Protein AF-A0A1E3NYJ2-F1 (afdb_monomer)

Organism: Wickerhamomyces anomalus (strain ATCC 58044 / CBS 1984 / NCYC 433 / NRRL Y-366-8) (NCBI:txid683960)

Sequence (402 aa):
MGHGKTLLGLFLNKINNVFTTSQLLGVFKILSGGAALGTGSKKLLTIAKDMMNGFTGGLGVSVGIPSRLLNLVEAYQPAEFGDYPTTKDIAPSSIFMAIFFIFTLLHLGIFIKNFSLGHKFYISLGLTIYSLVRALGFLLRIVWSKDVTRITTGLVSMIFIVLPTAFLPGLNLILAQRYFTWRHPVHGSRKIFMTLMYLIYSVVIAVVVMTIIAACVQVNYFLNDHHFKMTKQVIQASSILILIYSLLAVILIGASYIVKPTKSDGEILTYQPYWIKSFGLTYFVPKGQAAKEARSVPSSKKHAIRVIHSSEYHYDTTHSEEVTETKTLKQNNSIIIIAISTLLVFIGDIFRCVSTFIDQYKYEQSWIFKPVVMYVMFGALETIVNLLYILGRIDLRFYKPD

Structure (mmCIF, N/CA/C/O backbone):
data_AF-A0A1E3NYJ2-F1
#
_entry.id   AF-A0A1E3NYJ2-F1
#
loop_
_atom_site.group_PDB
_atom_site.id
_atom_site.type_symbol
_atom_site.label_atom_id
_atom_site.label_alt_id
_atom_site.label_comp_id
_atom_site.label_asym_id
_atom_site.label_entity_id
_atom_site.label_seq_id
_atom_site.pdbx_PDB_ins_code
_atom_site.Cartn_x
_atom_site.Cartn_y
_atom_site.Cartn_z
_atom_site.occupancy
_atom_site.B_iso_or_equiv
_atom_site.auth_seq_id
_atom_site.auth_comp_id
_atom_site.auth_asym_id
_atom_site.auth_atom_id
_atom_site.pdbx_PDB_model_num
ATOM 1 N N . MET A 1 1 ? 21.907 -23.045 -43.778 1.00 47.62 1 MET A N 1
ATOM 2 C CA . MET A 1 1 ? 22.157 -22.885 -42.321 1.00 47.62 1 MET A CA 1
ATOM 3 C C . MET A 1 1 ? 23.276 -21.893 -41.963 1.00 47.62 1 MET A C 1
ATOM 5 O O . MET A 1 1 ? 23.152 -21.243 -40.933 1.00 47.62 1 MET A O 1
ATOM 9 N N . GLY A 1 2 ? 24.341 -21.727 -42.766 1.00 54.56 2 GLY A N 1
ATOM 10 C CA . GLY A 1 2 ? 25.478 -20.852 -42.412 1.00 54.56 2 GLY A CA 1
ATOM 11 C C . GLY A 1 2 ? 25.236 -19.332 -42.480 1.00 54.56 2 GLY A C 1
ATOM 12 O O . GLY A 1 2 ? 25.807 -18.606 -41.672 1.00 54.56 2 GLY A O 1
ATOM 13 N N . HIS A 1 3 ? 24.372 -18.849 -43.385 1.00 54.47 3 HIS A N 1
ATOM 14 C CA . HIS A 1 3 ? 24.178 -17.407 -43.644 1.00 54.47 3 HIS A CA 1
ATOM 15 C C . HIS A 1 3 ? 23.404 -16.652 -42.538 1.00 54.47 3 HIS A C 1
ATOM 17 O O . HIS A 1 3 ? 23.755 -15.528 -42.193 1.00 54.47 3 HIS A O 1
ATOM 23 N N . GLY A 1 4 ? 22.387 -17.268 -41.918 1.00 58.03 4 GLY A N 1
ATOM 24 C CA . GLY A 1 4 ? 21.627 -16.634 -40.824 1.00 58.03 4 GLY A CA 1
ATOM 25 C C . GLY A 1 4 ? 22.453 -16.443 -39.544 1.00 58.03 4 GLY A C 1
ATOM 26 O O . GLY A 1 4 ? 22.373 -15.406 -38.892 1.00 58.03 4 GLY A O 1
ATOM 27 N N . LYS A 1 5 ? 23.333 -17.405 -39.220 1.00 61.66 5 LYS A N 1
ATOM 28 C CA . LYS A 1 5 ? 24.267 -17.289 -38.085 1.00 61.66 5 LYS A CA 1
ATOM 29 C C . LYS A 1 5 ? 25.333 -16.208 -38.313 1.00 61.66 5 LYS A C 1
ATOM 31 O O . LYS A 1 5 ? 25.718 -15.534 -37.362 1.00 61.66 5 LYS A O 1
ATOM 36 N N . THR A 1 6 ? 25.779 -16.010 -39.556 1.00 72.75 6 THR A N 1
ATOM 37 C CA . THR A 1 6 ? 26.759 -14.967 -39.912 1.00 72.75 6 THR A CA 1
ATOM 38 C C . THR A 1 6 ? 26.140 -13.570 -39.927 1.00 72.75 6 THR A C 1
ATOM 40 O O . THR A 1 6 ? 26.746 -12.652 -39.382 1.00 72.75 6 THR A O 1
ATOM 43 N N . LEU A 1 7 ? 24.919 -13.396 -40.449 1.00 76.19 7 LEU A N 1
ATOM 44 C CA . LEU A 1 7 ? 24.205 -12.111 -40.405 1.00 76.19 7 LEU A CA 1
ATOM 45 C C . LEU A 1 7 ? 23.881 -11.670 -38.976 1.00 76.19 7 LEU A C 1
ATOM 47 O O . LEU A 1 7 ? 24.146 -10.525 -38.612 1.00 76.19 7 LEU A O 1
ATOM 51 N N . LEU A 1 8 ? 23.370 -12.587 -38.150 1.00 77.44 8 LEU A N 1
ATOM 52 C CA . LEU A 1 8 ? 23.132 -12.321 -36.736 1.00 77.44 8 LEU A CA 1
ATOM 53 C C . LEU A 1 8 ? 24.439 -11.955 -36.018 1.00 77.44 8 LEU A C 1
ATOM 55 O O . LEU A 1 8 ? 24.481 -10.964 -35.296 1.00 77.44 8 LEU A O 1
ATOM 59 N N . GLY A 1 9 ? 25.522 -12.702 -36.253 1.00 78.62 9 GLY A N 1
ATOM 60 C CA . GLY A 1 9 ? 26.837 -12.401 -35.682 1.00 78.62 9 GLY A CA 1
ATOM 61 C C . GLY A 1 9 ? 27.364 -11.017 -36.078 1.00 78.62 9 GLY A C 1
ATOM 62 O O . GLY A 1 9 ? 27.829 -10.266 -35.221 1.00 78.62 9 GLY A O 1
ATOM 63 N N . LEU A 1 10 ? 27.229 -10.635 -37.352 1.00 83.88 10 LEU A N 1
ATOM 64 C CA . LEU A 1 10 ? 27.600 -9.305 -37.846 1.00 83.88 10 LEU A CA 1
ATOM 65 C C . LEU A 1 10 ? 26.745 -8.198 -37.219 1.00 83.88 10 LEU A C 1
ATOM 67 O O . LEU A 1 10 ? 27.277 -7.159 -36.828 1.00 83.88 10 LEU A O 1
ATOM 71 N N . PHE A 1 11 ? 25.436 -8.416 -37.094 1.00 82.50 11 PHE A N 1
ATOM 72 C CA . PHE A 1 11 ? 24.521 -7.470 -36.461 1.00 82.50 11 PHE A CA 1
ATOM 73 C C . PHE A 1 11 ? 24.852 -7.262 -34.979 1.00 82.50 11 PHE A C 1
ATOM 75 O O . PHE A 1 11 ? 24.996 -6.122 -34.537 1.00 82.50 11 PHE A O 1
ATOM 82 N N . LEU A 1 12 ? 25.061 -8.351 -34.233 1.00 83.88 12 LEU A N 1
ATOM 83 C CA . LEU A 1 12 ? 25.470 -8.310 -32.828 1.00 83.88 12 LEU A CA 1
ATOM 84 C C . LEU A 1 12 ? 26.805 -7.578 -32.648 1.00 83.88 12 LEU A C 1
ATOM 86 O O . LEU A 1 12 ? 26.931 -6.741 -31.756 1.00 83.88 12 LEU A O 1
ATOM 90 N N . ASN A 1 13 ? 27.780 -7.839 -33.523 1.00 85.50 13 ASN A N 1
ATOM 91 C CA . ASN A 1 13 ? 29.063 -7.139 -33.507 1.00 85.50 13 ASN A CA 1
ATOM 92 C C . ASN A 1 13 ? 28.883 -5.627 -33.736 1.00 85.50 13 ASN A C 1
ATOM 94 O O . ASN A 1 13 ? 29.411 -4.815 -32.978 1.00 85.50 13 ASN A O 1
ATOM 98 N N . LYS A 1 14 ? 28.068 -5.231 -34.723 1.00 87.38 14 LYS A N 1
ATOM 99 C CA . LYS A 1 14 ? 27.777 -3.813 -34.982 1.00 87.38 14 LYS A CA 1
ATOM 100 C C . LYS A 1 14 ? 27.056 -3.136 -33.815 1.00 87.38 14 LYS A C 1
ATOM 102 O O . LYS A 1 14 ? 27.429 -2.022 -33.455 1.00 87.38 14 LYS A O 1
ATOM 107 N N . ILE A 1 15 ? 26.075 -3.797 -33.194 1.00 85.12 15 ILE A N 1
ATOM 108 C CA . ILE A 1 15 ? 25.413 -3.294 -31.977 1.00 85.12 15 ILE A CA 1
ATOM 109 C C . ILE A 1 15 ? 26.424 -3.064 -30.865 1.00 85.12 15 ILE A C 1
ATOM 111 O O . ILE A 1 15 ? 26.360 -2.037 -30.199 1.00 85.12 15 ILE A O 1
ATOM 115 N N . ASN A 1 16 ? 27.341 -4.005 -30.657 1.00 84.25 16 ASN A N 1
ATOM 116 C CA . ASN A 1 16 ? 28.248 -3.951 -29.521 1.00 84.25 16 ASN A CA 1
ATOM 117 C C . ASN A 1 16 ? 29.407 -2.978 -29.724 1.00 84.25 16 ASN A C 1
ATOM 119 O O . ASN A 1 16 ? 29.794 -2.341 -28.750 1.00 84.25 16 ASN A O 1
ATOM 123 N N . ASN A 1 17 ? 29.896 -2.799 -30.954 1.00 86.12 17 ASN A N 1
ATOM 124 C CA . ASN A 1 17 ? 31.169 -2.112 -31.196 1.00 86.12 17 ASN A CA 1
ATOM 125 C C . ASN A 1 17 ? 31.087 -0.901 -32.135 1.00 86.12 17 ASN A C 1
ATOM 127 O O . ASN A 1 17 ? 32.013 -0.099 -32.148 1.00 86.12 17 ASN A O 1
ATOM 131 N N . VAL A 1 18 ? 30.015 -0.749 -32.922 1.00 89.44 18 VAL A N 1
ATOM 132 C CA . VAL A 1 18 ? 29.941 0.285 -33.974 1.00 89.44 18 VAL A CA 1
ATOM 133 C C . VAL A 1 18 ? 28.900 1.350 -33.657 1.00 89.44 18 VAL A C 1
ATOM 135 O O . VAL A 1 18 ? 29.205 2.538 -33.709 1.00 89.44 18 VAL A O 1
ATOM 138 N N . PHE A 1 19 ? 27.669 0.952 -33.328 1.00 89.06 19 PHE A N 1
ATOM 139 C CA . PHE A 1 19 ? 26.602 1.924 -33.100 1.00 89.06 19 PHE A CA 1
ATOM 140 C C . PHE A 1 19 ? 26.823 2.711 -31.806 1.00 89.06 19 PHE A C 1
ATOM 142 O O . PHE A 1 19 ? 27.129 2.146 -30.750 1.00 89.06 19 PHE A O 1
ATOM 149 N N . THR A 1 20 ? 26.625 4.026 -31.870 1.00 91.06 20 THR A N 1
ATOM 150 C CA . THR A 1 20 ? 26.619 4.893 -30.689 1.00 91.06 20 THR A CA 1
ATOM 151 C C . THR A 1 20 ? 25.302 4.754 -29.924 1.00 91.06 20 THR A C 1
ATOM 153 O O . THR A 1 20 ? 24.281 4.323 -30.463 1.00 91.06 20 THR A O 1
ATOM 156 N N . THR A 1 21 ? 25.289 5.166 -28.656 1.00 87.69 21 THR A N 1
ATOM 157 C CA . THR A 1 21 ? 24.057 5.203 -27.853 1.00 87.69 21 THR A CA 1
ATOM 158 C C . THR A 1 21 ? 22.965 6.056 -28.506 1.00 87.69 21 THR A C 1
ATOM 160 O O . THR A 1 21 ? 21.814 5.632 -28.564 1.00 87.69 21 THR A O 1
ATOM 163 N N . SER A 1 22 ? 23.319 7.219 -29.064 1.00 88.88 22 SER A N 1
ATOM 164 C CA . SER A 1 22 ? 22.365 8.104 -29.744 1.00 88.88 22 SER A CA 1
ATOM 165 C C . SER A 1 22 ? 21.758 7.469 -30.995 1.00 88.88 22 SER A C 1
ATOM 167 O O . SER A 1 22 ? 20.558 7.602 -31.221 1.00 88.88 22 SER A O 1
ATOM 169 N N . GLN A 1 23 ? 22.548 6.726 -31.776 1.00 90.81 23 GLN A N 1
ATOM 170 C CA . GLN A 1 23 ? 22.049 5.988 -32.937 1.00 90.81 23 GLN A CA 1
ATOM 171 C C . GLN A 1 23 ? 21.065 4.890 -32.521 1.00 90.81 23 GLN A C 1
ATOM 173 O O . GLN A 1 23 ? 19.997 4.769 -33.117 1.00 90.81 23 GLN A O 1
ATOM 178 N N . LEU A 1 24 ? 21.380 4.130 -31.467 1.00 88.38 24 LEU A N 1
ATOM 179 C CA . LEU A 1 24 ? 20.500 3.072 -30.957 1.00 88.38 24 LEU A CA 1
ATOM 180 C C . LEU A 1 24 ? 19.178 3.631 -30.401 1.00 88.38 24 LEU A C 1
ATOM 182 O O . LEU A 1 24 ? 18.114 3.072 -30.664 1.00 88.38 24 LEU A O 1
ATOM 186 N N . LEU A 1 25 ? 19.217 4.768 -29.700 1.00 87.88 25 LEU A N 1
ATOM 187 C CA . LEU A 1 25 ? 18.007 5.480 -29.267 1.00 87.88 25 LEU A CA 1
ATOM 188 C C . LEU A 1 25 ? 17.219 6.057 -30.452 1.00 87.88 25 LEU A C 1
ATOM 190 O O . LEU A 1 25 ? 15.989 6.056 -30.434 1.00 87.88 25 LEU A O 1
ATOM 194 N N . GLY A 1 26 ? 17.908 6.504 -31.504 1.00 88.38 26 GLY A N 1
ATOM 195 C CA . GLY A 1 26 ? 17.286 6.923 -32.759 1.00 88.38 26 GLY A CA 1
ATOM 196 C C . GLY A 1 26 ? 16.466 5.800 -33.394 1.00 88.38 26 GLY A C 1
ATOM 197 O O . GLY A 1 26 ? 15.327 6.029 -33.796 1.00 88.38 26 GLY A O 1
ATOM 198 N N . VAL A 1 27 ? 16.989 4.568 -33.393 1.00 86.69 27 VAL A N 1
ATOM 199 C CA . VAL A 1 27 ? 16.246 3.384 -33.856 1.00 86.69 27 VAL A CA 1
ATOM 200 C C . VAL A 1 27 ? 14.986 3.166 -33.017 1.00 86.69 27 VAL A C 1
ATOM 202 O O . VAL A 1 27 ? 13.912 2.993 -33.589 1.00 86.69 27 VAL A O 1
ATOM 205 N N . PHE A 1 28 ? 15.074 3.239 -31.682 1.00 86.12 28 PHE A N 1
ATOM 206 C CA . PHE A 1 28 ? 13.884 3.170 -30.821 1.00 86.12 28 PHE A CA 1
ATOM 207 C C . PHE A 1 28 ? 12.846 4.233 -31.203 1.00 86.12 28 PHE A C 1
ATOM 209 O O . PHE A 1 28 ? 11.660 3.925 -31.332 1.00 86.12 28 PHE A O 1
ATOM 216 N N . LYS A 1 29 ? 13.283 5.479 -31.403 1.00 88.81 29 LYS A N 1
ATOM 217 C CA . LYS A 1 29 ? 12.395 6.597 -31.731 1.00 88.81 29 LYS A CA 1
ATOM 218 C C . LYS A 1 29 ? 11.703 6.401 -33.081 1.00 88.81 29 LYS A C 1
ATOM 220 O O . LYS A 1 29 ? 10.528 6.721 -33.204 1.00 88.81 29 LYS A O 1
ATOM 225 N N . ILE A 1 30 ? 12.389 5.823 -34.065 1.00 90.44 30 ILE A N 1
ATOM 226 C CA . ILE A 1 30 ? 11.792 5.474 -35.362 1.00 90.44 30 ILE A CA 1
ATOM 227 C C . ILE A 1 30 ? 10.768 4.344 -35.196 1.00 90.44 30 ILE A C 1
ATOM 229 O O . ILE A 1 30 ? 9.627 4.486 -35.629 1.00 90.44 30 ILE A O 1
ATOM 233 N N . LEU A 1 31 ? 11.139 3.250 -34.519 1.00 88.25 31 LEU A N 1
ATOM 234 C CA . LEU A 1 31 ? 10.268 2.080 -34.323 1.00 88.25 31 LEU A CA 1
ATOM 235 C C . LEU A 1 31 ? 9.008 2.391 -33.505 1.00 88.25 31 LEU A C 1
ATOM 237 O O . LEU A 1 31 ? 7.986 1.724 -33.660 1.00 88.25 31 LEU A O 1
ATOM 241 N N . SER A 1 32 ? 9.080 3.388 -32.626 1.00 90.00 32 SER A N 1
ATOM 242 C CA . SER A 1 32 ? 7.966 3.808 -31.779 1.00 90.00 32 SER A CA 1
ATOM 243 C C . SER A 1 32 ? 7.140 4.959 -32.361 1.00 90.00 32 SER A C 1
ATOM 245 O O . SER A 1 32 ? 6.173 5.378 -31.729 1.00 90.00 32 SER A O 1
ATOM 247 N N . GLY A 1 33 ? 7.485 5.473 -33.549 1.00 90.50 33 GLY A N 1
ATOM 248 C CA . GLY A 1 33 ? 6.783 6.606 -34.160 1.00 90.50 33 GLY A CA 1
ATOM 249 C C . GLY A 1 33 ? 6.988 7.926 -33.410 1.00 90.50 33 GLY A C 1
ATOM 250 O O . GLY A 1 33 ? 6.091 8.762 -33.368 1.00 90.50 33 GLY A O 1
ATOM 251 N N . GLY A 1 34 ? 8.155 8.112 -32.791 1.00 92.06 34 GLY A N 1
ATOM 252 C CA . GLY A 1 34 ? 8.497 9.319 -32.041 1.00 92.06 34 GLY A CA 1
ATOM 253 C C . GLY A 1 34 ? 8.073 9.297 -30.573 1.00 92.06 34 GLY A C 1
ATOM 254 O O . GLY A 1 34 ? 7.957 10.366 -29.979 1.00 92.06 34 GLY A O 1
ATOM 255 N N . ALA A 1 35 ? 7.833 8.121 -29.987 1.00 94.81 35 ALA A N 1
ATOM 256 C CA . ALA A 1 35 ? 7.392 8.016 -28.601 1.00 94.81 35 ALA A CA 1
ATOM 257 C C . ALA A 1 35 ? 8.441 8.529 -27.604 1.00 94.81 35 ALA A C 1
ATOM 259 O O . ALA A 1 35 ? 9.653 8.435 -27.828 1.00 94.81 35 ALA A O 1
ATOM 260 N N . ALA A 1 36 ? 7.950 9.023 -26.472 1.00 94.56 36 ALA A N 1
ATOM 261 C CA . ALA A 1 36 ? 8.756 9.378 -25.322 1.00 94.56 36 ALA A CA 1
ATOM 262 C C . ALA A 1 36 ? 9.488 8.142 -24.778 1.00 94.56 36 ALA A C 1
ATOM 264 O O . ALA A 1 36 ? 8.941 7.029 -24.734 1.00 94.56 36 ALA A O 1
ATOM 265 N N . LEU A 1 37 ? 10.733 8.350 -24.349 1.00 92.69 37 LEU A N 1
ATOM 266 C CA . LEU A 1 37 ? 11.552 7.312 -23.728 1.00 92.69 37 LEU A CA 1
ATOM 267 C C . LEU A 1 37 ? 10.886 6.804 -22.441 1.00 92.69 37 LEU A C 1
ATOM 269 O O . LEU A 1 37 ? 10.210 7.550 -21.736 1.00 92.69 37 LEU A O 1
ATOM 273 N N . GLY A 1 38 ? 11.060 5.513 -22.154 1.00 91.25 38 GLY A N 1
ATOM 274 C CA . GLY A 1 38 ? 10.467 4.877 -20.976 1.00 91.25 38 GLY A CA 1
ATOM 275 C C . GLY A 1 38 ? 9.006 4.440 -21.135 1.00 91.25 38 GLY A C 1
ATOM 276 O O . GLY A 1 38 ? 8.433 3.911 -20.189 1.00 91.25 38 GLY A O 1
ATOM 277 N N . THR A 1 39 ? 8.403 4.611 -22.317 1.00 94.94 39 THR A N 1
ATOM 278 C CA . THR A 1 39 ? 7.011 4.205 -22.587 1.00 94.94 39 THR A CA 1
ATOM 279 C C . THR A 1 39 ? 6.927 2.986 -23.505 1.00 94.94 39 THR A C 1
ATOM 281 O O . THR A 1 39 ? 7.828 2.708 -24.299 1.00 94.94 39 THR A O 1
ATOM 284 N N . GLY A 1 40 ? 5.842 2.219 -23.387 1.00 94.12 40 GLY A N 1
ATOM 285 C CA . GLY A 1 40 ? 5.542 1.078 -24.252 1.00 94.12 40 GLY A CA 1
ATOM 286 C C . GLY A 1 40 ? 6.579 -0.042 -24.193 1.00 94.12 40 GLY A C 1
ATOM 287 O O . GLY A 1 40 ? 6.764 -0.756 -25.180 1.00 94.12 40 GLY A O 1
ATOM 288 N N . SER A 1 41 ? 7.260 -0.214 -23.057 1.00 91.81 41 SER A N 1
ATOM 289 C CA . SER A 1 41 ? 8.341 -1.193 -22.878 1.00 91.81 41 SER A CA 1
ATOM 290 C C . SER A 1 41 ? 7.919 -2.622 -23.236 1.00 91.81 41 SER A C 1
ATOM 292 O O . SER A 1 41 ? 8.702 -3.361 -23.833 1.00 91.81 41 SER A O 1
ATOM 294 N N . LYS A 1 42 ? 6.657 -3.001 -22.986 1.00 92.06 42 LYS A N 1
ATOM 295 C CA . LYS A 1 42 ? 6.118 -4.304 -23.408 1.00 92.06 42 LYS A CA 1
ATOM 296 C C . LYS A 1 42 ? 6.055 -4.437 -24.933 1.00 92.06 42 LYS A C 1
ATOM 298 O O . LYS A 1 42 ? 6.484 -5.453 -25.474 1.00 92.06 42 LYS A O 1
ATOM 303 N N . LYS A 1 43 ? 5.541 -3.415 -25.623 1.00 92.31 43 LYS A N 1
ATOM 304 C CA . LYS A 1 43 ? 5.421 -3.403 -27.088 1.00 92.31 43 LYS A CA 1
ATOM 305 C C . LYS A 1 43 ? 6.796 -3.355 -27.752 1.00 92.31 43 LYS A C 1
ATOM 307 O O . LYS A 1 43 ? 7.035 -4.087 -28.708 1.00 92.31 43 LYS A O 1
ATOM 312 N N . LEU A 1 44 ? 7.714 -2.559 -27.203 1.00 90.06 44 LEU A N 1
ATOM 313 C CA . LEU A 1 44 ? 9.097 -2.505 -27.666 1.00 90.06 44 LEU A CA 1
ATOM 314 C C . LEU A 1 44 ? 9.792 -3.862 -27.542 1.00 90.06 44 LEU A C 1
ATOM 316 O O . LEU A 1 44 ? 10.474 -4.285 -28.471 1.00 90.06 44 LEU A O 1
ATOM 320 N N . LEU A 1 45 ? 9.607 -4.554 -26.415 1.00 89.56 45 LEU A N 1
ATOM 321 C CA . LEU A 1 45 ? 10.190 -5.874 -26.198 1.00 89.56 45 LEU A CA 1
ATOM 322 C C . LEU A 1 45 ? 9.696 -6.892 -27.234 1.00 89.56 45 LEU A C 1
ATOM 324 O O . LEU A 1 45 ? 10.491 -7.697 -27.718 1.00 89.56 45 LEU A O 1
ATOM 328 N N . THR A 1 46 ? 8.408 -6.853 -27.584 1.00 89.19 46 THR A N 1
ATOM 329 C CA . THR A 1 46 ? 7.842 -7.690 -28.651 1.00 89.19 46 THR A CA 1
ATOM 330 C C . THR A 1 46 ? 8.495 -7.382 -29.995 1.00 89.19 46 THR A C 1
ATOM 332 O O . THR A 1 46 ? 9.044 -8.291 -30.608 1.00 89.19 46 THR A O 1
ATOM 335 N N . ILE A 1 47 ? 8.554 -6.104 -30.393 1.00 88.44 47 ILE A N 1
ATOM 336 C CA . ILE A 1 47 ? 9.208 -5.683 -31.646 1.00 88.44 47 ILE A CA 1
ATOM 337 C C . ILE A 1 47 ? 10.667 -6.155 -31.684 1.00 88.44 47 ILE A C 1
ATOM 339 O O . ILE A 1 47 ? 11.116 -6.707 -32.684 1.00 88.44 47 ILE A O 1
ATOM 343 N N . ALA A 1 48 ? 11.407 -5.991 -30.584 1.00 86.00 48 ALA A N 1
ATOM 344 C CA . ALA A 1 48 ? 12.796 -6.425 -30.498 1.00 86.00 48 ALA A CA 1
ATOM 345 C C . ALA A 1 48 ? 12.941 -7.945 -30.680 1.00 86.00 48 ALA A C 1
ATOM 347 O O . ALA A 1 48 ? 13.817 -8.389 -31.418 1.00 86.00 48 ALA A O 1
ATOM 348 N N . LYS A 1 49 ? 12.075 -8.751 -30.051 1.00 85.94 49 LYS A N 1
ATOM 349 C CA . LYS A 1 49 ? 12.072 -10.214 -30.223 1.00 85.94 49 LYS A CA 1
ATOM 350 C C . LYS A 1 49 ? 11.751 -10.613 -31.664 1.00 85.94 49 LYS A C 1
ATOM 352 O O . LYS A 1 49 ? 12.446 -11.462 -32.217 1.00 85.94 49 LYS A O 1
ATOM 357 N N . ASP A 1 50 ? 10.768 -9.967 -32.282 1.00 85.31 50 ASP A N 1
ATOM 358 C CA . ASP A 1 50 ? 10.369 -10.246 -33.664 1.00 85.31 50 ASP A CA 1
ATOM 359 C C . ASP A 1 50 ? 11.492 -9.902 -34.652 1.00 85.31 50 ASP A C 1
ATOM 361 O O . ASP A 1 50 ? 11.807 -10.700 -35.535 1.00 85.31 50 ASP A O 1
ATOM 365 N N . MET A 1 51 ? 12.180 -8.772 -34.450 1.00 82.25 51 MET A N 1
ATOM 366 C CA . MET A 1 51 ? 13.360 -8.403 -35.239 1.00 82.25 51 MET A CA 1
ATOM 367 C C . MET A 1 51 ? 14.478 -9.443 -35.111 1.00 82.25 51 MET A C 1
ATOM 369 O O . MET A 1 51 ? 15.035 -9.873 -36.122 1.00 82.25 51 MET A O 1
ATOM 373 N N . MET A 1 52 ? 14.792 -9.886 -33.888 1.00 80.38 52 MET A N 1
ATOM 374 C CA . MET A 1 52 ? 15.825 -10.904 -33.649 1.00 80.38 52 MET A CA 1
ATOM 375 C C . MET A 1 52 ? 15.477 -12.246 -34.308 1.00 80.38 52 MET A C 1
ATOM 377 O O . MET A 1 52 ? 16.350 -12.882 -34.899 1.00 80.38 52 MET A O 1
ATOM 381 N N . ASN A 1 53 ? 14.204 -12.647 -34.269 1.00 80.06 53 ASN A N 1
ATOM 382 C CA . ASN A 1 53 ? 13.712 -13.844 -34.956 1.00 80.06 53 ASN A CA 1
ATOM 383 C C . ASN A 1 53 ? 13.768 -13.704 -36.488 1.00 80.06 53 ASN A C 1
ATOM 385 O O . ASN A 1 53 ? 14.037 -14.676 -37.195 1.00 80.06 53 ASN A O 1
ATOM 389 N N . GLY A 1 54 ? 13.571 -12.494 -37.018 1.00 80.38 54 GLY A N 1
ATOM 390 C CA . GLY A 1 54 ? 13.754 -12.201 -38.440 1.00 80.38 54 GLY A CA 1
ATOM 391 C C . GLY A 1 54 ? 15.187 -12.471 -38.915 1.00 80.38 54 GLY A C 1
ATOM 392 O O . GLY A 1 54 ? 15.386 -13.110 -39.947 1.00 80.38 54 GLY A O 1
ATOM 393 N N . PHE A 1 55 ? 16.198 -12.083 -38.126 1.00 76.56 55 PHE A N 1
ATOM 394 C CA . PHE A 1 55 ? 17.613 -12.337 -38.447 1.00 76.56 55 PHE A CA 1
ATOM 395 C C . PHE A 1 55 ? 18.000 -13.822 -38.432 1.00 76.56 55 PHE A C 1
ATOM 397 O O . PHE A 1 55 ? 18.984 -14.203 -39.070 1.00 76.56 55 PHE A O 1
ATOM 404 N N . THR A 1 56 ? 17.235 -14.680 -37.749 1.00 72.69 56 THR A N 1
ATOM 405 C CA . THR A 1 56 ? 17.438 -16.137 -37.787 1.00 72.69 56 THR A CA 1
ATOM 406 C C . THR A 1 56 ? 16.670 -16.823 -38.914 1.00 72.69 56 THR A C 1
ATOM 408 O O . THR A 1 56 ? 16.708 -18.048 -39.006 1.00 72.69 56 THR A O 1
ATOM 411 N N . GLY A 1 57 ? 15.998 -16.071 -39.793 1.00 69.38 57 GLY A N 1
ATOM 412 C CA . GLY A 1 57 ? 15.235 -16.629 -40.910 1.00 69.38 57 GLY A CA 1
ATOM 413 C C . GLY A 1 57 ? 14.047 -17.482 -40.460 1.00 69.38 57 GLY A C 1
ATOM 414 O O . GLY A 1 57 ? 13.703 -18.441 -41.142 1.00 69.38 57 GLY A O 1
ATOM 415 N N . GLY A 1 58 ? 13.468 -17.193 -39.287 1.00 64.06 58 GLY A N 1
ATOM 416 C CA . GLY A 1 58 ? 12.312 -17.929 -38.763 1.00 64.06 58 GLY A CA 1
ATOM 417 C C . GLY A 1 58 ? 12.620 -19.345 -38.263 1.00 64.06 58 GLY A C 1
ATOM 418 O O . GLY A 1 58 ? 11.694 -20.102 -37.991 1.00 64.06 58 GLY A O 1
ATOM 419 N N . LEU A 1 59 ? 13.897 -19.711 -38.089 1.00 63.50 59 LEU A N 1
ATOM 420 C CA . LEU A 1 59 ? 14.353 -21.058 -37.697 1.00 63.50 59 LEU A CA 1
ATOM 421 C C . LEU A 1 59 ? 13.965 -21.493 -36.264 1.00 63.50 59 LEU A C 1
ATOM 423 O O . LEU A 1 59 ? 14.533 -22.449 -35.743 1.00 63.50 59 LEU A O 1
ATOM 427 N N . GLY A 1 60 ? 13.051 -20.788 -35.588 1.00 59.28 60 GLY A N 1
ATOM 428 C CA . GLY A 1 60 ? 12.619 -21.102 -34.218 1.00 59.28 60 GLY A CA 1
ATOM 429 C C . GLY A 1 60 ? 13.725 -20.991 -33.160 1.00 59.28 60 GLY A C 1
ATOM 430 O O . GLY A 1 60 ? 13.526 -21.387 -32.015 1.00 59.28 60 GLY A O 1
ATOM 431 N N . VAL A 1 61 ? 14.898 -20.456 -33.518 1.00 63.88 61 VAL A N 1
ATOM 432 C CA . VAL A 1 61 ? 16.002 -20.231 -32.582 1.00 63.88 61 VAL A CA 1
ATOM 433 C C . VAL A 1 61 ? 15.685 -18.979 -31.774 1.00 63.88 61 VAL A C 1
ATOM 435 O O . VAL A 1 61 ? 15.755 -17.871 -32.304 1.00 63.88 61 VAL A O 1
ATOM 438 N N . SER A 1 62 ? 15.355 -19.148 -30.492 1.00 62.81 62 SER A N 1
ATOM 439 C CA . SER A 1 62 ? 15.149 -18.026 -29.578 1.00 62.81 62 SER A CA 1
ATOM 440 C C . SER A 1 62 ? 16.484 -17.336 -29.300 1.00 62.81 62 SER A C 1
ATOM 442 O O . SER A 1 62 ? 17.275 -17.788 -28.468 1.00 62.81 62 SER A O 1
ATOM 444 N N . VAL A 1 63 ? 16.758 -16.243 -30.004 1.00 69.94 63 VAL A N 1
ATOM 445 C CA . VAL A 1 63 ? 17.928 -15.410 -29.721 1.00 69.94 63 VAL A CA 1
ATOM 446 C C . VAL A 1 63 ? 17.539 -14.390 -28.661 1.00 69.94 63 VAL A C 1
ATOM 448 O O . VAL A 1 63 ? 16.582 -13.635 -28.830 1.00 69.94 63 VAL A O 1
ATOM 451 N N . GLY A 1 64 ? 18.276 -14.380 -27.551 1.00 75.50 64 GLY A N 1
ATOM 452 C CA . GLY A 1 64 ? 18.109 -13.367 -26.514 1.00 75.50 64 GLY A CA 1
ATOM 453 C C . GLY A 1 64 ? 18.389 -11.963 -27.052 1.00 75.50 64 GLY A C 1
ATOM 454 O O . GLY A 1 64 ? 19.207 -11.776 -27.955 1.00 75.50 64 GLY A O 1
ATOM 455 N N . ILE A 1 65 ? 17.719 -10.961 -26.488 1.00 82.19 65 ILE A N 1
ATOM 456 C CA . ILE A 1 65 ? 17.998 -9.563 -26.826 1.00 82.19 65 ILE A CA 1
ATOM 457 C C . ILE A 1 65 ? 19.423 -9.228 -26.361 1.00 82.19 65 ILE A C 1
ATOM 459 O O . ILE A 1 65 ? 19.783 -9.584 -25.237 1.00 82.19 65 ILE A O 1
ATOM 463 N N . PRO A 1 66 ? 20.234 -8.537 -27.182 1.00 85.12 66 PRO A N 1
ATOM 464 C CA . PRO A 1 66 ? 21.587 -8.149 -26.799 1.00 85.12 66 PRO A CA 1
ATOM 465 C C . PRO A 1 66 ? 21.595 -7.354 -25.493 1.00 85.12 66 PRO A C 1
ATOM 467 O O . PRO A 1 66 ? 20.888 -6.351 -25.377 1.00 85.12 66 PRO A O 1
ATOM 470 N N . SER A 1 67 ? 22.441 -7.746 -24.536 1.00 85.25 67 SER A N 1
ATOM 471 C CA . SER A 1 67 ? 22.494 -7.108 -23.213 1.00 85.25 67 SER A CA 1
ATOM 472 C C . SER A 1 67 ? 22.758 -5.605 -23.292 1.00 85.25 67 SER A C 1
ATOM 474 O O . SER A 1 67 ? 22.207 -4.850 -22.503 1.00 85.25 67 SER A O 1
ATOM 476 N N . ARG A 1 68 ? 23.530 -5.135 -24.286 1.00 87.19 68 ARG A N 1
ATOM 477 C CA . ARG A 1 68 ? 23.754 -3.698 -24.516 1.00 87.19 68 ARG A CA 1
ATOM 478 C C . ARG A 1 68 ? 22.453 -2.944 -24.818 1.00 87.19 68 ARG A C 1
ATOM 480 O O . ARG A 1 68 ? 22.269 -1.845 -24.307 1.00 87.19 68 ARG A O 1
ATOM 487 N N . LEU A 1 69 ? 21.554 -3.524 -25.618 1.00 85.50 69 LEU A N 1
ATOM 488 C CA . LEU A 1 69 ? 20.250 -2.924 -25.918 1.00 85.50 69 LEU A CA 1
ATOM 489 C C . LEU A 1 69 ? 19.313 -2.997 -24.719 1.00 85.50 69 LEU A C 1
ATOM 491 O O . LEU A 1 69 ? 18.623 -2.024 -24.435 1.00 85.50 69 LEU A O 1
ATOM 495 N N . LEU A 1 70 ? 19.314 -4.125 -24.007 1.00 87.94 70 LEU A N 1
ATOM 496 C CA . LEU A 1 70 ? 18.503 -4.286 -22.805 1.00 87.94 70 LEU A CA 1
ATOM 497 C C . LEU A 1 70 ? 18.897 -3.260 -21.735 1.00 87.94 70 LEU A C 1
ATOM 499 O O . LEU A 1 70 ? 18.040 -2.512 -21.277 1.00 87.94 70 LEU A O 1
ATOM 503 N N . ASN A 1 71 ? 20.193 -3.155 -21.431 1.00 89.12 71 ASN A N 1
ATOM 504 C CA . ASN A 1 71 ? 20.731 -2.186 -20.475 1.00 89.12 71 ASN A CA 1
ATOM 505 C C . ASN A 1 71 ? 20.436 -0.747 -20.904 1.00 89.12 71 ASN A C 1
ATOM 507 O O . ASN A 1 71 ? 20.154 0.096 -20.061 1.00 89.12 71 ASN A O 1
ATOM 511 N N . LEU A 1 72 ? 20.489 -0.458 -22.210 1.00 89.25 72 LEU A N 1
ATOM 512 C CA . LEU A 1 72 ? 20.153 0.861 -22.732 1.00 89.25 72 LEU A CA 1
ATOM 513 C C . LEU A 1 72 ? 18.669 1.187 -22.519 1.00 89.25 72 LEU A C 1
ATOM 515 O O . LEU A 1 72 ? 18.345 2.243 -21.993 1.00 89.25 72 LEU A O 1
ATOM 519 N N . VAL A 1 73 ? 17.759 0.290 -22.898 1.00 88.62 73 VAL A N 1
ATOM 520 C CA . VAL A 1 73 ? 16.315 0.509 -22.716 1.00 88.62 73 VAL A CA 1
ATOM 521 C C . VAL A 1 73 ? 15.958 0.624 -21.235 1.00 88.62 73 VAL A C 1
ATOM 523 O O . VAL A 1 73 ? 15.138 1.470 -20.879 1.00 88.62 73 VAL A O 1
ATOM 526 N N . GLU A 1 74 ? 16.580 -0.196 -20.386 1.00 90.44 74 GLU A N 1
ATOM 527 C CA . GLU A 1 74 ? 16.418 -0.160 -18.933 1.00 90.44 74 GLU A CA 1
ATOM 528 C C . GLU A 1 74 ? 16.921 1.162 -18.335 1.00 90.44 74 GLU A C 1
ATOM 530 O O . GLU A 1 74 ? 16.233 1.771 -17.520 1.00 90.44 74 GLU A O 1
ATOM 535 N N . ALA A 1 75 ? 18.083 1.650 -18.782 1.00 91.81 75 ALA A N 1
ATOM 536 C CA . ALA A 1 75 ? 18.666 2.918 -18.345 1.00 91.81 75 ALA A CA 1
ATOM 537 C C . ALA A 1 75 ? 17.736 4.118 -18.591 1.00 91.81 75 ALA A C 1
ATOM 539 O O . ALA A 1 75 ? 17.705 5.037 -17.776 1.00 91.81 75 ALA A O 1
ATOM 540 N N . TYR A 1 76 ? 16.963 4.084 -19.681 1.00 93.12 76 TYR A N 1
ATOM 541 C CA . TYR A 1 76 ? 15.987 5.113 -20.054 1.00 93.12 76 TYR A CA 1
ATOM 542 C C . TYR A 1 76 ? 14.546 4.776 -19.641 1.00 93.12 76 TYR A C 1
ATOM 544 O O . TYR A 1 76 ? 13.603 5.403 -20.127 1.00 93.12 76 TYR A O 1
ATOM 552 N N . GLN A 1 77 ? 14.341 3.802 -18.749 1.00 93.56 77 GLN A N 1
ATOM 553 C CA . GLN A 1 77 ? 13.065 3.694 -18.049 1.00 93.56 77 GLN A CA 1
ATOM 554 C C . GLN A 1 77 ? 12.950 4.781 -16.968 1.00 93.56 77 GLN A C 1
ATOM 556 O O . GLN A 1 77 ? 13.979 5.245 -16.461 1.00 93.56 77 GLN A O 1
ATOM 561 N N . PRO A 1 78 ? 11.722 5.181 -16.590 1.00 93.94 78 PRO A N 1
ATOM 562 C CA . PRO A 1 78 ? 11.514 6.100 -15.476 1.00 93.94 78 PRO A CA 1
ATOM 563 C C . PRO A 1 78 ? 12.105 5.510 -14.198 1.00 93.94 78 PRO A C 1
ATOM 565 O O . PRO A 1 78 ? 12.010 4.299 -13.974 1.00 93.94 78 PRO A O 1
ATOM 568 N N . ALA A 1 79 ? 12.733 6.352 -13.381 1.00 94.62 79 ALA A N 1
ATOM 569 C CA . ALA A 1 79 ? 13.183 5.952 -12.060 1.00 94.62 79 ALA A CA 1
ATOM 570 C C . ALA A 1 79 ? 11.959 5.607 -11.201 1.00 94.62 79 ALA A C 1
ATOM 572 O O . ALA A 1 79 ? 11.051 6.417 -11.022 1.00 94.62 79 ALA A O 1
ATOM 573 N N . GLU A 1 80 ? 11.937 4.386 -10.676 1.00 91.56 80 GLU A N 1
ATOM 574 C CA . GLU A 1 80 ? 10.823 3.867 -9.887 1.00 91.56 80 GLU A CA 1
ATOM 575 C C . GLU A 1 80 ? 11.237 3.701 -8.429 1.00 91.56 80 GLU A C 1
ATOM 577 O O . GLU A 1 80 ? 12.390 3.395 -8.114 1.00 91.56 80 GLU A O 1
ATOM 582 N N . PHE A 1 81 ? 10.295 3.903 -7.508 1.00 94.44 81 PHE A N 1
ATOM 583 C CA . PHE A 1 81 ? 10.573 3.797 -6.079 1.00 94.44 81 PHE A CA 1
ATOM 584 C C . PHE A 1 81 ? 10.931 2.352 -5.702 1.00 94.44 81 PHE A C 1
ATOM 586 O O . PHE A 1 81 ? 10.067 1.476 -5.650 1.00 94.44 81 PHE A O 1
ATOM 593 N N . GLY A 1 82 ? 12.217 2.114 -5.435 1.00 93.88 82 GLY A N 1
ATOM 594 C CA . GLY A 1 82 ? 12.776 0.788 -5.185 1.00 93.88 82 GLY A CA 1
ATOM 595 C C . GLY A 1 82 ? 13.554 0.192 -6.358 1.00 93.88 82 GLY A C 1
ATOM 596 O O . GLY A 1 82 ? 14.084 -0.903 -6.191 1.00 93.88 82 GLY A O 1
ATOM 597 N N . ASP A 1 83 ? 13.659 0.891 -7.493 1.00 95.25 83 ASP A N 1
ATOM 598 C CA . ASP A 1 83 ? 14.370 0.484 -8.713 1.00 95.25 83 ASP A CA 1
ATOM 599 C C . ASP A 1 83 ? 13.860 -0.856 -9.302 1.00 95.25 83 ASP A C 1
ATOM 601 O O . ASP A 1 83 ? 13.109 -1.635 -8.694 1.00 95.25 83 ASP A O 1
ATOM 605 N N . TYR A 1 84 ? 14.284 -1.130 -10.529 1.00 94.94 84 TYR A N 1
ATOM 606 C CA . TYR A 1 84 ? 14.125 -2.408 -11.207 1.00 94.94 84 TYR A CA 1
ATOM 607 C C . TYR A 1 84 ? 15.027 -3.445 -10.521 1.00 94.94 84 TYR A C 1
ATOM 609 O O . TYR A 1 84 ? 16.225 -3.195 -10.346 1.00 94.94 84 TYR A O 1
ATOM 617 N N . PRO A 1 85 ? 14.479 -4.595 -10.094 1.00 95.50 85 PRO A N 1
ATOM 618 C CA . PRO A 1 85 ? 15.194 -5.516 -9.229 1.00 95.50 85 PRO A CA 1
ATOM 619 C C . PRO A 1 85 ? 16.322 -6.234 -9.967 1.00 95.50 85 PRO A C 1
ATOM 621 O O . PRO A 1 85 ? 16.194 -6.621 -11.127 1.00 95.50 85 PRO A O 1
ATOM 624 N N . THR A 1 86 ? 17.401 -6.504 -9.241 1.00 94.75 86 THR A N 1
ATOM 625 C CA . THR A 1 86 ? 18.519 -7.338 -9.706 1.00 94.75 86 THR A CA 1
ATOM 626 C C . THR A 1 86 ? 18.621 -8.594 -8.852 1.00 94.75 86 THR A C 1
ATOM 628 O O . THR A 1 86 ? 17.937 -8.727 -7.841 1.00 94.75 86 THR A O 1
ATOM 631 N N . THR A 1 87 ? 19.531 -9.512 -9.166 1.00 96.00 87 THR A N 1
ATOM 632 C CA . THR A 1 87 ? 19.764 -10.705 -8.330 1.00 96.00 87 THR A CA 1
ATOM 633 C C . THR A 1 87 ? 20.062 -10.380 -6.856 1.00 96.00 87 THR A C 1
ATOM 635 O O . THR A 1 87 ? 19.786 -11.204 -5.985 1.00 96.00 87 THR A O 1
ATOM 638 N N . LYS A 1 88 ? 20.528 -9.160 -6.545 1.00 96.50 88 LYS A N 1
ATOM 639 C CA . LYS A 1 88 ? 20.715 -8.662 -5.169 1.00 96.50 88 LYS A CA 1
ATOM 640 C C . LYS A 1 88 ? 19.402 -8.481 -4.395 1.00 96.50 88 LYS A C 1
ATOM 642 O O . LYS A 1 88 ? 19.417 -8.513 -3.170 1.00 96.50 88 LYS A O 1
ATOM 647 N N . ASP A 1 89 ? 18.271 -8.334 -5.081 1.00 97.31 89 ASP A N 1
ATOM 648 C CA . ASP A 1 89 ? 16.941 -8.196 -4.481 1.00 97.31 89 ASP A CA 1
ATOM 649 C C . ASP A 1 89 ? 16.352 -9.525 -3.995 1.00 97.31 89 ASP A C 1
ATOM 651 O O . ASP A 1 89 ? 15.389 -9.510 -3.228 1.00 97.31 89 ASP A O 1
ATOM 655 N N . ILE A 1 90 ? 16.915 -10.672 -4.402 1.00 98.25 90 ILE A N 1
ATOM 656 C CA . ILE A 1 90 ? 16.378 -11.998 -4.054 1.00 98.25 90 ILE A CA 1
ATOM 657 C C . ILE A 1 90 ? 16.332 -12.182 -2.535 1.00 98.25 90 ILE A C 1
ATOM 659 O O . ILE A 1 90 ? 15.282 -12.530 -1.996 1.00 98.25 90 ILE A O 1
ATOM 663 N N . ALA A 1 91 ? 17.444 -11.926 -1.843 1.00 98.12 91 ALA A N 1
ATOM 664 C CA . ALA A 1 91 ? 17.540 -12.112 -0.397 1.00 98.12 91 ALA A CA 1
ATOM 665 C C . ALA A 1 91 ? 16.580 -11.196 0.392 1.00 98.12 91 ALA A C 1
ATOM 667 O O . ALA A 1 91 ? 15.735 -11.732 1.115 1.00 98.12 91 ALA A O 1
ATOM 668 N N . PRO A 1 92 ? 16.620 -9.853 0.245 1.00 98.06 92 PRO A N 1
ATOM 669 C CA . PRO A 1 92 ? 15.712 -8.979 0.986 1.00 98.06 92 PRO A CA 1
ATOM 670 C C . PRO A 1 92 ? 14.241 -9.225 0.627 1.00 98.06 92 PRO A C 1
ATOM 672 O O . PRO A 1 92 ? 13.406 -9.291 1.528 1.00 98.06 92 PRO A O 1
ATOM 675 N N . SER A 1 93 ? 13.908 -9.451 -0.651 1.00 98.44 93 SER A N 1
ATOM 676 C CA . SER A 1 93 ? 12.529 -9.783 -1.034 1.00 98.44 93 SER A CA 1
ATOM 677 C C . SER A 1 93 ? 12.059 -11.104 -0.422 1.00 98.44 93 SER A C 1
ATOM 679 O O . SER A 1 93 ? 10.913 -11.182 0.005 1.00 98.44 93 SER A O 1
ATOM 681 N N . SER A 1 94 ? 12.917 -12.126 -0.319 1.00 98.62 94 SER A N 1
ATOM 682 C CA . SER A 1 94 ? 12.547 -13.410 0.305 1.00 98.62 94 SER A CA 1
ATOM 683 C C . SER A 1 94 ? 12.243 -13.253 1.794 1.00 98.62 94 SER A C 1
ATOM 685 O O . SER A 1 94 ? 11.276 -13.833 2.286 1.00 98.62 94 SER A O 1
ATOM 687 N N . ILE A 1 95 ? 13.025 -12.428 2.498 1.00 98.62 95 ILE A N 1
ATOM 688 C CA . ILE A 1 95 ? 12.806 -12.125 3.917 1.00 98.62 95 ILE A CA 1
ATOM 689 C C . ILE A 1 95 ? 11.445 -11.450 4.106 1.00 98.62 95 ILE A C 1
ATOM 691 O O . ILE A 1 95 ? 10.620 -11.939 4.877 1.00 98.62 95 ILE A O 1
ATOM 695 N N . PHE A 1 96 ? 11.169 -10.364 3.376 1.00 98.56 96 PHE A N 1
ATOM 696 C CA . PHE A 1 96 ? 9.892 -9.663 3.521 1.00 98.56 96 PHE A CA 1
ATOM 697 C C . PHE A 1 96 ? 8.707 -10.493 3.025 1.00 98.56 96 PHE A C 1
ATOM 699 O O . PHE A 1 96 ? 7.666 -10.497 3.675 1.00 98.56 96 PHE A O 1
ATOM 706 N N . MET A 1 97 ? 8.858 -11.260 1.943 1.00 98.69 97 MET A N 1
ATOM 707 C CA . MET A 1 97 ? 7.841 -12.218 1.503 1.00 98.69 97 MET A CA 1
ATOM 708 C C . MET A 1 97 ? 7.473 -13.185 2.637 1.00 98.69 97 MET A C 1
ATOM 710 O O . MET A 1 97 ? 6.290 -13.342 2.932 1.00 98.69 97 MET A O 1
ATOM 714 N N . ALA A 1 98 ? 8.462 -13.794 3.302 1.00 98.81 98 ALA A N 1
ATOM 715 C CA . ALA A 1 98 ? 8.221 -14.715 4.411 1.00 98.81 98 ALA A CA 1
ATOM 716 C C . ALA A 1 98 ? 7.547 -14.019 5.606 1.00 98.81 98 ALA A C 1
ATOM 718 O O . ALA A 1 98 ? 6.561 -14.530 6.133 1.00 98.81 98 ALA A O 1
ATOM 719 N N . ILE A 1 99 ? 8.025 -12.831 5.992 1.00 98.81 99 ILE A N 1
ATOM 720 C CA . ILE A 1 99 ? 7.451 -12.034 7.087 1.00 98.81 99 ILE A CA 1
ATOM 721 C C . ILE A 1 99 ? 5.974 -11.705 6.821 1.00 98.81 99 ILE A C 1
ATOM 723 O O . ILE A 1 99 ? 5.115 -11.981 7.659 1.00 98.81 99 ILE A O 1
ATOM 727 N N . PHE A 1 100 ? 5.647 -11.160 5.646 1.00 98.75 100 PHE A N 1
ATOM 728 C CA . PHE A 1 100 ? 4.266 -10.795 5.317 1.00 98.75 100 PHE A CA 1
ATOM 729 C C . PHE A 1 100 ? 3.365 -12.010 5.097 1.00 98.75 100 PHE A C 1
ATOM 731 O O . PHE A 1 100 ? 2.174 -11.950 5.407 1.00 98.75 100 PHE A O 1
ATOM 738 N N . PHE A 1 101 ? 3.917 -13.137 4.646 1.00 98.81 101 PHE A N 1
ATOM 739 C CA . PHE A 1 101 ? 3.174 -14.390 4.593 1.00 98.81 101 PHE A CA 1
ATOM 740 C C . PHE A 1 101 ? 2.838 -14.911 5.999 1.00 98.81 101 PHE A C 1
ATOM 742 O O . PHE A 1 101 ? 1.702 -15.305 6.249 1.00 98.81 101 PHE A O 1
ATOM 749 N N . ILE A 1 102 ? 3.766 -14.822 6.959 1.00 98.88 102 ILE A N 1
ATOM 750 C CA . ILE A 1 102 ? 3.482 -15.136 8.368 1.00 98.88 102 ILE A CA 1
ATOM 751 C C . ILE A 1 102 ? 2.383 -14.213 8.910 1.00 98.88 102 ILE A C 1
ATOM 753 O O . ILE A 1 102 ? 1.433 -14.697 9.524 1.00 98.88 102 ILE A O 1
ATOM 757 N N . PHE A 1 103 ? 2.444 -12.904 8.642 1.00 98.75 103 PHE A N 1
ATOM 758 C CA . PHE A 1 103 ? 1.368 -11.986 9.036 1.00 98.75 103 PHE A CA 1
ATOM 759 C C . PHE A 1 103 ? 0.024 -12.334 8.396 1.00 98.75 103 PHE A C 1
ATOM 761 O O . PHE A 1 103 ? -0.996 -12.266 9.080 1.00 98.75 103 PHE A O 1
ATOM 768 N N . THR A 1 104 ? 0.022 -12.778 7.137 1.00 98.81 104 THR A N 1
ATOM 769 C CA . THR A 1 104 ? -1.186 -13.272 6.461 1.00 98.81 104 THR A CA 1
ATOM 770 C C . THR A 1 104 ? -1.811 -14.415 7.257 1.00 98.81 104 THR A C 1
ATOM 772 O O . THR A 1 104 ? -2.996 -14.366 7.578 1.00 98.81 104 THR A O 1
ATOM 775 N N . LEU A 1 105 ? -1.012 -15.418 7.637 1.00 98.75 105 LEU A N 1
ATOM 776 C CA . LEU A 1 105 ? -1.485 -16.566 8.414 1.00 98.75 105 LEU A CA 1
ATOM 777 C C . LEU A 1 105 ? -1.972 -16.165 9.813 1.00 98.75 105 LEU A C 1
ATOM 779 O O . LEU A 1 105 ? -2.995 -16.673 10.273 1.00 98.75 105 LEU A O 1
ATOM 783 N N . LEU A 1 106 ? -1.278 -15.241 10.483 1.00 98.50 106 LEU A N 1
ATOM 784 C CA . LEU A 1 106 ? -1.658 -14.763 11.814 1.00 98.50 106 LEU A CA 1
ATOM 785 C C . LEU A 1 106 ? -2.983 -13.989 11.787 1.00 98.50 106 LEU A C 1
ATOM 787 O O . LEU A 1 106 ? -3.885 -14.302 12.565 1.00 98.50 106 LEU A O 1
ATOM 791 N N . HIS A 1 107 ? -3.139 -13.022 10.876 1.00 98.44 107 HIS A N 1
ATOM 792 C CA . HIS A 1 107 ? -4.388 -12.262 10.730 1.00 98.44 107 HIS A CA 1
ATOM 793 C C . HIS A 1 107 ? -5.550 -13.158 10.304 1.00 98.44 107 HIS A C 1
ATOM 795 O O . HIS A 1 107 ? -6.650 -13.020 10.847 1.00 98.44 107 HIS A O 1
ATOM 801 N N . LEU A 1 108 ? -5.301 -14.119 9.407 1.00 98.56 108 LEU A N 1
ATOM 802 C CA . LEU A 1 108 ? -6.307 -15.083 8.972 1.00 98.56 108 LEU A CA 1
ATOM 803 C C . LEU A 1 108 ? -6.733 -15.999 10.121 1.00 98.56 108 LEU A C 1
ATOM 805 O O . LEU A 1 108 ? -7.926 -16.205 10.331 1.00 98.56 108 LEU A O 1
ATOM 809 N N . GLY A 1 109 ? -5.778 -16.515 10.897 1.00 98.12 109 GLY A N 1
ATOM 810 C CA . GLY A 1 109 ? -6.052 -17.345 12.070 1.00 98.12 109 GLY A CA 1
ATOM 811 C C . GLY A 1 109 ? -6.869 -16.598 13.125 1.00 98.12 109 GLY A C 1
ATOM 812 O O . GLY A 1 109 ? -7.860 -17.134 13.628 1.00 98.12 109 GLY A O 1
ATOM 813 N N . ILE A 1 110 ? -6.516 -15.336 13.410 1.00 97.44 110 ILE A N 1
ATOM 814 C CA . ILE A 1 110 ? -7.292 -14.456 14.299 1.00 97.44 110 ILE A CA 1
ATOM 815 C C . ILE A 1 110 ? -8.708 -14.255 13.748 1.00 97.44 110 ILE A C 1
ATOM 817 O O . ILE A 1 110 ? -9.675 -14.404 14.497 1.00 97.44 110 ILE A O 1
ATOM 821 N N . PHE A 1 111 ? -8.848 -13.963 12.451 1.00 97.38 111 PHE A N 1
ATOM 822 C CA . PHE A 1 111 ? -10.144 -13.767 11.803 1.00 97.38 111 PHE A CA 1
ATOM 823 C C . PHE A 1 111 ? -11.020 -15.021 11.874 1.00 97.38 111 PHE A C 1
ATOM 825 O O . PHE A 1 111 ? -12.143 -14.934 12.361 1.00 97.38 111 PHE A O 1
ATOM 832 N N . ILE A 1 112 ? -10.513 -16.187 11.460 1.00 98.00 112 ILE A N 1
ATOM 833 C CA . ILE A 1 112 ? -11.253 -17.459 11.479 1.00 98.00 112 ILE A CA 1
ATOM 834 C C . ILE A 1 112 ? -11.701 -17.789 12.901 1.00 98.00 112 ILE A C 1
ATOM 836 O O . ILE A 1 112 ? -12.871 -18.108 13.127 1.00 98.00 112 ILE A O 1
ATOM 840 N N . LYS A 1 113 ? -10.798 -17.670 13.882 1.00 96.69 113 LYS A N 1
ATOM 841 C CA . LYS A 1 113 ? -11.128 -17.962 15.277 1.00 96.69 113 LYS A CA 1
ATOM 842 C C . LYS A 1 113 ? -12.191 -17.002 15.809 1.00 96.69 113 LYS A C 1
ATOM 844 O O . LYS A 1 113 ? -13.197 -17.467 16.342 1.00 96.69 113 LYS A O 1
ATOM 849 N N . ASN A 1 114 ? -12.034 -15.694 15.609 1.00 95.31 114 ASN A N 1
ATOM 850 C CA . ASN A 1 114 ? -13.039 -14.701 15.997 1.00 95.31 114 ASN A CA 1
ATOM 851 C C . ASN A 1 114 ? -14.391 -14.963 15.323 1.00 95.31 114 ASN A C 1
ATOM 853 O O . ASN A 1 114 ? -15.419 -14.996 16.001 1.00 95.31 114 ASN A O 1
ATOM 857 N N . PHE A 1 115 ? -14.390 -15.242 14.021 1.00 94.69 115 PHE A N 1
ATOM 858 C CA . PHE A 1 115 ? -15.601 -15.524 13.259 1.00 94.69 115 PHE A CA 1
ATOM 859 C C . PHE A 1 115 ? -16.321 -16.772 13.789 1.00 94.6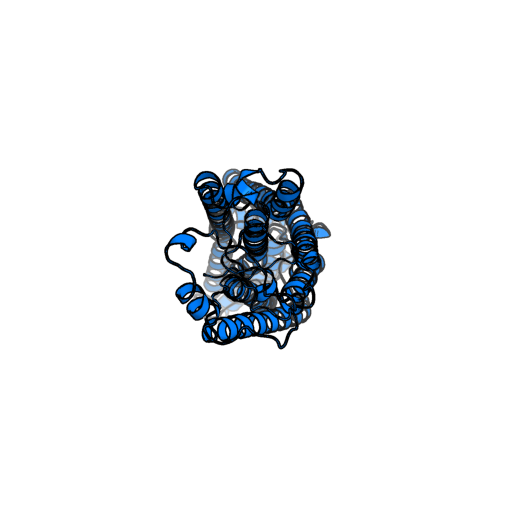9 115 PHE A C 1
ATOM 861 O O . PHE A 1 115 ? -17.529 -16.733 14.019 1.00 94.69 115 PHE A O 1
ATOM 868 N N . SER A 1 116 ? -15.582 -17.847 14.092 1.00 94.94 116 SER A N 1
ATOM 869 C CA . SER A 1 116 ? -16.134 -19.083 14.676 1.00 94.94 116 SER A CA 1
ATOM 870 C C . SER A 1 116 ? -16.761 -18.887 16.067 1.00 94.94 116 SER A C 1
ATOM 872 O O . SER A 1 116 ? -17.651 -19.639 16.475 1.00 94.94 116 SER A O 1
ATOM 874 N N . LEU A 1 117 ? -16.319 -17.851 16.788 1.00 93.19 117 LEU A N 1
ATOM 875 C CA . LEU A 1 117 ? -16.824 -17.457 18.103 1.00 93.19 117 LEU A CA 1
ATOM 876 C C . LEU A 1 117 ? -17.959 -16.421 18.022 1.00 93.19 117 LEU A C 1
ATOM 878 O O . LEU A 1 117 ? -18.511 -16.046 19.055 1.00 93.19 117 LEU A O 1
ATOM 882 N N . GLY A 1 118 ? -18.348 -15.985 16.819 1.00 90.38 118 GLY A N 1
ATOM 883 C CA . GLY A 1 118 ? -19.394 -14.981 16.600 1.00 90.38 118 GLY A CA 1
ATOM 884 C C . GLY A 1 118 ? -18.907 -13.529 16.662 1.00 90.38 118 GLY A C 1
ATOM 885 O O . GLY A 1 118 ? -19.729 -12.621 16.714 1.00 90.38 118 GLY A O 1
ATOM 886 N N . HIS A 1 119 ? -17.594 -13.291 16.644 1.00 91.25 119 HIS A N 1
ATOM 887 C CA . HIS A 1 119 ? -16.990 -11.963 16.559 1.00 91.25 119 HIS A CA 1
ATOM 888 C C . HIS A 1 119 ? -16.585 -11.644 15.112 1.00 91.25 119 HIS A C 1
ATOM 890 O O . HIS A 1 119 ? -15.573 -12.125 14.604 1.00 91.25 119 HIS A O 1
ATOM 896 N N . LYS A 1 120 ? -17.372 -10.804 14.435 1.00 91.31 120 LYS A N 1
ATOM 897 C CA . LYS A 1 120 ? -17.173 -10.468 13.017 1.00 91.31 120 LYS A CA 1
ATOM 898 C C . LYS A 1 120 ? -16.255 -9.255 12.823 1.00 91.31 120 LYS A C 1
ATOM 900 O O . LYS A 1 120 ? -16.679 -8.195 12.378 1.00 91.31 120 LYS A O 1
ATOM 905 N N . PHE A 1 121 ? -14.967 -9.408 13.120 1.00 93.31 121 PHE A N 1
ATOM 906 C CA . PHE A 1 121 ? -13.987 -8.336 12.913 1.00 93.31 121 PHE A CA 1
ATOM 907 C C . PHE A 1 121 ? -13.390 -8.354 11.497 1.00 93.31 121 PHE A C 1
ATOM 909 O O . PHE A 1 121 ? -12.272 -8.821 11.280 1.00 93.31 121 PHE A O 1
ATOM 916 N N . TYR A 1 122 ? -14.124 -7.832 10.509 1.00 94.94 122 TYR A N 1
ATOM 917 C CA . TYR A 1 122 ? -13.695 -7.832 9.097 1.00 94.94 122 TYR A CA 1
ATOM 918 C C . TYR A 1 122 ? -12.391 -7.067 8.817 1.00 94.94 122 TYR A C 1
ATOM 920 O O . TYR A 1 122 ? -11.743 -7.316 7.804 1.00 94.94 122 TYR A O 1
ATOM 928 N N . ILE A 1 123 ? -11.950 -6.194 9.725 1.00 95.62 123 ILE A N 1
ATOM 929 C CA . ILE A 1 123 ? -10.648 -5.523 9.613 1.00 95.62 123 ILE A CA 1
ATOM 930 C C . ILE A 1 123 ? -9.506 -6.553 9.650 1.00 95.62 123 ILE A C 1
ATOM 932 O O . ILE A 1 123 ? -8.555 -6.400 8.895 1.00 95.62 123 ILE A O 1
ATOM 936 N N . SER A 1 124 ? -9.613 -7.651 10.415 1.00 96.31 124 SER A N 1
ATOM 937 C CA . SER A 1 124 ? -8.619 -8.744 10.372 1.00 96.31 124 SER A CA 1
ATOM 938 C C . SER A 1 124 ? -8.587 -9.459 9.017 1.00 96.31 124 SER A C 1
ATOM 940 O O . SER A 1 124 ? -7.521 -9.875 8.565 1.00 96.31 124 SER A O 1
ATOM 942 N N . LEU A 1 125 ? -9.727 -9.566 8.326 1.00 97.00 125 LEU A N 1
ATOM 943 C CA . LEU A 1 125 ? -9.761 -10.091 6.959 1.00 97.00 125 LEU A CA 1
ATOM 944 C C . LEU A 1 125 ? -9.098 -9.114 5.978 1.00 97.00 125 LEU A C 1
ATOM 946 O O . LEU A 1 125 ? -8.284 -9.534 5.161 1.00 97.00 125 LEU A O 1
ATOM 950 N N . GLY A 1 126 ? -9.362 -7.810 6.107 1.00 97.38 126 GLY A N 1
ATOM 951 C CA . GLY A 1 126 ? -8.630 -6.780 5.364 1.00 97.38 126 GLY A CA 1
ATOM 952 C C . GLY A 1 126 ? -7.119 -6.856 5.614 1.00 97.38 126 GLY A C 1
ATOM 953 O O . GLY A 1 126 ? -6.334 -6.814 4.667 1.00 97.38 126 GLY A O 1
ATOM 954 N N . LEU A 1 127 ? -6.713 -7.071 6.871 1.00 98.12 127 LEU A N 1
ATOM 955 C CA . LEU A 1 127 ? -5.315 -7.261 7.261 1.00 98.12 127 LEU A CA 1
ATOM 956 C C . LEU A 1 127 ? -4.693 -8.543 6.673 1.00 98.12 127 LEU A C 1
ATOM 958 O O . LEU A 1 127 ? -3.507 -8.594 6.359 1.00 98.12 127 LEU A O 1
ATOM 962 N N . THR A 1 128 ? -5.498 -9.577 6.459 1.00 98.44 128 THR A N 1
ATOM 963 C CA . THR A 1 128 ? -5.060 -10.782 5.746 1.00 98.44 128 THR A CA 1
ATOM 964 C C . THR A 1 128 ? -4.819 -10.478 4.268 1.00 98.44 128 THR A C 1
ATOM 966 O O . THR A 1 128 ? -3.772 -10.813 3.726 1.00 98.44 128 THR A O 1
ATOM 969 N N . ILE A 1 129 ? -5.770 -9.807 3.612 1.00 98.19 129 ILE A N 1
ATOM 970 C CA . ILE A 1 129 ? -5.706 -9.534 2.171 1.00 98.19 129 ILE A CA 1
ATOM 971 C C . ILE A 1 129 ? -4.524 -8.624 1.838 1.00 98.19 129 ILE A C 1
ATOM 973 O O . ILE A 1 129 ? -3.767 -8.934 0.921 1.00 98.19 129 ILE A O 1
ATOM 977 N N . TYR A 1 130 ? -4.317 -7.528 2.573 1.00 97.81 130 TYR A N 1
ATOM 978 C CA . TYR A 1 130 ? -3.209 -6.625 2.242 1.00 97.81 130 TYR A CA 1
ATOM 979 C C . TYR A 1 130 ? -1.839 -7.282 2.475 1.00 97.81 130 TYR A C 1
ATOM 981 O O . TYR A 1 130 ? -0.936 -7.091 1.663 1.00 97.81 130 TYR A O 1
ATOM 989 N N . SER A 1 131 ? -1.671 -8.058 3.557 1.00 98.50 131 SER A N 1
ATOM 990 C CA . SER A 1 131 ? -0.394 -8.714 3.858 1.00 98.50 131 SER A CA 1
ATOM 991 C C . SER A 1 131 ? -0.104 -9.818 2.844 1.00 98.50 131 SER A C 1
ATOM 993 O O . SER A 1 131 ? 1.043 -9.966 2.423 1.00 98.50 131 SER A O 1
ATOM 995 N N . LEU A 1 132 ? -1.142 -10.494 2.340 1.00 98.75 132 LEU A N 1
ATOM 996 C CA . LEU A 1 132 ? -1.020 -11.410 1.213 1.00 98.75 132 LEU A CA 1
ATOM 997 C C . LEU A 1 132 ? -0.585 -10.677 -0.060 1.00 98.75 132 LEU A C 1
ATOM 999 O O . LEU A 1 132 ? 0.363 -11.109 -0.711 1.00 98.75 132 LEU A O 1
ATOM 1003 N N . VAL A 1 133 ? -1.231 -9.558 -0.407 1.00 98.56 133 VAL A N 1
ATOM 1004 C CA . VAL A 1 133 ? -0.846 -8.738 -1.571 1.00 98.56 133 VAL A CA 1
ATOM 1005 C C . VAL A 1 133 ? 0.611 -8.288 -1.455 1.00 98.56 133 VAL A C 1
ATOM 1007 O O . VAL A 1 133 ? 1.370 -8.424 -2.412 1.00 98.56 133 VAL A O 1
ATOM 1010 N N . ARG A 1 134 ? 1.037 -7.840 -0.271 1.00 98.06 134 ARG A N 1
ATOM 1011 C CA . ARG A 1 134 ? 2.422 -7.451 0.017 1.00 98.06 134 ARG A CA 1
ATOM 1012 C C . ARG A 1 134 ? 3.400 -8.617 -0.177 1.00 98.06 134 ARG A C 1
ATOM 1014 O O . ARG A 1 134 ? 4.413 -8.454 -0.858 1.00 98.06 134 ARG A O 1
ATOM 1021 N N . ALA A 1 135 ? 3.089 -9.797 0.364 1.00 98.75 135 ALA A N 1
ATOM 1022 C CA . ALA A 1 135 ? 3.904 -11.001 0.196 1.00 98.75 135 ALA A CA 1
ATOM 1023 C C . ALA A 1 135 ? 4.011 -11.415 -1.282 1.00 98.75 135 ALA A C 1
ATOM 1025 O O . ALA A 1 135 ? 5.107 -11.695 -1.769 1.00 98.75 135 ALA A O 1
ATOM 1026 N N . LEU A 1 136 ? 2.895 -11.383 -2.020 1.00 98.75 136 LEU A N 1
ATOM 1027 C CA . LEU A 1 136 ? 2.864 -11.648 -3.459 1.00 98.75 136 LEU A CA 1
ATOM 1028 C C . LEU A 1 136 ? 3.665 -10.606 -4.249 1.00 98.75 136 LEU A C 1
ATOM 1030 O O . LEU A 1 136 ? 4.366 -10.969 -5.189 1.00 98.75 136 LEU A O 1
ATOM 1034 N N . GLY A 1 137 ? 3.624 -9.332 -3.858 1.00 98.50 137 GLY A N 1
ATOM 1035 C CA . GLY A 1 137 ? 4.430 -8.273 -4.465 1.00 98.50 137 GLY A CA 1
ATOM 1036 C C . GLY A 1 137 ? 5.928 -8.572 -4.395 1.00 98.50 137 GLY A C 1
ATOM 1037 O O . GLY A 1 137 ? 6.611 -8.522 -5.422 1.00 98.50 137 GLY A O 1
ATOM 1038 N N . PHE A 1 138 ? 6.423 -8.970 -3.217 1.00 98.69 138 PHE A N 1
ATOM 1039 C CA . PHE A 1 138 ? 7.817 -9.393 -3.037 1.00 98.69 138 PHE A CA 1
ATOM 1040 C C . PHE A 1 138 ? 8.138 -10.708 -3.757 1.00 98.69 138 PHE A C 1
ATOM 1042 O O . PHE A 1 138 ? 9.198 -10.813 -4.370 1.00 98.69 138 PHE A O 1
ATOM 1049 N N . LEU A 1 139 ? 7.224 -11.685 -3.768 1.00 98.69 139 LEU A N 1
ATOM 1050 C CA . LEU A 1 139 ? 7.395 -12.921 -4.540 1.00 98.69 139 LEU A CA 1
ATOM 1051 C C . LEU A 1 139 ? 7.577 -12.625 -6.035 1.00 98.69 139 LEU A C 1
ATOM 1053 O O . LEU A 1 139 ? 8.515 -13.114 -6.665 1.00 98.69 139 LEU A O 1
ATOM 1057 N N . LEU A 1 140 ? 6.712 -11.786 -6.605 1.00 98.75 140 LEU A N 1
ATOM 1058 C CA . LEU A 1 140 ? 6.813 -11.375 -8.003 1.00 98.75 140 LEU A CA 1
ATOM 1059 C C . LEU A 1 140 ? 8.087 -10.562 -8.259 1.00 98.75 140 LEU A C 1
ATOM 1061 O O . LEU A 1 140 ? 8.677 -10.701 -9.329 1.00 98.75 140 LEU A O 1
ATOM 1065 N N . ARG A 1 141 ? 8.568 -9.791 -7.273 1.00 98.31 141 ARG A N 1
ATOM 1066 C CA . ARG A 1 141 ? 9.850 -9.076 -7.358 1.00 98.31 141 ARG A CA 1
ATOM 1067 C C . ARG A 1 141 ? 11.035 -10.041 -7.449 1.00 98.31 141 ARG A C 1
ATOM 1069 O O . ARG A 1 141 ? 11.929 -9.808 -8.254 1.00 98.31 141 ARG A O 1
ATOM 1076 N N . ILE A 1 142 ? 11.015 -11.156 -6.708 1.00 98.50 142 ILE A N 1
ATOM 1077 C CA . ILE A 1 142 ? 12.021 -12.237 -6.816 1.00 98.50 142 ILE A CA 1
ATOM 1078 C C . ILE A 1 142 ? 11.989 -12.884 -8.203 1.00 98.50 142 ILE A C 1
ATOM 1080 O O . ILE A 1 142 ? 13.026 -13.256 -8.745 1.00 98.50 142 ILE A O 1
ATOM 1084 N N . VAL A 1 143 ? 10.803 -13.063 -8.789 1.00 98.31 143 VAL A N 1
ATOM 1085 C CA . VAL A 1 143 ? 10.689 -13.618 -10.146 1.00 98.31 143 VAL A CA 1
ATOM 1086 C C . VAL A 1 143 ? 11.218 -12.622 -11.178 1.00 98.31 143 VAL A C 1
ATOM 1088 O O . VAL A 1 143 ? 11.949 -13.015 -12.085 1.00 98.31 143 VAL A O 1
ATOM 1091 N N . TRP A 1 144 ? 10.876 -11.343 -11.029 1.00 97.50 144 TRP A N 1
ATOM 1092 C CA . TRP A 1 144 ? 11.308 -10.280 -11.932 1.00 97.50 144 TRP A CA 1
ATOM 1093 C C . TRP A 1 144 ? 12.818 -10.021 -11.858 1.00 97.50 144 TRP A C 1
ATOM 1095 O O . TRP A 1 144 ? 13.443 -9.763 -12.880 1.00 97.50 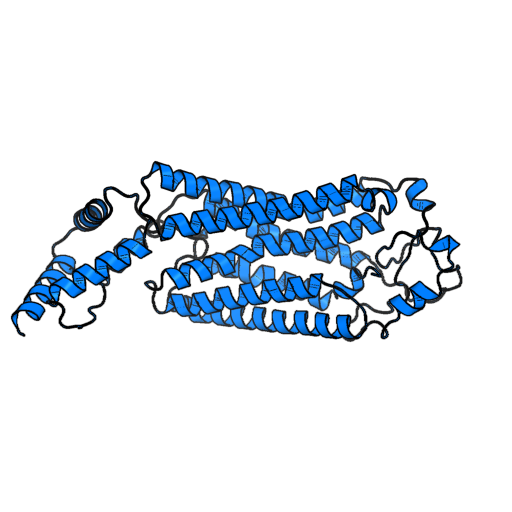144 TRP A O 1
ATOM 1105 N N . SER A 1 145 ? 13.432 -10.197 -10.687 1.00 96.81 145 SER A N 1
ATOM 1106 C CA . SER A 1 145 ? 14.871 -9.991 -10.488 1.00 96.81 145 SER A CA 1
ATOM 1107 C C . SER A 1 145 ? 15.773 -10.961 -11.256 1.00 96.81 145 SER A C 1
ATOM 1109 O O . SER A 1 145 ? 16.957 -10.686 -11.456 1.00 96.81 145 SER A O 1
ATOM 1111 N N . LYS A 1 146 ? 15.222 -12.106 -11.678 1.00 95.75 146 LYS A N 1
ATOM 1112 C CA . LYS A 1 146 ? 15.917 -13.109 -12.495 1.00 95.75 146 LYS A CA 1
ATOM 1113 C C . LYS A 1 146 ? 15.905 -12.763 -13.982 1.00 95.75 146 LYS A C 1
ATOM 1115 O O . LYS A 1 146 ? 16.749 -13.259 -14.719 1.00 95.75 146 LYS A O 1
ATOM 1120 N N . ASP A 1 147 ? 14.932 -11.967 -14.422 1.00 92.56 147 ASP A N 1
ATOM 1121 C CA . ASP A 1 147 ? 14.743 -11.591 -15.820 1.00 92.56 147 ASP A CA 1
ATOM 1122 C C . ASP A 1 147 ? 13.889 -10.317 -15.915 1.00 92.56 147 ASP A C 1
ATOM 1124 O O . ASP A 1 147 ? 12.653 -10.362 -15.867 1.00 92.56 147 ASP A O 1
ATOM 1128 N N . VAL A 1 148 ? 14.561 -9.175 -16.099 1.00 89.75 148 VAL A N 1
ATOM 1129 C CA . VAL A 1 148 ? 13.918 -7.856 -16.189 1.00 89.75 148 VAL A CA 1
ATOM 1130 C C . VAL A 1 148 ? 12.978 -7.742 -17.397 1.00 89.75 148 VAL A C 1
ATOM 1132 O O . VAL A 1 148 ? 12.057 -6.926 -17.385 1.00 89.75 148 VAL A O 1
ATOM 1135 N N . THR A 1 149 ? 13.124 -8.614 -18.407 1.00 91.94 149 THR A N 1
ATOM 1136 C CA . THR A 1 149 ? 12.249 -8.647 -19.590 1.00 91.94 149 THR A CA 1
ATOM 1137 C C . THR A 1 149 ? 10.854 -9.200 -19.290 1.00 91.94 149 THR A C 1
ATOM 1139 O O . THR A 1 149 ? 9.950 -9.101 -20.123 1.00 91.94 149 THR A O 1
ATOM 1142 N N . ARG A 1 150 ? 10.615 -9.727 -18.081 1.00 94.31 150 ARG A N 1
ATOM 1143 C CA . ARG A 1 150 ? 9.278 -10.105 -17.594 1.00 94.31 150 ARG A CA 1
ATOM 1144 C C . ARG A 1 150 ? 8.462 -8.873 -17.193 1.00 94.31 150 ARG A C 1
ATOM 1146 O O . ARG A 1 150 ? 7.986 -8.764 -16.067 1.00 94.31 150 ARG A O 1
ATOM 1153 N N . ILE A 1 151 ? 8.256 -7.963 -18.145 1.00 93.88 151 ILE A N 1
ATOM 1154 C CA . ILE A 1 151 ? 7.646 -6.639 -17.946 1.00 93.88 151 ILE A CA 1
ATOM 1155 C C . ILE A 1 151 ? 6.276 -6.723 -17.258 1.00 93.88 151 ILE A C 1
ATOM 1157 O O . ILE A 1 151 ? 5.990 -5.948 -16.354 1.00 93.88 151 ILE A O 1
ATOM 1161 N N . THR A 1 152 ? 5.425 -7.687 -17.634 1.00 95.94 152 THR A N 1
ATOM 1162 C CA . THR A 1 152 ? 4.111 -7.862 -16.986 1.00 95.94 152 THR A CA 1
ATOM 1163 C C . THR A 1 152 ? 4.240 -8.325 -15.533 1.00 95.94 152 THR A C 1
ATOM 1165 O O . THR A 1 152 ? 3.537 -7.805 -14.674 1.00 95.94 152 THR A O 1
ATOM 1168 N N . THR A 1 153 ? 5.162 -9.243 -15.231 1.00 97.56 153 THR A N 1
ATOM 1169 C CA . THR A 1 153 ? 5.454 -9.651 -13.846 1.00 97.56 153 THR A CA 1
ATOM 1170 C C . THR A 1 153 ? 5.979 -8.476 -13.028 1.00 97.56 153 THR A C 1
ATOM 1172 O O . THR A 1 153 ? 5.542 -8.286 -11.895 1.00 97.56 153 THR A O 1
ATOM 1175 N N . GLY A 1 154 ? 6.859 -7.661 -13.614 1.00 96.56 154 GLY A N 1
ATOM 1176 C CA . GLY A 1 154 ? 7.379 -6.457 -12.978 1.00 96.56 154 GLY A CA 1
ATOM 1177 C C . GLY A 1 154 ? 6.304 -5.426 -12.666 1.00 96.56 154 GLY A C 1
ATOM 1178 O O . GLY A 1 154 ? 6.205 -4.971 -11.531 1.00 96.56 154 GLY A O 1
ATOM 1179 N N . LEU A 1 155 ? 5.428 -5.134 -13.631 1.00 96.94 155 LEU A N 1
ATOM 1180 C CA . LEU A 1 155 ? 4.295 -4.229 -13.434 1.00 96.94 155 LEU A CA 1
ATOM 1181 C C . LEU A 1 155 ? 3.383 -4.695 -12.291 1.00 96.94 155 LEU A C 1
ATOM 1183 O O . LEU A 1 155 ? 3.057 -3.906 -11.407 1.00 96.94 155 LEU A O 1
ATOM 1187 N N . VAL A 1 156 ? 3.009 -5.980 -12.263 1.00 98.06 156 VAL A N 1
ATOM 1188 C CA . VAL A 1 156 ? 2.162 -6.522 -11.186 1.00 98.06 156 VAL A CA 1
ATOM 1189 C C . VAL A 1 156 ? 2.889 -6.490 -9.837 1.00 98.06 156 VAL A C 1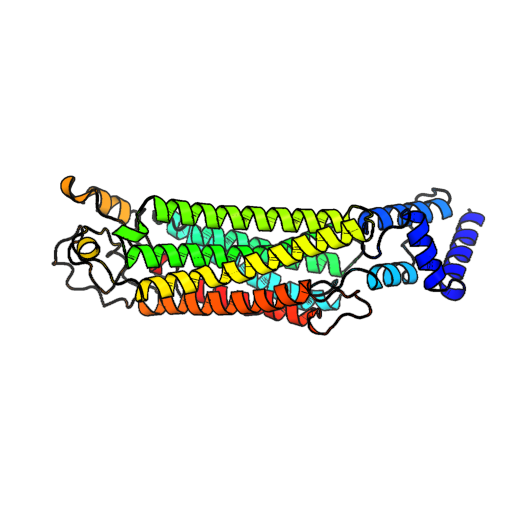
ATOM 1191 O O . VAL A 1 156 ? 2.277 -6.131 -8.835 1.00 98.06 156 VAL A O 1
ATOM 1194 N N . SER A 1 157 ? 4.192 -6.794 -9.800 1.00 98.06 157 SER A N 1
ATOM 1195 C CA . SER A 1 157 ? 5.013 -6.670 -8.588 1.00 98.06 157 SER A CA 1
ATOM 1196 C C . SER A 1 157 ? 4.998 -5.242 -8.037 1.00 98.06 157 SER A C 1
ATOM 1198 O O . SER A 1 157 ? 4.713 -5.053 -6.856 1.00 98.06 157 SER A O 1
ATOM 1200 N N . MET A 1 158 ? 5.229 -4.237 -8.889 1.00 96.12 158 MET A N 1
ATOM 1201 C CA . MET A 1 158 ? 5.204 -2.824 -8.499 1.00 96.12 158 MET A CA 1
ATOM 1202 C C . MET A 1 158 ? 3.827 -2.406 -7.983 1.00 96.12 158 MET A C 1
ATOM 1204 O O . MET A 1 158 ? 3.737 -1.790 -6.923 1.00 96.12 158 MET A O 1
ATOM 1208 N N . ILE A 1 159 ? 2.747 -2.800 -8.666 1.00 96.75 159 ILE A N 1
ATOM 1209 C CA . ILE A 1 159 ? 1.381 -2.525 -8.203 1.00 96.75 159 ILE A CA 1
ATOM 1210 C C . ILE A 1 159 ? 1.151 -3.158 -6.829 1.00 96.75 159 ILE A C 1
ATOM 1212 O O . ILE A 1 159 ? 0.687 -2.474 -5.927 1.00 96.75 159 ILE A O 1
ATOM 1216 N N . PHE A 1 160 ? 1.505 -4.428 -6.625 1.00 98.19 160 PHE A N 1
ATOM 1217 C CA . PHE A 1 160 ? 1.285 -5.124 -5.350 1.00 98.19 160 PHE A CA 1
ATOM 1218 C C . PHE A 1 160 ? 2.161 -4.589 -4.208 1.00 98.19 160 PHE A C 1
ATOM 1220 O O . PHE A 1 160 ? 1.770 -4.672 -3.046 1.00 98.19 160 PHE A O 1
ATOM 1227 N N . ILE A 1 161 ? 3.321 -4.008 -4.520 1.00 97.38 161 ILE A N 1
ATOM 1228 C CA . ILE A 1 161 ? 4.174 -3.309 -3.551 1.00 97.38 161 ILE A CA 1
ATOM 1229 C C . ILE A 1 161 ? 3.674 -1.877 -3.285 1.00 97.38 161 ILE A C 1
ATOM 1231 O O . ILE A 1 161 ? 3.907 -1.339 -2.213 1.00 97.38 161 ILE A O 1
ATOM 1235 N N . VAL A 1 162 ? 2.968 -1.214 -4.192 1.00 95.25 162 VAL A N 1
ATOM 1236 C CA . VAL A 1 162 ? 2.468 0.148 -3.920 1.00 95.25 162 VAL A CA 1
ATOM 1237 C C . VAL A 1 162 ? 1.055 0.124 -3.332 1.00 95.25 162 VAL A C 1
ATOM 1239 O O . VAL A 1 162 ? 0.756 0.898 -2.433 1.00 95.25 162 VAL A O 1
ATOM 1242 N N . LEU A 1 163 ? 0.192 -0.798 -3.763 1.00 95.06 163 LEU A N 1
ATOM 1243 C CA . LEU A 1 163 ? -1.219 -0.881 -3.361 1.00 95.06 163 LEU A CA 1
ATOM 1244 C C . LEU A 1 163 ? -1.451 -0.791 -1.841 1.00 95.06 163 LEU A C 1
ATOM 1246 O O . LEU A 1 163 ? -2.350 -0.052 -1.427 1.00 95.06 163 LEU A O 1
ATOM 1250 N N . PRO A 1 164 ? -0.691 -1.500 -0.980 1.00 95.31 164 PRO A N 1
ATOM 1251 C CA . PRO A 1 164 ? -1.037 -1.527 0.430 1.00 95.31 164 PRO A CA 1
ATOM 1252 C C . PRO A 1 164 ? -0.717 -0.219 1.168 1.00 95.31 164 PRO A C 1
ATOM 1254 O O . PRO A 1 164 ? -1.249 -0.025 2.262 1.00 95.31 164 PRO A O 1
ATOM 1257 N N . THR A 1 165 ? 0.024 0.715 0.551 1.00 91.94 165 THR A N 1
ATOM 1258 C CA . THR A 1 165 ? 0.232 2.063 1.110 1.00 91.94 165 THR A CA 1
ATOM 1259 C C . THR A 1 165 ? -1.058 2.882 1.125 1.00 91.94 165 THR A C 1
ATOM 1261 O O . THR A 1 165 ? -1.255 3.675 2.028 1.00 91.94 165 THR A O 1
ATOM 1264 N N . ALA A 1 166 ? -2.000 2.636 0.207 1.00 93.81 166 ALA A N 1
ATOM 1265 C CA . ALA A 1 166 ? -3.338 3.234 0.264 1.00 93.81 166 ALA A CA 1
ATOM 1266 C C . ALA A 1 166 ? -4.306 2.434 1.157 1.00 93.81 166 ALA A C 1
ATOM 1268 O O . ALA A 1 166 ? -5.226 2.990 1.759 1.00 93.81 166 ALA A O 1
ATOM 1269 N N . PHE A 1 167 ? -4.105 1.117 1.257 1.00 95.19 167 PHE A N 1
ATOM 1270 C CA . PHE A 1 167 ? -5.014 0.218 1.969 1.00 95.19 167 PHE A CA 1
ATOM 1271 C C . PHE A 1 167 ? -4.894 0.330 3.497 1.00 95.19 167 PHE A C 1
ATOM 1273 O O . PHE A 1 167 ? -5.909 0.416 4.192 1.00 95.19 167 PHE A O 1
ATOM 1280 N N . LEU A 1 168 ? -3.667 0.348 4.033 1.00 95.50 168 LEU A N 1
ATOM 1281 C CA . LEU A 1 168 ? -3.420 0.435 5.478 1.00 95.50 168 LEU A CA 1
ATOM 1282 C C . LEU A 1 168 ? -3.980 1.718 6.122 1.00 95.50 168 LEU A C 1
ATOM 1284 O O . LEU A 1 168 ? -4.672 1.597 7.138 1.00 95.50 168 LEU A O 1
ATOM 1288 N N . PRO A 1 169 ? -3.789 2.921 5.542 1.00 96.06 169 PRO A N 1
ATOM 1289 C CA . PRO A 1 169 ? -4.487 4.130 5.964 1.00 96.06 169 PRO A CA 1
ATOM 1290 C C . PRO A 1 169 ? -5.995 3.971 6.075 1.00 96.06 169 PRO A C 1
ATOM 1292 O O . PRO A 1 169 ? -6.598 4.475 7.020 1.00 96.06 169 PRO A O 1
ATOM 1295 N N . GLY A 1 170 ? -6.609 3.233 5.146 1.00 95.38 170 GLY A N 1
ATOM 1296 C CA . GLY A 1 170 ? -8.048 3.020 5.167 1.00 95.38 170 GLY A CA 1
ATOM 1297 C C . GLY A 1 170 ? -8.503 2.150 6.322 1.00 95.38 170 GLY A C 1
ATOM 1298 O O . GLY A 1 170 ? -9.491 2.474 6.978 1.00 95.38 170 GLY A O 1
ATOM 1299 N N . LEU A 1 171 ? -7.739 1.112 6.659 1.00 95.75 171 LEU A N 1
ATOM 1300 C CA . LEU A 1 171 ? -7.995 0.341 7.873 1.00 95.75 171 LEU A CA 1
ATOM 1301 C C . LEU A 1 171 ? -7.812 1.193 9.136 1.00 95.75 171 LEU A C 1
ATOM 1303 O O . LEU A 1 171 ? -8.656 1.135 10.031 1.00 95.75 171 LEU A O 1
ATOM 1307 N N . ASN A 1 172 ? -6.770 2.026 9.191 1.00 96.81 172 ASN A N 1
ATOM 1308 C CA . ASN A 1 172 ? -6.566 2.972 10.289 1.00 96.81 172 ASN A CA 1
ATOM 1309 C C . ASN A 1 172 ? -7.718 3.970 10.418 1.00 96.81 172 ASN A C 1
ATOM 1311 O O . ASN A 1 172 ? -8.160 4.241 11.534 1.00 96.81 172 ASN A O 1
ATOM 1315 N N . LEU A 1 173 ? -8.249 4.472 9.304 1.00 96.69 173 LEU A N 1
ATOM 1316 C CA . LEU A 1 173 ? -9.390 5.379 9.312 1.00 96.69 173 LEU A CA 1
ATOM 1317 C C . LEU A 1 173 ? -10.666 4.678 9.796 1.00 96.69 173 LEU A C 1
ATOM 1319 O O . LEU A 1 173 ? -11.398 5.260 10.592 1.00 96.69 173 LEU A O 1
ATOM 1323 N N . ILE A 1 174 ? -10.898 3.414 9.425 1.00 95.56 174 ILE A N 1
ATOM 1324 C CA . ILE A 1 174 ? -12.019 2.619 9.959 1.00 95.56 174 ILE A CA 1
ATOM 1325 C C . ILE A 1 174 ? -11.880 2.435 11.479 1.00 95.56 174 ILE A C 1
ATOM 1327 O O . ILE A 1 174 ? -12.861 2.570 12.215 1.00 95.56 174 ILE A O 1
ATOM 1331 N N . LEU A 1 175 ? -10.673 2.146 11.976 1.00 95.06 175 LEU A N 1
ATOM 1332 C CA . LEU A 1 175 ? -10.408 2.043 13.416 1.00 95.06 175 LEU A CA 1
ATOM 1333 C C . LEU A 1 175 ? -10.615 3.393 14.126 1.00 95.06 175 LEU A C 1
ATOM 1335 O O . LEU A 1 175 ? -11.260 3.445 15.176 1.00 95.06 175 LEU A O 1
ATOM 1339 N N . ALA A 1 176 ? -10.151 4.493 13.528 1.00 94.88 176 ALA A N 1
ATOM 1340 C CA . ALA A 1 176 ? -10.358 5.848 14.034 1.00 94.88 176 ALA A CA 1
ATOM 1341 C C . ALA A 1 176 ? -11.843 6.245 14.029 1.00 94.88 176 ALA A C 1
ATOM 1343 O O . ALA A 1 176 ? -12.313 6.854 14.984 1.00 94.88 176 ALA A O 1
ATOM 1344 N N . GLN A 1 177 ? -12.616 5.841 13.018 1.00 94.69 177 GLN A N 1
ATOM 1345 C CA . GLN A 1 177 ? -14.065 6.040 12.960 1.00 94.69 177 GLN A CA 1
ATOM 1346 C C . GLN A 1 177 ? -14.777 5.289 14.091 1.00 94.69 177 GLN A C 1
ATOM 1348 O O . GLN A 1 177 ? -15.677 5.847 14.727 1.00 94.69 177 GLN A O 1
ATOM 1353 N N . ARG A 1 178 ? -14.368 4.044 14.383 1.00 92.25 178 ARG A N 1
ATOM 1354 C CA . ARG A 1 178 ? -14.880 3.280 15.537 1.00 92.25 178 ARG A CA 1
ATOM 1355 C C . ARG A 1 178 ? -14.579 3.999 16.853 1.00 92.25 178 ARG A C 1
ATOM 1357 O O . ARG A 1 178 ? -15.466 4.099 17.696 1.00 92.25 178 ARG A O 1
ATOM 1364 N N . TYR A 1 179 ? -13.370 4.539 17.001 1.00 90.38 179 TYR A N 1
ATOM 1365 C CA . TYR A 1 179 ? -12.974 5.320 18.173 1.00 90.38 179 TYR A CA 1
ATOM 1366 C C . TYR A 1 179 ? -13.756 6.639 18.299 1.00 90.38 179 TYR A C 1
ATOM 1368 O O . TYR A 1 179 ? -14.287 6.945 19.363 1.00 90.38 179 TYR A O 1
ATOM 1376 N N . PHE A 1 180 ? -13.905 7.389 17.205 1.00 90.94 180 PHE A N 1
ATOM 1377 C CA . PHE A 1 180 ? -14.675 8.633 17.177 1.00 90.94 180 PHE A CA 1
ATOM 1378 C C . PHE A 1 180 ? -16.138 8.396 17.554 1.00 90.94 180 PHE A C 1
ATOM 1380 O O . PHE A 1 180 ? -16.684 9.119 18.378 1.00 90.94 180 PHE A O 1
ATOM 1387 N N . THR A 1 181 ? -16.755 7.344 17.008 1.00 89.25 181 THR A N 1
ATOM 1388 C CA . THR A 1 181 ? -18.142 6.967 17.329 1.00 89.25 181 THR A CA 1
ATOM 1389 C C . THR A 1 181 ? -18.296 6.541 18.783 1.00 89.25 181 THR A C 1
ATOM 1391 O O . THR A 1 181 ? -19.348 6.737 19.371 1.00 89.25 181 THR A O 1
ATOM 1394 N N . TRP A 1 182 ? -17.258 5.973 19.390 1.00 85.12 182 TRP A N 1
ATOM 1395 C CA . TRP A 1 182 ? -17.288 5.683 20.815 1.00 85.12 182 TRP A CA 1
ATOM 1396 C C . TRP A 1 182 ? -17.269 6.950 21.673 1.00 85.12 182 TRP A C 1
ATOM 1398 O O . TRP A 1 182 ? -18.057 7.060 22.610 1.00 85.12 182 TRP A O 1
ATOM 1408 N N . ARG A 1 183 ? -16.405 7.914 21.340 1.00 84.88 183 ARG A N 1
ATOM 1409 C CA . ARG A 1 183 ? -16.289 9.164 22.101 1.00 84.88 183 ARG A CA 1
ATOM 1410 C C . ARG A 1 183 ? -17.460 10.121 21.862 1.00 84.88 183 ARG A C 1
ATOM 1412 O O . ARG A 1 183 ? -17.829 10.857 22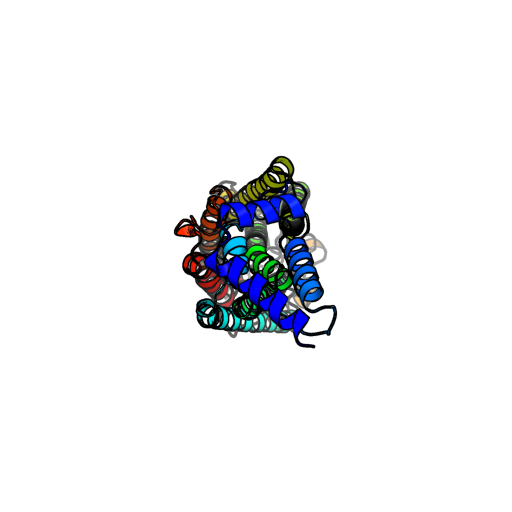.769 1.00 84.88 183 ARG A O 1
ATOM 1419 N N . HIS A 1 184 ? -18.042 10.073 20.666 1.00 86.94 184 HIS A N 1
ATOM 1420 C CA . HIS A 1 184 ? -19.168 10.899 20.224 1.00 86.94 184 HIS A CA 1
ATOM 1421 C C . HIS A 1 184 ? -20.261 10.030 19.584 1.00 86.94 184 HIS A C 1
ATOM 1423 O O . HIS A 1 184 ? -20.393 10.034 18.354 1.00 86.94 184 HIS A O 1
ATOM 1429 N N . PRO A 1 185 ? -21.039 9.258 20.368 1.00 85.44 185 PRO A N 1
ATOM 1430 C CA . PRO A 1 185 ? -22.017 8.312 19.828 1.00 85.44 185 PRO A CA 1
ATOM 1431 C C . PRO A 1 185 ? -23.081 8.962 18.946 1.00 85.44 185 PRO A C 1
ATOM 1433 O O . PRO A 1 185 ? -23.431 8.388 17.911 1.00 85.44 185 PRO A O 1
ATOM 1436 N N . VAL A 1 186 ? -23.548 10.172 19.283 1.00 83.81 186 VAL A N 1
ATOM 1437 C CA . VAL A 1 186 ? -24.542 10.891 18.476 1.00 83.81 186 VAL A CA 1
ATOM 1438 C C . VAL A 1 186 ? -23.918 11.295 17.147 1.00 83.81 186 VAL A C 1
ATOM 1440 O O . VAL A 1 186 ? -24.404 10.888 16.094 1.00 83.81 186 VAL A O 1
ATOM 1443 N N . HIS A 1 187 ? -22.821 12.057 17.173 1.00 85.56 187 HIS A N 1
ATOM 1444 C CA . HIS A 1 187 ? -22.168 12.575 15.964 1.00 85.56 187 HIS A CA 1
ATOM 1445 C C . HIS A 1 187 ? -21.661 11.455 15.056 1.00 85.56 187 HIS A C 1
ATOM 1447 O O . HIS A 1 187 ? -21.919 11.469 13.852 1.00 85.56 187 HIS A O 1
ATOM 1453 N N . GLY A 1 188 ? -21.000 10.461 15.649 1.00 86.50 188 GLY A N 1
ATOM 1454 C CA . GLY A 1 188 ? -20.467 9.296 14.961 1.00 86.50 188 GLY A CA 1
ATOM 1455 C C . GLY A 1 188 ? -21.536 8.380 14.373 1.00 86.50 188 GLY A C 1
ATOM 1456 O O . GLY A 1 188 ? -21.212 7.574 13.515 1.00 86.50 188 GLY A O 1
ATOM 1457 N N . SER A 1 189 ? -22.805 8.512 14.768 1.00 86.06 189 SER A N 1
ATOM 1458 C CA . SER A 1 189 ? -23.912 7.723 14.205 1.00 86.06 189 SER A CA 1
ATOM 1459 C C . SER A 1 189 ? -24.813 8.526 13.261 1.00 86.06 189 SER A C 1
ATOM 1461 O O . SER A 1 189 ? -25.729 7.966 12.655 1.00 86.06 189 SER A O 1
ATOM 1463 N N . ARG A 1 190 ? -24.568 9.835 13.082 1.00 89.44 190 ARG A N 1
ATOM 1464 C CA . ARG A 1 190 ? -25.343 10.660 12.142 1.00 89.44 190 ARG A CA 1
ATOM 1465 C C . ARG A 1 190 ? -25.130 10.185 10.706 1.00 89.44 190 ARG A C 1
ATOM 1467 O O . ARG A 1 190 ? -24.002 9.949 10.270 1.00 89.44 190 ARG A O 1
ATOM 1474 N N . LYS A 1 191 ? -26.218 10.162 9.925 1.00 91.88 191 LYS A N 1
ATOM 1475 C CA . LYS A 1 191 ? -26.196 9.791 8.497 1.00 91.88 191 LYS A CA 1
ATOM 1476 C C . LYS A 1 191 ? -25.192 10.615 7.689 1.00 91.88 191 LYS A C 1
ATOM 1478 O O . LYS A 1 191 ? -24.519 10.056 6.832 1.00 91.88 191 LYS A O 1
ATOM 1483 N N . ILE A 1 192 ? -25.059 11.910 7.986 1.00 93.88 192 ILE A N 1
ATOM 1484 C CA . ILE A 1 192 ? -24.109 12.807 7.307 1.00 93.88 192 ILE A CA 1
ATOM 1485 C C . ILE A 1 192 ? -22.667 12.334 7.526 1.00 93.88 192 ILE A C 1
ATOM 1487 O O . ILE A 1 192 ? -21.926 12.182 6.561 1.00 93.88 192 ILE A O 1
ATOM 1491 N N . PHE A 1 193 ? -22.287 12.032 8.772 1.00 93.12 193 PHE A N 1
ATOM 1492 C CA . PHE A 1 193 ? -20.942 11.550 9.089 1.00 93.12 193 PHE A CA 1
ATOM 1493 C C . PHE A 1 193 ? -20.674 10.172 8.466 1.00 93.12 193 PHE A C 1
ATOM 1495 O O . PHE A 1 193 ? -19.646 9.991 7.821 1.00 93.12 193 PHE A O 1
ATOM 1502 N N . MET A 1 194 ? -21.620 9.227 8.554 1.00 92.62 194 MET A N 1
ATOM 1503 C CA . MET A 1 194 ? -21.494 7.925 7.877 1.00 92.62 194 MET A CA 1
ATOM 1504 C C . MET A 1 194 ? -21.336 8.069 6.357 1.00 92.62 194 MET A C 1
ATOM 1506 O O . MET A 1 194 ? -20.469 7.431 5.767 1.00 92.62 194 MET A O 1
ATOM 1510 N N . THR A 1 195 ? -22.141 8.929 5.727 1.00 95.44 195 THR A N 1
ATOM 1511 C CA . THR A 1 195 ? -22.085 9.182 4.276 1.00 95.44 195 THR A CA 1
ATOM 1512 C C . THR A 1 195 ? -20.743 9.785 3.878 1.00 95.44 195 THR A C 1
ATOM 1514 O O . THR A 1 195 ? -20.140 9.334 2.908 1.00 95.44 195 THR A O 1
ATOM 1517 N N . LEU A 1 196 ? -20.235 10.745 4.658 1.00 95.38 196 LEU A N 1
ATOM 1518 C CA . LEU A 1 196 ? -18.908 11.321 4.453 1.00 95.38 196 LEU A CA 1
ATOM 1519 C C . LEU A 1 196 ? -17.810 10.252 4.535 1.00 95.38 196 LEU A C 1
ATOM 1521 O O . LEU A 1 196 ? -16.939 10.215 3.671 1.00 95.38 196 LEU A O 1
ATOM 1525 N N . MET A 1 197 ? -17.862 9.358 5.528 1.00 95.38 197 MET A N 1
ATOM 1526 C CA . MET A 1 197 ? -16.887 8.267 5.652 1.00 95.38 197 MET A CA 1
ATOM 1527 C C . MET A 1 197 ? -16.931 7.331 4.436 1.00 95.38 197 MET A C 1
ATOM 1529 O O . MET A 1 197 ? -15.891 7.054 3.843 1.00 95.38 197 MET A O 1
ATOM 1533 N N . TYR A 1 198 ? -18.122 6.900 3.999 1.00 94.44 198 TYR A N 1
ATOM 1534 C CA . TYR A 1 198 ? -18.264 6.062 2.800 1.00 94.44 198 TYR A CA 1
ATOM 1535 C C . TYR A 1 198 ? -17.776 6.748 1.522 1.00 94.44 198 TYR A C 1
ATOM 1537 O O . TYR A 1 198 ? -17.137 6.101 0.688 1.00 94.44 198 TYR A O 1
ATOM 1545 N N . LEU A 1 199 ? -18.026 8.052 1.379 1.00 95.94 199 LEU A N 1
ATOM 1546 C CA . LEU A 1 199 ? -17.516 8.840 0.262 1.00 95.94 199 LEU A CA 1
ATOM 1547 C C . LEU A 1 199 ? -15.983 8.862 0.265 1.00 95.94 199 LEU A C 1
ATOM 1549 O O . LEU A 1 199 ? -15.375 8.568 -0.760 1.00 95.94 199 LEU A O 1
ATOM 1553 N N . ILE A 1 200 ? -15.362 9.134 1.416 1.00 95.38 200 ILE A N 1
ATOM 1554 C CA . ILE A 1 200 ? -13.901 9.143 1.564 1.00 95.38 200 ILE A CA 1
ATOM 1555 C C . ILE A 1 200 ? -13.302 7.778 1.183 1.00 95.38 200 ILE A C 1
ATOM 1557 O O . ILE A 1 200 ? -12.359 7.732 0.393 1.00 95.38 200 ILE A O 1
ATOM 1561 N N . TYR A 1 201 ? -13.867 6.665 1.670 1.00 93.88 201 TYR A N 1
ATOM 1562 C CA . TYR A 1 201 ? -13.400 5.321 1.296 1.00 93.88 201 TYR A CA 1
ATOM 1563 C C . TYR A 1 201 ? -13.520 5.063 -0.214 1.00 93.88 201 TYR A C 1
ATOM 1565 O O . TYR A 1 201 ? -12.610 4.504 -0.824 1.00 93.88 201 TYR A O 1
ATOM 1573 N N . SER A 1 202 ? -14.616 5.508 -0.831 1.00 94.50 202 SER A N 1
ATOM 1574 C CA . SER A 1 202 ? -14.868 5.319 -2.266 1.00 94.50 202 SER A CA 1
ATOM 1575 C C . SER A 1 202 ? -13.914 6.140 -3.138 1.00 94.50 202 SER A C 1
ATOM 1577 O O . SER A 1 202 ? -13.412 5.638 -4.144 1.00 94.50 202 SER A O 1
ATOM 1579 N N . VAL A 1 203 ? -13.613 7.379 -2.735 1.00 94.25 203 VAL A N 1
ATOM 1580 C CA . VAL A 1 203 ? -12.657 8.254 -3.434 1.00 94.25 203 VAL A CA 1
ATOM 1581 C C . VAL A 1 203 ? -11.267 7.624 -3.462 1.00 94.25 203 VAL A C 1
ATOM 1583 O O . VAL A 1 203 ? -10.629 7.610 -4.511 1.00 94.25 203 VAL A O 1
ATOM 1586 N N . VAL A 1 204 ? -10.809 7.037 -2.355 1.00 93.00 204 VAL A N 1
ATOM 1587 C CA . VAL A 1 204 ? -9.492 6.380 -2.311 1.00 93.00 204 VAL A CA 1
ATOM 1588 C C . VAL A 1 204 ? -9.423 5.184 -3.252 1.00 93.00 204 VAL A C 1
ATOM 1590 O O . VAL A 1 204 ? -8.433 5.026 -3.964 1.00 93.00 204 VAL A O 1
ATOM 1593 N N . ILE A 1 205 ? -10.484 4.377 -3.324 1.00 94.56 205 ILE A N 1
ATOM 1594 C CA . ILE A 1 205 ? -10.558 3.267 -4.284 1.00 94.56 205 ILE A CA 1
ATOM 1595 C C . ILE A 1 205 ? -10.446 3.797 -5.721 1.00 94.56 205 ILE A C 1
ATOM 1597 O O . ILE A 1 205 ? -9.665 3.262 -6.508 1.00 94.56 205 ILE A O 1
ATOM 1601 N N . ALA A 1 206 ? -11.166 4.872 -6.057 1.00 96.19 206 ALA A N 1
ATOM 1602 C CA . ALA A 1 206 ? -11.096 5.487 -7.382 1.00 96.19 206 ALA A CA 1
ATOM 1603 C C . ALA A 1 206 ? -9.683 6.008 -7.713 1.00 96.19 206 ALA A C 1
ATOM 1605 O O . ALA A 1 206 ? -9.184 5.775 -8.815 1.00 96.19 206 ALA A O 1
ATOM 1606 N N . VAL A 1 207 ? -9.009 6.646 -6.749 1.00 95.25 207 VAL A N 1
ATOM 1607 C CA . VAL A 1 207 ? -7.621 7.125 -6.884 1.00 95.25 207 VAL A CA 1
ATOM 1608 C C . VAL A 1 207 ? -6.653 5.971 -7.155 1.00 95.25 207 VAL A C 1
ATOM 1610 O O . VAL A 1 207 ? -5.821 6.052 -8.062 1.00 95.25 207 VAL A O 1
ATOM 1613 N N . VAL A 1 208 ? -6.785 4.864 -6.422 1.00 95.38 208 VAL A N 1
ATOM 1614 C CA . VAL A 1 208 ? -5.956 3.666 -6.617 1.00 95.38 208 VAL A CA 1
ATOM 1615 C C . VAL A 1 208 ? -6.169 3.064 -8.008 1.00 95.38 208 VAL A C 1
ATOM 1617 O O . VAL A 1 208 ? -5.197 2.788 -8.711 1.00 95.38 208 VAL A O 1
ATOM 1620 N N . VAL A 1 209 ? -7.424 2.904 -8.442 1.00 96.88 209 VAL A N 1
ATOM 1621 C CA . VAL A 1 209 ? -7.755 2.367 -9.774 1.00 96.88 209 VAL A CA 1
ATOM 1622 C C . VAL A 1 209 ? -7.170 3.246 -10.879 1.00 96.88 209 VAL A C 1
ATOM 1624 O O . VAL A 1 209 ? -6.509 2.741 -11.786 1.00 96.88 209 VAL A O 1
ATOM 1627 N N . MET A 1 210 ? -7.350 4.562 -10.779 1.00 96.19 210 MET A N 1
ATOM 1628 C CA . MET A 1 210 ? -6.795 5.525 -11.727 1.00 96.19 210 MET A CA 1
ATOM 1629 C C . MET A 1 210 ? -5.258 5.442 -11.798 1.00 96.19 210 MET A C 1
ATOM 1631 O O . MET A 1 210 ? -4.695 5.448 -12.893 1.00 96.19 210 MET A O 1
ATOM 1635 N N . THR A 1 211 ? -4.577 5.299 -10.656 1.00 95.62 211 THR A N 1
ATOM 1636 C CA . THR A 1 211 ? -3.110 5.145 -10.600 1.00 95.62 211 THR A CA 1
ATOM 1637 C C . THR A 1 211 ? -2.648 3.875 -11.313 1.00 95.62 211 THR A C 1
ATOM 1639 O O . THR A 1 211 ? -1.696 3.907 -12.093 1.00 95.62 211 THR A O 1
ATOM 1642 N N . ILE A 1 212 ? -3.338 2.753 -11.078 1.00 96.94 212 ILE A N 1
ATOM 1643 C CA . ILE A 1 212 ? -3.037 1.471 -11.729 1.00 96.94 212 ILE A CA 1
ATOM 1644 C C . ILE A 1 212 ? -3.210 1.590 -13.243 1.00 96.94 212 ILE A C 1
ATOM 1646 O O . ILE A 1 212 ? -2.353 1.132 -13.998 1.00 96.94 212 ILE A O 1
ATOM 1650 N N . ILE A 1 213 ? -4.288 2.234 -13.696 1.00 97.38 213 ILE A N 1
ATOM 1651 C CA . ILE A 1 213 ? -4.530 2.465 -15.123 1.00 97.38 213 ILE A CA 1
ATOM 1652 C C . ILE A 1 213 ? -3.397 3.301 -15.726 1.00 97.38 213 ILE A C 1
ATOM 1654 O O . ILE A 1 213 ? -2.864 2.913 -16.763 1.00 97.38 213 ILE A O 1
ATOM 1658 N N . ALA A 1 214 ? -2.974 4.389 -15.074 1.00 96.62 214 ALA A N 1
ATOM 1659 C CA . ALA A 1 214 ? -1.870 5.222 -15.556 1.00 96.62 214 ALA A CA 1
ATOM 1660 C C . ALA A 1 214 ? -0.560 4.425 -15.711 1.00 96.62 214 ALA A C 1
ATOM 1662 O O . ALA A 1 214 ? 0.074 4.495 -16.766 1.00 96.62 214 ALA A O 1
ATOM 1663 N N . ALA A 1 215 ? -0.199 3.604 -14.719 1.00 95.19 215 ALA A N 1
ATOM 1664 C CA . ALA A 1 215 ? 0.983 2.738 -14.784 1.00 95.19 215 ALA A CA 1
ATOM 1665 C C . ALA A 1 215 ? 0.879 1.693 -15.913 1.00 95.19 215 ALA A C 1
ATOM 1667 O O . ALA A 1 215 ? 1.815 1.495 -16.691 1.00 95.19 215 ALA A O 1
ATOM 1668 N N . CYS A 1 216 ? -0.286 1.055 -16.065 1.00 96.62 216 CYS A N 1
ATOM 1669 C CA . CYS A 1 216 ? -0.548 0.134 -17.170 1.00 96.62 216 CYS A CA 1
ATOM 1670 C C . CYS A 1 216 ? -0.423 0.826 -18.533 1.00 96.62 216 CYS A C 1
ATOM 1672 O O . CYS A 1 216 ? 0.135 0.240 -19.463 1.00 96.62 216 CYS A O 1
ATOM 1674 N N . VAL A 1 217 ? -0.915 2.060 -18.662 1.00 97.06 217 VAL A N 1
ATOM 1675 C CA . VAL A 1 217 ? -0.845 2.820 -19.913 1.00 97.06 217 VAL A CA 1
ATOM 1676 C C . VAL A 1 217 ? 0.609 3.109 -20.294 1.00 97.06 217 VAL A C 1
ATOM 1678 O O . VAL A 1 217 ? 0.991 2.824 -21.429 1.00 97.06 217 VAL A O 1
ATOM 1681 N N . GLN A 1 218 ? 1.437 3.565 -19.347 1.00 95.31 218 GLN A N 1
ATOM 1682 C CA . GLN A 1 218 ? 2.865 3.829 -19.577 1.00 95.31 218 GLN A CA 1
ATOM 1683 C C . GLN A 1 218 ? 3.623 2.594 -20.083 1.00 95.31 218 GLN A C 1
ATOM 1685 O O . GLN A 1 218 ? 4.433 2.698 -21.001 1.00 95.31 218 GLN A O 1
ATOM 1690 N N . VAL A 1 219 ? 3.340 1.411 -19.531 1.00 94.56 219 VAL A N 1
ATOM 1691 C CA . VAL A 1 219 ? 4.051 0.169 -19.878 1.00 94.56 219 VAL A CA 1
ATOM 1692 C C . VAL A 1 219 ? 3.590 -0.443 -21.208 1.00 94.56 219 VAL A C 1
ATOM 1694 O O . VAL A 1 219 ? 4.393 -1.045 -21.929 1.00 94.56 219 VAL A O 1
ATOM 1697 N N . ASN A 1 220 ? 2.300 -0.335 -21.540 1.00 94.62 220 ASN A N 1
ATOM 1698 C CA . ASN A 1 220 ? 1.721 -1.045 -22.686 1.00 94.62 220 ASN A CA 1
ATOM 1699 C C . ASN A 1 220 ? 1.675 -0.211 -23.974 1.00 94.62 220 ASN A C 1
ATOM 1701 O O . ASN A 1 220 ? 1.700 -0.798 -25.057 1.00 94.62 220 ASN A O 1
ATOM 1705 N N . TYR A 1 221 ? 1.635 1.121 -23.884 1.00 96.00 221 TYR A N 1
ATOM 1706 C CA . TYR A 1 221 ? 1.460 1.992 -25.047 1.00 96.00 221 TYR A CA 1
ATOM 1707 C C . TYR A 1 221 ? 2.663 2.902 -25.273 1.00 96.00 221 TYR A C 1
ATOM 1709 O O . TYR A 1 221 ? 3.274 3.400 -24.334 1.00 96.00 221 TYR A O 1
ATOM 1717 N N . PHE A 1 222 ? 2.977 3.136 -26.546 1.00 96.25 222 PHE A N 1
ATOM 1718 C CA . PHE A 1 222 ? 3.879 4.205 -26.952 1.00 96.25 222 PHE A CA 1
ATOM 1719 C C . PHE A 1 222 ? 3.153 5.536 -26.805 1.00 96.25 222 PHE A C 1
ATOM 1721 O O . PHE A 1 222 ? 2.114 5.746 -27.430 1.00 96.25 222 PHE A O 1
ATOM 1728 N N . LEU A 1 223 ? 3.686 6.411 -25.960 1.00 96.75 223 LEU A N 1
ATOM 1729 C CA . LEU A 1 223 ? 3.096 7.714 -25.676 1.00 96.75 223 LEU A CA 1
ATOM 1730 C C . LEU A 1 223 ? 4.009 8.801 -26.226 1.00 96.75 223 LEU A C 1
ATOM 1732 O O . LEU A 1 223 ? 5.227 8.680 -26.148 1.00 96.75 223 LEU A O 1
ATOM 1736 N N . ASN A 1 224 ? 3.438 9.887 -26.738 1.00 96.31 224 ASN A N 1
ATOM 1737 C CA . ASN A 1 224 ? 4.211 11.111 -26.942 1.00 96.31 224 ASN A CA 1
ATOM 1738 C C . ASN A 1 224 ? 4.481 11.805 -25.592 1.00 96.31 224 ASN A C 1
ATOM 1740 O O . ASN A 1 224 ? 3.874 11.458 -24.574 1.00 96.31 224 ASN A O 1
ATOM 1744 N N . ASP A 1 225 ? 5.362 12.807 -25.583 1.00 95.12 225 ASP A N 1
ATOM 1745 C CA . ASP A 1 225 ? 5.763 13.506 -24.353 1.00 95.12 225 ASP A CA 1
ATOM 1746 C C . ASP A 1 225 ? 4.576 14.114 -23.591 1.00 95.12 225 ASP A C 1
ATOM 1748 O O . ASP A 1 225 ? 4.545 14.096 -22.360 1.00 95.12 225 ASP A O 1
ATOM 1752 N N . HIS A 1 226 ? 3.560 14.598 -24.312 1.00 96.25 226 HIS A N 1
ATOM 1753 C CA . HIS A 1 226 ? 2.359 15.171 -23.708 1.00 96.25 226 HIS A CA 1
ATOM 1754 C C . HIS A 1 226 ? 1.549 14.123 -22.931 1.00 96.25 226 HIS A C 1
ATOM 1756 O O . HIS A 1 226 ? 1.300 14.297 -21.739 1.00 96.25 226 HIS A O 1
ATOM 1762 N N . HIS A 1 227 ? 1.190 13.004 -23.567 1.00 96.75 227 HIS A N 1
ATOM 1763 C CA . HIS A 1 227 ? 0.433 11.933 -22.909 1.00 96.75 227 HIS A CA 1
ATOM 1764 C C . HIS A 1 227 ? 1.247 11.257 -21.804 1.00 96.75 227 HIS A C 1
ATOM 1766 O O . HIS A 1 227 ? 0.700 10.889 -20.763 1.00 96.75 227 HIS A O 1
ATOM 1772 N N . PHE A 1 228 ? 2.564 11.132 -21.983 1.00 96.69 228 PHE A N 1
ATOM 1773 C CA . PHE A 1 228 ? 3.422 10.607 -20.933 1.00 96.69 228 PHE A CA 1
ATOM 1774 C C . PHE A 1 228 ? 3.417 11.526 -19.705 1.00 96.69 228 PHE A C 1
ATOM 1776 O O . PHE A 1 228 ? 3.176 11.064 -18.588 1.00 96.69 228 PHE A O 1
ATOM 1783 N N . LYS A 1 229 ? 3.549 12.842 -19.902 1.00 96.56 229 LYS A N 1
ATOM 1784 C CA . LYS A 1 229 ? 3.418 13.827 -18.822 1.00 96.56 229 LYS A CA 1
ATOM 1785 C C . LYS A 1 229 ? 2.055 13.752 -18.126 1.00 96.56 229 LYS A C 1
ATOM 1787 O O . LYS A 1 229 ? 2.023 13.777 -16.898 1.00 96.56 229 LYS A O 1
ATOM 1792 N N . MET A 1 230 ? 0.954 13.582 -18.864 1.00 96.81 230 MET A N 1
ATOM 1793 C CA . MET A 1 230 ? -0.379 13.406 -18.264 1.00 96.81 230 MET A CA 1
ATOM 1794 C C . MET A 1 230 ? -0.431 12.199 -17.320 1.00 96.81 230 MET A C 1
ATOM 1796 O O . MET A 1 230 ? -0.927 12.308 -16.202 1.00 96.81 230 MET A O 1
ATOM 1800 N N . THR A 1 231 ? 0.122 11.050 -17.725 1.00 97.19 231 THR A N 1
ATOM 1801 C CA . THR A 1 231 ? 0.154 9.865 -16.847 1.00 97.19 231 THR A CA 1
ATOM 1802 C C . THR A 1 231 ? 0.993 10.093 -15.584 1.00 97.19 231 THR A C 1
ATOM 1804 O O . THR A 1 231 ? 0.584 9.669 -14.504 1.00 97.19 231 THR A O 1
ATOM 1807 N N . LYS A 1 232 ? 2.115 10.825 -15.677 1.00 95.94 232 LYS A N 1
ATOM 1808 C CA . LYS A 1 232 ? 2.915 11.222 -14.504 1.00 95.94 232 LYS A CA 1
ATOM 1809 C C . LYS A 1 232 ? 2.122 12.132 -13.562 1.00 95.94 232 LYS A C 1
ATOM 1811 O O . LYS A 1 232 ? 2.121 11.898 -12.358 1.00 95.94 232 LYS A O 1
ATOM 1816 N N . GLN A 1 233 ? 1.393 13.110 -14.100 1.00 96.94 233 GLN A N 1
ATOM 1817 C CA . GLN A 1 233 ? 0.543 14.013 -13.314 1.00 96.94 233 GLN A CA 1
ATOM 1818 C C . GLN A 1 233 ? -0.576 13.269 -12.577 1.00 96.94 233 GLN A C 1
ATOM 1820 O O . GLN A 1 233 ? -0.863 13.580 -11.424 1.00 96.94 233 GLN A O 1
ATOM 1825 N N . VAL A 1 234 ? -1.171 12.249 -13.203 1.00 97.06 234 VAL A N 1
ATOM 1826 C CA . VAL A 1 234 ? -2.156 11.375 -12.547 1.00 97.06 234 VAL A CA 1
ATOM 1827 C C . VAL A 1 234 ? -1.538 10.646 -11.351 1.00 97.06 234 VAL A C 1
ATOM 1829 O O . VAL A 1 234 ? -2.139 10.611 -10.276 1.00 97.06 234 VAL A O 1
ATOM 1832 N N . ILE A 1 235 ? -0.330 10.097 -11.506 1.00 96.12 235 ILE A N 1
ATOM 1833 C CA . ILE A 1 235 ? 0.387 9.410 -10.421 1.00 96.12 235 ILE A CA 1
ATOM 1834 C C . ILE A 1 235 ? 0.747 10.395 -9.293 1.00 96.12 235 ILE A C 1
ATOM 1836 O O . ILE A 1 235 ? 0.523 10.077 -8.128 1.00 96.12 235 ILE A O 1
ATOM 1840 N N . GLN A 1 236 ? 1.223 11.599 -9.628 1.00 97.19 236 GLN A N 1
ATOM 1841 C CA . GLN A 1 236 ? 1.550 12.671 -8.673 1.00 97.19 236 GLN A CA 1
ATOM 1842 C C . GLN A 1 236 ? 0.328 13.139 -7.869 1.00 97.19 236 GLN A C 1
ATOM 1844 O O . GLN A 1 236 ? 0.374 13.233 -6.640 1.00 97.19 236 GLN A O 1
ATOM 1849 N N . ALA A 1 237 ? -0.791 13.404 -8.550 1.00 97.31 237 ALA A N 1
ATOM 1850 C CA . ALA A 1 237 ? -2.042 13.780 -7.899 1.00 97.31 237 ALA A CA 1
ATOM 1851 C C . ALA A 1 237 ? -2.525 12.662 -6.966 1.00 97.31 237 ALA A C 1
ATOM 1853 O O . ALA A 1 237 ? -2.898 12.914 -5.821 1.00 97.31 237 ALA A O 1
ATOM 1854 N N . SER A 1 238 ? -2.443 11.414 -7.426 1.00 96.25 238 SER A N 1
ATOM 1855 C CA . SER A 1 238 ? -2.833 10.253 -6.630 1.00 96.25 238 SER A CA 1
ATOM 1856 C C . SER A 1 238 ? -1.962 10.080 -5.388 1.00 96.25 238 SER A C 1
ATOM 1858 O O . SER A 1 238 ? -2.494 9.817 -4.311 1.00 96.25 238 SER A O 1
ATOM 1860 N N . SER A 1 239 ? -0.645 10.290 -5.487 1.00 96.12 239 SER A N 1
ATOM 1861 C CA . SER A 1 239 ? 0.239 10.207 -4.321 1.00 96.12 239 SER A CA 1
ATOM 1862 C C . SER A 1 239 ? 0.001 11.324 -3.307 1.00 96.12 239 SER A C 1
ATOM 1864 O O . SER A 1 239 ? 0.068 11.053 -2.113 1.00 96.12 239 SER A O 1
ATOM 1866 N N . ILE A 1 240 ? -0.344 12.543 -3.745 1.00 97.12 240 ILE A N 1
ATOM 1867 C CA . ILE A 1 240 ? -0.759 13.617 -2.825 1.00 97.12 240 ILE A CA 1
ATOM 1868 C C . ILE A 1 240 ? -2.045 13.221 -2.094 1.00 97.12 240 ILE A C 1
ATOM 1870 O O . ILE A 1 240 ? -2.143 13.382 -0.879 1.00 97.12 240 ILE A O 1
ATOM 1874 N N . LEU A 1 241 ? -3.035 12.693 -2.817 1.00 96.62 241 LEU A N 1
ATOM 1875 C CA . LEU A 1 241 ? -4.305 12.286 -2.215 1.00 96.62 241 LEU A CA 1
ATOM 1876 C C . LEU A 1 241 ? -4.116 11.149 -1.204 1.00 96.62 241 LEU A C 1
ATOM 1878 O O . LEU A 1 241 ? -4.705 11.205 -0.129 1.00 96.62 241 LEU A O 1
ATOM 1882 N N . ILE A 1 242 ? -3.262 10.163 -1.502 1.00 95.88 242 ILE A N 1
ATOM 1883 C CA . ILE A 1 242 ? -2.909 9.081 -0.566 1.00 95.88 242 ILE A CA 1
ATOM 1884 C C . ILE A 1 242 ? -2.154 9.635 0.652 1.00 95.88 242 ILE A C 1
ATOM 1886 O O . ILE A 1 242 ? -2.468 9.269 1.784 1.00 95.88 242 ILE A O 1
ATOM 1890 N N . LEU A 1 243 ? -1.229 10.577 0.449 1.00 96.81 243 LEU A N 1
ATOM 1891 C CA . LEU A 1 243 ? -0.509 11.241 1.535 1.00 96.81 243 LEU A CA 1
ATOM 1892 C C . LEU A 1 243 ? -1.469 11.968 2.488 1.00 96.81 243 LEU A C 1
ATOM 1894 O O . LEU A 1 243 ? -1.392 11.769 3.697 1.00 96.81 243 LEU A O 1
ATOM 1898 N N . ILE A 1 244 ? -2.412 12.759 1.966 1.00 96.00 244 ILE A N 1
ATOM 1899 C CA . ILE A 1 244 ? -3.442 13.421 2.786 1.00 96.00 244 ILE A CA 1
ATOM 1900 C C . ILE A 1 244 ? -4.334 12.376 3.469 1.00 96.00 244 ILE A C 1
ATOM 1902 O O . ILE A 1 244 ? -4.666 12.514 4.647 1.00 96.00 244 ILE A O 1
ATOM 1906 N N . TYR A 1 245 ? -4.696 11.314 2.747 1.00 95.75 245 TYR A N 1
ATOM 1907 C CA . TYR A 1 245 ? -5.535 10.237 3.258 1.00 95.75 245 TYR A CA 1
ATOM 1908 C C . TYR A 1 245 ? -4.927 9.536 4.476 1.00 95.75 245 TYR A C 1
ATOM 1910 O O . TYR A 1 245 ? -5.632 9.287 5.456 1.00 95.75 245 TYR A O 1
ATOM 1918 N N . SER A 1 246 ? -3.615 9.287 4.458 1.00 95.56 246 SER A N 1
ATOM 1919 C CA . SER A 1 246 ? -2.895 8.691 5.587 1.00 95.56 246 SER A CA 1
ATOM 1920 C C . SER A 1 246 ? -3.021 9.498 6.880 1.00 95.56 246 SER A C 1
ATOM 1922 O O . SER A 1 246 ? -3.098 8.906 7.951 1.00 95.56 246 SER A O 1
ATOM 1924 N N . LEU A 1 247 ? -3.183 10.823 6.812 1.00 95.62 247 LEU A N 1
ATOM 1925 C CA . LEU A 1 247 ? -3.347 11.668 7.998 1.00 95.62 247 LEU A CA 1
ATOM 1926 C C . LEU A 1 247 ? -4.768 11.657 8.575 1.00 95.62 247 LEU A C 1
ATOM 1928 O O . LEU A 1 247 ? -4.955 12.031 9.736 1.00 95.62 247 LEU A O 1
ATOM 1932 N N . LEU A 1 248 ? -5.777 11.219 7.812 1.00 95.94 248 LEU A N 1
ATOM 1933 C CA . LEU A 1 248 ? -7.180 11.330 8.225 1.00 95.94 248 LEU A CA 1
ATOM 1934 C C . LEU A 1 248 ? -7.491 10.565 9.511 1.00 95.94 248 LEU A C 1
ATOM 1936 O O . LEU A 1 248 ? -8.303 11.032 10.307 1.00 95.94 248 LEU A O 1
ATOM 1940 N N . ALA A 1 249 ? -6.841 9.423 9.754 1.00 95.69 249 ALA A N 1
ATOM 1941 C CA . ALA A 1 249 ? -7.048 8.658 10.982 1.00 95.69 249 ALA A CA 1
ATOM 1942 C C . ALA A 1 249 ? -6.627 9.458 12.228 1.00 95.69 249 ALA A C 1
ATOM 1944 O O . ALA A 1 249 ? -7.377 9.536 13.202 1.00 95.69 249 ALA A O 1
ATOM 1945 N N . VAL A 1 250 ? -5.460 10.111 12.184 1.00 94.31 250 VAL A N 1
ATOM 1946 C CA . VAL A 1 250 ? -4.962 10.950 13.287 1.00 94.31 250 VAL A CA 1
ATOM 1947 C C . VAL A 1 250 ? -5.759 12.247 13.401 1.00 94.31 250 VAL A C 1
ATOM 1949 O O . VAL A 1 250 ? -6.075 12.650 14.517 1.00 94.31 250 VAL A O 1
ATOM 1952 N N . ILE A 1 251 ? -6.159 12.861 12.282 1.00 94.94 251 ILE A N 1
ATOM 1953 C CA . ILE A 1 251 ? -7.046 14.035 12.289 1.00 94.94 251 ILE A CA 1
ATOM 1954 C C . ILE A 1 251 ? -8.378 13.692 12.964 1.00 94.94 251 ILE A C 1
ATOM 1956 O O . ILE A 1 251 ? -8.845 14.450 13.809 1.00 94.94 251 ILE A O 1
ATOM 1960 N N . LEU A 1 252 ? -8.971 12.537 12.649 1.00 94.62 252 LEU A N 1
ATOM 1961 C CA . LEU A 1 252 ? -10.237 12.103 13.237 1.00 94.62 252 LEU A CA 1
ATOM 1962 C C . LEU A 1 252 ? -10.099 11.778 14.733 1.00 94.62 252 LEU A C 1
ATOM 1964 O O . LEU A 1 252 ? -10.980 12.121 15.525 1.00 94.62 252 LEU A O 1
ATOM 1968 N N . ILE A 1 253 ? -8.975 11.183 15.145 1.00 91.81 253 ILE A N 1
ATOM 1969 C CA . ILE A 1 253 ? -8.645 11.015 16.566 1.00 91.81 253 ILE A CA 1
ATOM 1970 C C . ILE A 1 253 ? -8.509 12.382 17.244 1.00 91.81 253 ILE A C 1
ATOM 1972 O O . ILE A 1 253 ? -9.136 12.599 18.276 1.00 91.81 253 ILE A O 1
ATOM 1976 N N . GLY A 1 254 ? -7.762 13.326 16.669 1.00 90.69 254 GLY A N 1
ATOM 1977 C CA . GLY A 1 254 ? -7.611 14.681 17.209 1.00 90.69 254 GLY A CA 1
ATOM 1978 C C . GLY A 1 254 ? -8.949 15.417 17.325 1.00 90.69 254 GLY A C 1
ATOM 1979 O O . GLY A 1 254 ? -9.266 15.975 18.375 1.00 90.69 254 GLY A O 1
ATOM 1980 N N . ALA A 1 255 ? -9.792 15.324 16.295 1.00 90.75 255 ALA A N 1
ATOM 1981 C CA . ALA A 1 255 ? -11.144 15.875 16.297 1.00 90.75 255 ALA A CA 1
ATOM 1982 C C . ALA A 1 255 ? -11.994 15.307 17.442 1.00 90.75 255 ALA A C 1
ATOM 1984 O O . ALA A 1 255 ? -12.766 16.046 18.047 1.00 90.75 255 ALA A O 1
ATOM 1985 N N . SER A 1 256 ? -11.811 14.032 17.806 1.00 88.00 256 SER A N 1
ATOM 1986 C CA . SER A 1 256 ? -12.521 13.430 18.941 1.00 88.00 256 SER A CA 1
ATOM 1987 C C . SER A 1 256 ? -12.172 14.071 20.297 1.00 88.00 256 SER A C 1
ATOM 1989 O O . SER A 1 256 ? -12.978 14.004 21.224 1.00 88.00 256 SER A O 1
ATOM 1991 N N . TYR A 1 257 ? -11.003 14.706 20.429 1.00 87.06 257 TYR A N 1
ATOM 1992 C CA . TYR A 1 257 ? -10.597 15.431 21.638 1.00 87.06 257 TYR A CA 1
ATOM 1993 C C . TYR A 1 257 ? -11.017 16.899 21.625 1.00 87.06 257 TYR A C 1
ATOM 1995 O O . TYR A 1 257 ? -11.333 17.449 22.678 1.00 87.06 257 TYR A O 1
ATOM 2003 N N . ILE A 1 258 ? -11.012 17.520 20.445 1.00 87.56 258 ILE A N 1
ATOM 2004 C CA . ILE A 1 258 ? -11.359 18.934 20.263 1.00 87.56 258 ILE A CA 1
ATOM 2005 C C . ILE A 1 258 ? -12.872 19.132 20.362 1.00 87.56 258 ILE A C 1
ATOM 2007 O O . ILE A 1 258 ? -13.344 20.034 21.055 1.00 87.56 258 ILE A O 1
ATOM 2011 N N . VAL A 1 259 ? -13.641 18.274 19.690 1.00 83.75 259 VAL A N 1
ATOM 2012 C CA . VAL A 1 259 ? -15.094 18.246 19.833 1.00 83.75 259 VAL A CA 1
ATOM 2013 C C . VAL A 1 259 ? -15.386 17.696 21.223 1.00 83.75 259 VAL A C 1
ATOM 2015 O O . VAL A 1 259 ? -15.010 16.569 21.541 1.00 83.75 259 VAL A O 1
ATOM 2018 N N . LYS A 1 260 ? -16.011 18.503 22.081 1.00 78.19 260 LYS A N 1
ATOM 2019 C CA . LYS A 1 260 ? -16.467 18.040 23.394 1.00 78.19 260 LYS A CA 1
ATOM 2020 C C . LYS A 1 260 ? -17.751 17.225 23.218 1.00 78.19 260 LYS A C 1
ATOM 2022 O O . LYS A 1 260 ? -18.599 17.650 22.430 1.00 78.19 260 LYS A O 1
ATOM 2027 N N . PRO A 1 261 ? -17.915 16.102 23.941 1.00 73.06 261 PRO A N 1
ATOM 2028 C CA . PRO A 1 261 ? -19.181 15.382 23.953 1.00 73.06 261 PRO A CA 1
ATOM 2029 C C . PRO A 1 261 ? -20.311 16.336 24.340 1.00 73.06 261 PRO A C 1
ATOM 2031 O O . PRO A 1 261 ? -20.177 17.142 25.266 1.00 73.06 261 PRO A O 1
ATOM 2034 N N . THR A 1 262 ? -21.405 16.291 23.592 1.00 72.75 262 THR A N 1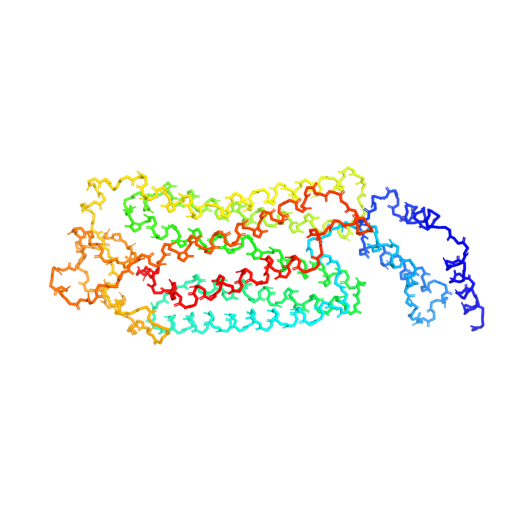
ATOM 2035 C CA . THR A 1 262 ? -22.599 17.086 23.891 1.00 72.75 262 THR A CA 1
ATOM 2036 C C . THR A 1 262 ? -23.352 16.490 25.077 1.00 72.75 262 THR A C 1
ATOM 2038 O O . THR A 1 262 ? -23.199 15.310 25.376 1.00 72.75 262 THR A O 1
ATOM 2041 N N . LYS A 1 263 ? -24.218 17.269 25.743 1.00 70.38 263 LYS A N 1
ATOM 2042 C CA . LYS A 1 263 ? -25.094 16.724 26.803 1.00 70.38 263 LYS A CA 1
ATOM 2043 C C . LYS A 1 263 ? -25.918 15.529 26.295 1.00 70.38 263 LYS A C 1
ATOM 2045 O O . LYS A 1 263 ? -26.025 14.521 26.979 1.00 70.38 263 LYS A O 1
ATOM 2050 N N . SER A 1 264 ? -26.358 15.593 25.035 1.00 70.12 264 SER A N 1
ATOM 2051 C CA . SER A 1 264 ? -27.055 14.497 24.357 1.00 70.12 264 SER A CA 1
ATOM 2052 C C . SER A 1 264 ? -26.190 13.264 24.068 1.00 70.12 264 SER A C 1
ATOM 2054 O O . SER A 1 264 ? -26.745 12.189 23.890 1.00 70.12 264 SER A O 1
ATOM 2056 N N . ASP A 1 265 ? -24.855 13.385 23.998 1.00 63.94 265 ASP A N 1
ATOM 2057 C CA . ASP A 1 265 ? -23.964 12.211 23.904 1.00 63.94 265 ASP A CA 1
ATOM 2058 C C . ASP A 1 265 ? -23.915 11.437 25.225 1.00 63.94 265 ASP A C 1
ATOM 2060 O O . ASP A 1 265 ? -23.624 10.248 25.227 1.00 63.94 265 ASP A O 1
ATOM 2064 N N . GLY A 1 266 ? -24.195 12.110 26.337 1.00 61.81 266 GLY A N 1
ATOM 2065 C CA . GLY A 1 266 ? -24.194 11.519 27.663 1.00 61.81 266 GLY A CA 1
ATOM 2066 C C . GLY A 1 266 ? -25.524 10.888 28.080 1.00 61.81 266 GLY A C 1
ATOM 2067 O O . GLY A 1 266 ? -25.554 9.918 28.829 1.00 61.81 266 GLY A O 1
ATOM 2068 N N . GLU A 1 267 ? -26.625 11.412 27.550 1.00 69.75 267 GLU A N 1
ATOM 2069 C CA . GLU A 1 267 ? -27.982 10.892 27.760 1.00 69.75 267 GLU A CA 1
ATOM 2070 C C . GLU A 1 267 ? -28.316 9.711 26.832 1.00 69.75 267 GLU A C 1
ATOM 2072 O O . GLU A 1 267 ? -29.394 9.128 26.933 1.00 69.75 267 GLU A O 1
ATOM 2077 N N . ILE A 1 268 ? -27.424 9.366 25.893 1.00 75.88 268 ILE A N 1
ATOM 2078 C CA . ILE A 1 268 ? -27.693 8.309 24.924 1.00 75.88 268 ILE A CA 1
ATOM 2079 C C . ILE A 1 268 ? -27.311 6.941 25.466 1.00 75.88 268 ILE A C 1
ATOM 2081 O O . ILE A 1 268 ? -26.192 6.690 25.912 1.00 75.88 268 ILE A O 1
ATOM 2085 N N . LEU A 1 269 ? -28.250 6.017 25.330 1.00 79.81 269 LEU A N 1
ATOM 2086 C CA . LEU A 1 269 ? -28.037 4.635 25.692 1.00 79.81 269 LEU A CA 1
ATOM 2087 C C . LEU A 1 269 ? -26.978 4.000 24.779 1.00 79.81 269 LEU A C 1
ATOM 2089 O O . LEU A 1 269 ? -27.148 3.957 23.555 1.00 79.81 269 LEU A O 1
ATOM 2093 N N . THR A 1 270 ? -25.905 3.462 25.360 1.00 81.88 270 THR A N 1
ATOM 2094 C CA . THR A 1 270 ? -24.861 2.749 24.601 1.00 81.88 270 THR A CA 1
ATOM 2095 C C . THR A 1 270 ? -24.819 1.246 24.889 1.00 81.88 270 THR A C 1
ATOM 2097 O O . THR A 1 270 ? -25.112 0.786 25.992 1.00 81.88 270 THR A O 1
ATOM 2100 N N . TYR A 1 271 ? -24.452 0.460 23.870 1.00 84.25 271 TYR A N 1
ATOM 2101 C CA . TYR A 1 271 ? -24.237 -0.989 23.961 1.00 84.25 271 TYR A CA 1
ATOM 2102 C C . TYR A 1 271 ? -22.742 -1.299 23.832 1.00 84.25 271 TYR A C 1
ATOM 2104 O O . TYR A 1 271 ? -22.160 -1.101 22.759 1.00 84.25 271 TYR A O 1
ATOM 2112 N N . GLN A 1 272 ? -22.130 -1.764 24.925 1.00 83.31 272 GLN A N 1
ATOM 2113 C CA . GLN A 1 272 ? -20.684 -1.985 25.050 1.00 83.31 272 GLN A CA 1
ATOM 2114 C C . GLN A 1 272 ? -20.343 -3.458 25.339 1.00 83.31 272 GLN A C 1
ATOM 2116 O O . GLN A 1 272 ? -21.076 -4.129 26.065 1.00 83.31 272 GLN A O 1
ATOM 2121 N N . PRO A 1 273 ? -19.216 -3.983 24.821 1.00 85.31 273 PRO A N 1
ATOM 2122 C CA . PRO A 1 273 ? -18.811 -5.380 24.992 1.00 85.31 273 PRO A CA 1
ATOM 2123 C C . PRO A 1 273 ? -18.099 -5.660 26.331 1.00 85.31 273 PRO A C 1
ATOM 2125 O O . PRO A 1 273 ? -16.926 -6.030 26.346 1.00 85.31 273 PRO A O 1
ATOM 2128 N N . TYR A 1 274 ? -18.791 -5.530 27.463 1.00 80.56 274 TYR A N 1
ATOM 2129 C CA . TYR A 1 274 ? -18.228 -5.759 28.813 1.00 80.56 274 TYR A CA 1
ATOM 2130 C C . TYR A 1 274 ? -17.709 -7.194 29.056 1.00 80.56 274 TYR A C 1
ATOM 2132 O O . TYR A 1 274 ? -16.960 -7.452 29.995 1.00 80.56 274 TYR A O 1
ATOM 2140 N N . TRP A 1 275 ? -18.067 -8.158 28.200 1.00 85.56 275 TRP A N 1
ATOM 2141 C CA . TRP A 1 275 ? -17.557 -9.532 28.270 1.00 85.56 275 TRP A CA 1
ATOM 2142 C C . TRP A 1 275 ? -16.080 -9.671 27.876 1.00 85.56 275 TRP A C 1
ATOM 2144 O O . TRP A 1 275 ? -15.522 -10.763 28.020 1.00 85.56 275 TRP A O 1
ATOM 2154 N N . ILE A 1 276 ? -15.444 -8.615 27.360 1.00 87.50 276 ILE A N 1
ATOM 2155 C CA . ILE A 1 276 ? -14.012 -8.602 27.054 1.00 87.50 276 ILE A CA 1
ATOM 2156 C C . ILE A 1 276 ? -13.228 -8.443 28.358 1.00 87.50 276 ILE A C 1
ATOM 2158 O O . ILE A 1 276 ? -13.221 -7.386 28.972 1.00 87.50 276 ILE A O 1
ATOM 2162 N N . LYS A 1 277 ? -12.530 -9.506 28.766 1.00 85.69 277 LYS A N 1
ATOM 2163 C CA . LYS A 1 277 ? -11.806 -9.568 30.051 1.00 85.69 277 LYS A CA 1
ATOM 2164 C C . LYS A 1 277 ? -10.297 -9.352 29.936 1.00 85.69 277 LYS A C 1
ATOM 2166 O O . LYS A 1 277 ? -9.623 -9.175 30.946 1.00 85.69 277 LYS A O 1
ATOM 2171 N N . SER A 1 278 ? -9.739 -9.409 28.729 1.00 87.38 278 SER A N 1
ATOM 2172 C CA . SER A 1 278 ? -8.301 -9.263 28.495 1.00 87.38 278 SER A CA 1
ATOM 2173 C C . SER A 1 278 ? -8.018 -8.862 27.050 1.00 87.38 278 SER A C 1
ATOM 2175 O O . SER A 1 278 ? -8.780 -9.196 26.149 1.00 87.38 278 SER A O 1
ATOM 2177 N N . PHE A 1 279 ? -6.886 -8.193 26.825 1.00 88.44 279 PHE A N 1
ATOM 2178 C CA . PHE A 1 279 ? -6.315 -7.950 25.494 1.00 88.44 279 PHE A CA 1
ATOM 2179 C C . PHE A 1 279 ? -5.095 -8.846 25.212 1.00 88.44 279 PHE A C 1
ATOM 2181 O O . PHE A 1 279 ? -4.297 -8.549 24.329 1.00 88.44 279 PHE A O 1
ATOM 2188 N N . GLY A 1 280 ? -4.915 -9.925 25.981 1.00 88.50 280 GLY A N 1
ATOM 2189 C CA . GLY A 1 280 ? -3.804 -10.863 25.809 1.00 88.50 280 GLY A CA 1
ATOM 2190 C C . GLY A 1 280 ? -3.894 -11.661 24.505 1.00 88.50 280 GLY A C 1
ATOM 2191 O O . GLY A 1 280 ? -4.981 -11.933 23.998 1.00 88.50 280 GLY A O 1
ATOM 2192 N N . LEU A 1 281 ? -2.749 -12.092 23.972 1.00 89.69 281 LEU A N 1
ATOM 2193 C CA . LEU A 1 281 ? -2.662 -12.783 22.675 1.00 89.69 281 LEU A CA 1
ATOM 2194 C C . LEU A 1 281 ? -3.468 -14.087 22.607 1.00 89.69 281 LEU A C 1
ATOM 2196 O O . LEU A 1 281 ? -4.000 -14.438 21.559 1.00 89.69 281 LEU A O 1
ATOM 2200 N N . THR A 1 282 ? -3.597 -14.788 23.730 1.00 91.69 282 THR A N 1
ATOM 2201 C CA . THR A 1 282 ? -4.310 -16.068 23.824 1.00 91.69 282 THR A CA 1
ATOM 2202 C C . THR A 1 282 ? -5.792 -15.916 24.161 1.00 91.69 282 THR A C 1
ATOM 2204 O O . THR A 1 282 ? -6.538 -16.892 24.069 1.00 91.69 282 THR A O 1
ATOM 2207 N N . TYR A 1 283 ? -6.245 -14.711 24.521 1.00 93.12 283 TYR A N 1
ATOM 2208 C CA . TYR A 1 283 ? -7.624 -14.461 24.927 1.00 93.12 283 TYR A CA 1
ATOM 2209 C C . TYR A 1 283 ? -8.558 -14.313 23.719 1.00 93.12 283 TYR A C 1
ATOM 2211 O O . TYR A 1 283 ? -8.244 -13.624 22.749 1.00 93.12 283 TYR A O 1
ATOM 2219 N N . PHE A 1 284 ? -9.733 -14.933 23.784 1.00 93.31 284 PHE A N 1
ATOM 2220 C CA . PHE A 1 284 ? -10.796 -14.784 22.793 1.00 93.31 284 PHE A CA 1
ATOM 2221 C C . PHE A 1 284 ? -12.146 -14.698 23.500 1.00 93.31 284 PHE A C 1
ATOM 2223 O O . PHE A 1 284 ? -12.313 -15.223 24.602 1.00 93.31 284 PHE A O 1
ATOM 2230 N N . VAL A 1 285 ? -13.108 -14.030 22.864 1.00 91.00 285 VAL A N 1
ATOM 2231 C CA . VAL A 1 285 ? -14.449 -13.859 23.431 1.00 91.00 285 VAL A CA 1
ATOM 2232 C C . VAL A 1 285 ? -15.199 -15.198 23.512 1.00 91.00 285 VAL A C 1
ATOM 2234 O O . VAL A 1 285 ? -15.029 -16.044 22.629 1.00 91.00 285 VAL A O 1
ATOM 2237 N N . PRO A 1 286 ? -16.050 -15.415 24.532 1.00 91.25 286 PRO A N 1
ATOM 2238 C CA . PRO A 1 286 ? -16.869 -16.620 24.609 1.00 91.25 286 PRO A CA 1
ATOM 2239 C C . PRO A 1 286 ? -17.801 -16.766 23.398 1.00 91.25 286 PRO A C 1
ATOM 2241 O O . PRO A 1 286 ? -18.333 -15.782 22.875 1.00 91.25 286 PRO A O 1
ATOM 2244 N N . LYS A 1 287 ? -18.024 -18.013 22.963 1.00 93.19 287 LYS A N 1
ATOM 2245 C CA . LYS A 1 287 ? -18.790 -18.321 21.748 1.00 93.19 287 LYS A CA 1
ATOM 2246 C C . LYS A 1 287 ? -20.217 -17.765 21.822 1.00 93.19 287 LYS A C 1
ATOM 2248 O O . LYS A 1 287 ? -21.014 -18.166 22.672 1.00 93.19 287 LYS A O 1
ATOM 2253 N N . GLY A 1 288 ? -20.541 -16.878 20.884 1.00 88.38 288 GLY A N 1
ATOM 2254 C CA . GLY A 1 288 ? -21.871 -16.298 20.711 1.00 88.38 288 GLY A CA 1
ATOM 2255 C C . GLY A 1 288 ? -22.296 -15.327 21.813 1.00 88.38 288 GLY A C 1
ATOM 2256 O O . GLY A 1 288 ? -23.486 -15.034 21.894 1.00 88.38 288 GLY A O 1
ATOM 2257 N N . GLN A 1 289 ? -21.374 -14.830 22.652 1.00 87.88 289 GLN A N 1
ATOM 2258 C CA . GLN A 1 289 ? -21.731 -13.979 23.796 1.00 87.88 289 GLN A CA 1
ATOM 2259 C C . GLN A 1 289 ? -22.509 -12.727 23.376 1.00 87.88 289 GLN A C 1
ATOM 2261 O O . GLN A 1 289 ? -23.567 -12.465 23.931 1.00 87.88 289 GLN A O 1
ATOM 2266 N N . ALA A 1 290 ? -22.058 -12.013 22.341 1.00 86.12 290 ALA A N 1
ATOM 2267 C CA . ALA A 1 290 ? -22.742 -10.811 21.858 1.00 86.12 290 ALA A CA 1
ATOM 2268 C C . ALA A 1 290 ? -24.187 -11.078 21.415 1.00 86.12 290 ALA A C 1
ATOM 2270 O O . ALA A 1 290 ? -25.082 -10.294 21.703 1.00 86.12 290 ALA A O 1
ATOM 2271 N N . ALA A 1 291 ? -24.438 -12.214 20.758 1.00 86.75 291 ALA A N 1
ATOM 2272 C CA . ALA A 1 291 ? -25.785 -12.594 20.341 1.00 86.75 291 ALA A CA 1
ATOM 2273 C C . ALA A 1 291 ? -26.670 -12.998 21.529 1.00 86.75 291 ALA A C 1
ATOM 2275 O O . ALA A 1 291 ? -27.876 -12.763 21.494 1.00 86.75 291 ALA A O 1
ATOM 2276 N N . LYS A 1 292 ? -26.088 -13.610 22.571 1.00 86.69 292 LYS A N 1
ATOM 2277 C CA . LYS A 1 292 ? -26.800 -13.922 23.818 1.00 86.69 292 LYS A CA 1
ATOM 2278 C C . LYS A 1 292 ? -27.195 -12.640 24.545 1.00 86.69 292 LYS A C 1
ATOM 2280 O O . LYS A 1 292 ? -28.362 -12.489 24.884 1.00 86.69 292 LYS A O 1
ATOM 2285 N N . GLU A 1 293 ? -26.262 -11.702 24.688 1.00 84.38 293 GLU A N 1
ATOM 2286 C CA . GLU A 1 293 ? -26.531 -10.424 25.348 1.00 84.38 293 GLU A CA 1
ATOM 2287 C C . GLU A 1 293 ? -27.485 -9.540 24.541 1.00 84.38 293 GLU A C 1
ATOM 2289 O O . GLU A 1 293 ? -28.401 -8.946 25.087 1.00 84.38 293 GLU A O 1
ATOM 2294 N N . ALA A 1 294 ? -27.380 -9.507 23.214 1.00 84.06 294 ALA A N 1
ATOM 2295 C CA . ALA A 1 294 ? -28.336 -8.757 22.399 1.00 84.06 294 ALA A CA 1
ATOM 2296 C C . ALA A 1 294 ? -29.790 -9.257 22.553 1.00 84.06 294 ALA A C 1
ATOM 2298 O O . ALA A 1 294 ? -30.724 -8.489 22.327 1.00 84.06 294 ALA A O 1
ATOM 2299 N N . ARG A 1 295 ? -29.998 -10.529 22.934 1.00 84.31 295 ARG A N 1
ATOM 2300 C CA . ARG A 1 295 ? -31.328 -11.092 23.229 1.00 84.31 295 ARG A CA 1
ATOM 2301 C C . ARG A 1 295 ? -31.818 -10.768 24.641 1.00 84.31 295 ARG A C 1
ATOM 2303 O O . ARG A 1 295 ? -33.028 -10.747 24.836 1.00 84.31 295 ARG A O 1
ATOM 2310 N N . SER A 1 296 ? -30.913 -10.552 25.598 1.00 82.56 296 SER A N 1
ATOM 2311 C CA . SER A 1 296 ? -31.263 -10.180 26.976 1.00 82.56 296 SER A CA 1
ATOM 2312 C C . SER A 1 296 ? -31.615 -8.692 27.104 1.00 82.56 296 SER A C 1
ATOM 2314 O O . SER A 1 296 ? -32.316 -8.318 28.041 1.00 82.56 296 SER A O 1
ATOM 2316 N N . VAL A 1 297 ? -31.196 -7.849 26.149 1.00 80.94 297 VAL A N 1
ATOM 2317 C CA . VAL A 1 297 ? -31.528 -6.414 26.128 1.00 80.94 297 VAL A CA 1
ATOM 2318 C C . VAL A 1 297 ? -33.049 -6.197 25.982 1.00 80.94 297 VAL A C 1
ATOM 2320 O O . VAL A 1 297 ? -33.634 -6.610 24.972 1.00 80.94 297 VAL A O 1
ATOM 2323 N N . PRO A 1 298 ? -33.704 -5.498 26.935 1.00 82.44 298 PRO A N 1
ATOM 2324 C CA . PRO A 1 298 ? -35.131 -5.184 26.867 1.00 82.44 298 PRO A CA 1
ATOM 2325 C C . PRO A 1 298 ? -35.516 -4.430 25.588 1.00 82.44 298 PRO A C 1
ATOM 2327 O O . PRO A 1 298 ? -34.751 -3.604 25.088 1.00 82.44 298 PRO A O 1
ATOM 2330 N N . SER A 1 299 ? -36.738 -4.640 25.081 1.00 80.44 299 SER A N 1
ATOM 2331 C CA . SER A 1 299 ? -37.216 -3.973 23.854 1.00 80.44 299 SER A CA 1
ATOM 2332 C C . SER A 1 299 ? -37.143 -2.441 23.917 1.00 80.44 299 SER A C 1
ATOM 2334 O O . SER A 1 299 ? -36.846 -1.819 22.899 1.00 80.44 299 SER A O 1
ATOM 2336 N N . SER A 1 300 ? -37.327 -1.841 25.097 1.00 79.50 300 SER A N 1
ATOM 2337 C CA . SER A 1 300 ? -37.178 -0.394 25.321 1.00 79.50 300 SER A CA 1
ATOM 2338 C C . SER A 1 300 ? -35.758 0.116 25.052 1.00 79.50 300 SER A C 1
ATOM 2340 O O . SER A 1 300 ? -35.587 1.246 24.613 1.00 79.50 300 SER A O 1
ATOM 2342 N N . LYS A 1 301 ? -34.741 -0.733 25.242 1.00 77.75 301 LYS A N 1
ATOM 2343 C CA . LYS A 1 301 ? -33.310 -0.418 25.133 1.00 77.75 301 LYS A CA 1
ATOM 2344 C C . LYS A 1 301 ? -32.684 -0.814 23.783 1.00 77.75 301 LYS A C 1
ATOM 2346 O O . LYS A 1 301 ? -31.489 -0.628 23.571 1.00 77.75 301 LYS A O 1
ATOM 2351 N N . LYS A 1 302 ? -33.474 -1.318 22.824 1.00 76.19 302 LYS A N 1
ATOM 2352 C CA . LYS A 1 302 ? -32.981 -1.791 21.508 1.00 76.19 302 LYS A CA 1
ATOM 2353 C C . LYS A 1 302 ? -32.392 -0.708 20.600 1.00 76.19 302 LYS A C 1
ATOM 2355 O O . LYS A 1 302 ? -31.661 -1.038 19.671 1.00 76.19 302 LYS A O 1
ATOM 2360 N N . HIS A 1 303 ? -32.702 0.561 20.850 1.00 79.56 303 HIS A N 1
ATOM 2361 C CA . HIS A 1 303 ? -32.204 1.699 20.074 1.00 79.56 303 HIS A CA 1
ATOM 2362 C C . HIS A 1 303 ? -30.802 2.169 20.514 1.00 79.56 303 HIS A C 1
ATOM 2364 O O . HIS A 1 303 ? -30.310 3.173 20.002 1.00 79.56 303 HIS A O 1
ATOM 2370 N N . ALA A 1 304 ? -30.158 1.448 21.443 1.00 83.25 304 ALA A N 1
ATOM 2371 C CA . ALA A 1 304 ? -28.833 1.772 21.952 1.00 83.25 304 ALA A CA 1
ATOM 2372 C C . ALA A 1 304 ? -27.769 1.840 20.845 1.00 83.25 304 ALA A C 1
ATOM 2374 O O . ALA A 1 304 ? -27.673 0.960 19.981 1.00 83.25 304 ALA A O 1
ATOM 2375 N N . ILE A 1 305 ? -26.904 2.851 20.916 1.00 83.81 305 ILE A N 1
ATOM 2376 C CA . ILE A 1 305 ? -25.783 2.992 19.990 1.00 83.81 305 ILE A CA 1
ATOM 2377 C C . ILE A 1 305 ? -24.668 2.032 20.394 1.00 83.81 305 ILE A C 1
ATOM 2379 O O . ILE A 1 305 ? -24.149 2.054 21.508 1.00 83.81 305 ILE A O 1
ATOM 2383 N N . ARG A 1 306 ? -24.267 1.183 19.453 1.00 85.69 306 ARG A N 1
ATOM 2384 C CA . ARG A 1 306 ? -23.204 0.193 19.647 1.00 85.69 306 ARG A CA 1
ATOM 2385 C C . ARG A 1 306 ? -21.840 0.863 19.547 1.00 85.69 306 ARG A C 1
ATOM 2387 O O . ARG A 1 306 ? -21.509 1.428 18.499 1.00 85.69 306 ARG A O 1
ATOM 2394 N N . VAL A 1 307 ? -21.042 0.759 20.601 1.00 85.38 307 VAL A N 1
ATOM 2395 C CA . VAL A 1 307 ? -19.708 1.369 20.690 1.00 85.38 307 VAL A CA 1
ATOM 2396 C C . VAL A 1 307 ? -18.676 0.346 21.170 1.00 85.38 307 VAL A C 1
ATOM 2398 O O . VAL A 1 307 ? -19.025 -0.775 21.544 1.00 85.38 307 VAL A O 1
ATOM 2401 N N . ILE A 1 308 ? -17.391 0.694 21.075 1.00 85.12 308 ILE A N 1
ATOM 2402 C CA . ILE A 1 308 ? -16.307 -0.191 21.529 1.00 85.12 308 ILE A CA 1
ATOM 2403 C C . ILE A 1 308 ? -16.247 -0.257 23.062 1.00 85.12 308 ILE A C 1
ATOM 2405 O O . ILE A 1 308 ? -16.855 0.571 23.739 1.00 85.12 308 ILE A O 1
ATOM 2409 N N . HIS A 1 309 ? -15.517 -1.238 23.607 1.00 74.06 309 HIS A N 1
ATOM 2410 C CA . HIS A 1 309 ? -15.268 -1.327 25.053 1.00 74.06 309 HIS A CA 1
ATOM 2411 C C . HIS A 1 309 ? -14.633 -0.033 25.579 1.00 74.06 309 HIS A C 1
ATOM 2413 O O . HIS A 1 309 ? -13.830 0.564 24.867 1.00 74.06 309 HIS A O 1
ATOM 2419 N N . SER A 1 310 ? -14.923 0.363 26.818 1.00 68.12 310 SER A N 1
ATOM 2420 C CA . SER A 1 310 ? -14.280 1.499 27.478 1.00 68.12 310 SER A CA 1
ATOM 2421 C C . SER A 1 310 ? -14.131 1.285 28.976 1.00 68.12 310 SER A C 1
ATOM 2423 O O . SER A 1 310 ? -14.943 0.609 29.594 1.00 68.12 310 SER A O 1
ATOM 2425 N N . SER A 1 311 ? -13.086 1.880 29.553 1.00 59.06 311 SER A N 1
ATOM 2426 C CA . SER A 1 311 ? -12.937 2.021 31.005 1.00 59.06 311 SER A CA 1
ATOM 2427 C C . SER A 1 311 ? -13.698 3.225 31.572 1.00 59.06 311 SER A C 1
ATOM 2429 O O . SER A 1 311 ? -13.968 3.259 32.766 1.00 59.06 311 SER A O 1
ATOM 2431 N N . GLU A 1 312 ? -14.000 4.223 30.735 1.00 57.00 312 GLU A N 1
ATOM 2432 C CA . GLU A 1 312 ? -14.843 5.379 31.066 1.00 57.00 312 GLU A CA 1
ATOM 2433 C C . GLU A 1 312 ? -16.278 5.083 30.612 1.00 57.00 312 GLU A C 1
ATOM 2435 O O . GLU A 1 312 ? -16.522 4.846 29.422 1.00 57.00 312 GLU A O 1
ATOM 2440 N N . TYR A 1 313 ? -17.211 5.043 31.561 1.00 50.69 313 TYR A N 1
ATOM 2441 C CA . TYR A 1 313 ? -18.614 4.726 31.308 1.00 50.69 313 TYR A CA 1
ATOM 2442 C C . TYR A 1 313 ? -19.345 5.933 30.704 1.00 50.69 313 TYR A C 1
ATOM 2444 O O . TYR A 1 313 ? -19.273 7.042 31.234 1.00 50.69 313 TYR A O 1
ATOM 2452 N N . HIS A 1 314 ? -20.084 5.705 29.613 1.00 56.78 314 HIS A N 1
ATOM 2453 C CA . HIS A 1 314 ? -21.231 6.559 29.286 1.00 56.78 314 HIS A CA 1
ATOM 2454 C C . HIS A 1 314 ? -22.311 6.285 30.336 1.00 56.78 314 HIS A C 1
ATOM 2456 O O . HIS A 1 314 ? -22.464 5.139 30.755 1.00 56.78 314 HIS A O 1
ATOM 2462 N N . TYR A 1 315 ? -23.001 7.321 30.805 1.00 52.66 315 TYR A N 1
ATOM 2463 C CA . TYR A 1 315 ? -23.761 7.258 32.061 1.00 52.66 315 TYR A CA 1
ATOM 2464 C C . TYR A 1 315 ? -25.002 6.355 31.965 1.00 52.66 315 TYR A C 1
ATOM 2466 O O . TYR A 1 315 ? -25.433 5.819 32.979 1.00 52.66 315 TYR A O 1
ATOM 2474 N N . ASP A 1 316 ? -25.531 6.131 30.755 1.00 63.03 316 ASP A N 1
ATOM 2475 C CA . ASP A 1 316 ? -26.604 5.167 30.497 1.00 63.03 316 ASP A CA 1
ATOM 2476 C C . ASP A 1 316 ? -26.137 4.081 29.508 1.00 63.03 316 ASP A C 1
ATOM 2478 O O . ASP A 1 316 ? -25.841 4.325 28.330 1.00 63.03 316 ASP A O 1
ATOM 2482 N N . THR A 1 317 ? -26.049 2.840 29.989 1.00 63.56 317 THR A N 1
ATOM 2483 C CA . THR A 1 317 ? -25.765 1.664 29.156 1.00 63.56 317 THR A CA 1
ATOM 2484 C C . THR A 1 317 ? -26.884 0.635 29.279 1.00 63.56 317 THR A C 1
ATOM 2486 O O . THR A 1 317 ? -27.761 0.694 30.147 1.00 63.56 317 THR A O 1
ATOM 2489 N N . THR A 1 318 ? -26.910 -0.339 28.370 1.00 59.59 318 THR A N 1
ATOM 2490 C CA . THR A 1 318 ? -27.941 -1.388 28.400 1.00 59.59 318 THR A CA 1
ATOM 2491 C C . THR A 1 318 ? -27.874 -2.292 29.632 1.00 59.59 318 THR A C 1
ATOM 2493 O O . THR A 1 318 ? -28.841 -3.010 29.876 1.00 59.59 318 THR A O 1
ATOM 2496 N N . HIS A 1 319 ? -26.785 -2.245 30.402 1.00 62.97 319 HIS A N 1
ATOM 2497 C CA . HIS A 1 319 ? -26.577 -3.038 31.612 1.00 62.97 319 HIS A CA 1
ATOM 2498 C C . HIS A 1 319 ? -26.607 -2.145 32.862 1.00 62.97 319 HIS A C 1
ATOM 2500 O O . HIS A 1 319 ? -26.208 -0.984 32.813 1.00 62.97 319 HIS A O 1
ATOM 2506 N N . SER A 1 320 ? -27.129 -2.685 33.964 1.00 48.81 320 SER A N 1
ATOM 2507 C CA . SER A 1 320 ? -27.205 -2.042 35.282 1.00 48.81 320 SER A CA 1
ATOM 2508 C C . SER A 1 320 ? -25.833 -1.970 35.973 1.00 48.81 320 SER A C 1
ATOM 2510 O O . SER A 1 320 ? -24.933 -2.746 35.659 1.00 48.81 320 SER A O 1
ATOM 2512 N N . GLU A 1 321 ? -25.701 -1.052 36.936 1.00 48.66 321 GLU A N 1
ATOM 2513 C CA . GLU A 1 321 ? -24.492 -0.672 37.700 1.00 48.66 321 GLU A CA 1
ATOM 2514 C C . GLU A 1 321 ? -23.743 -1.819 38.433 1.00 48.66 321 GLU A C 1
ATOM 2516 O O . GLU A 1 321 ? -22.676 -1.591 38.994 1.00 48.66 321 GLU A O 1
ATOM 2521 N N . GLU A 1 322 ? -24.238 -3.061 38.407 1.00 44.44 322 GLU A N 1
ATOM 2522 C CA . GLU A 1 322 ? -23.711 -4.211 39.170 1.00 44.44 322 GLU A CA 1
ATOM 2523 C C . GLU A 1 322 ? -22.501 -4.940 38.545 1.00 44.44 322 GLU A C 1
ATOM 2525 O O . GLU A 1 322 ? -22.044 -5.954 39.073 1.00 44.44 322 GLU A O 1
ATOM 2530 N N . VAL A 1 323 ? -21.918 -4.454 37.442 1.00 50.84 323 VAL A N 1
ATOM 2531 C CA . VAL A 1 323 ? -20.651 -5.012 36.920 1.00 50.84 323 VAL A CA 1
ATOM 2532 C C . VAL A 1 323 ? -19.465 -4.346 37.633 1.00 50.84 323 VAL A C 1
ATOM 2534 O O . VAL A 1 323 ? -18.671 -3.617 37.044 1.00 50.84 323 VAL A O 1
ATOM 2537 N N . THR A 1 324 ? -19.358 -4.583 38.941 1.00 42.34 324 THR A N 1
ATOM 2538 C CA . THR A 1 324 ? -18.391 -3.934 39.847 1.00 42.34 324 THR A CA 1
ATOM 2539 C C . THR A 1 324 ? -16.983 -4.540 39.818 1.00 42.34 324 THR A C 1
ATOM 2541 O O . THR A 1 324 ? -16.087 -4.035 40.486 1.00 42.34 324 THR A O 1
ATOM 2544 N N . GLU A 1 325 ? -16.728 -5.588 39.032 1.00 44.62 325 GLU A N 1
ATOM 2545 C CA . GLU A 1 325 ? -15.412 -6.240 38.992 1.00 44.62 325 GLU A CA 1
ATOM 2546 C C . GLU A 1 325 ? -14.985 -6.650 37.580 1.00 44.62 325 GLU A C 1
ATOM 2548 O O . GLU A 1 325 ? -14.864 -7.825 37.229 1.00 44.62 325 GLU A O 1
ATOM 2553 N N . THR A 1 326 ? -14.638 -5.667 36.759 1.00 45.59 326 THR A N 1
ATOM 2554 C CA . THR A 1 326 ? -13.700 -5.913 35.659 1.00 45.59 326 THR A CA 1
ATOM 2555 C C . THR A 1 326 ? -12.465 -5.075 35.909 1.00 45.59 326 THR A C 1
ATOM 2557 O O . THR A 1 326 ? -12.524 -3.850 35.822 1.00 45.59 326 THR A O 1
ATOM 2560 N N . LYS A 1 327 ? -11.344 -5.743 36.241 1.00 49.72 327 LYS A N 1
ATOM 2561 C CA . LYS A 1 327 ? -9.985 -5.171 36.210 1.00 49.72 327 LYS A CA 1
ATOM 2562 C C . LYS A 1 327 ? -9.931 -4.144 35.086 1.00 49.72 327 LYS A C 1
ATOM 2564 O O . LYS A 1 327 ? -10.134 -4.520 33.935 1.00 49.72 327 LYS A O 1
ATOM 2569 N N . THR A 1 328 ? -9.718 -2.877 35.426 1.00 56.62 328 THR A N 1
ATOM 2570 C CA . THR A 1 328 ? -9.864 -1.748 34.503 1.00 56.62 328 THR A CA 1
ATOM 2571 C C . THR A 1 328 ? -8.938 -1.918 33.298 1.00 56.62 328 THR A C 1
ATOM 2573 O O . THR A 1 328 ? -7.753 -1.584 33.323 1.00 56.62 328 THR A O 1
ATOM 2576 N N . LEU A 1 329 ? -9.468 -2.493 32.217 1.00 63.62 329 LEU A N 1
ATOM 2577 C CA . LEU A 1 329 ? -8.757 -2.637 30.956 1.00 63.62 329 LEU A CA 1
ATOM 2578 C C . LEU A 1 329 ? -8.600 -1.238 30.362 1.00 63.62 329 LEU A C 1
ATOM 2580 O O . LEU A 1 329 ? -9.527 -0.697 29.766 1.00 63.62 329 LEU A O 1
ATOM 2584 N N . LYS A 1 330 ? -7.431 -0.621 30.556 1.00 63.28 330 LYS A N 1
ATOM 2585 C CA . LYS A 1 330 ? -7.180 0.743 30.079 1.00 63.28 330 LYS A CA 1
ATOM 2586 C C . LYS A 1 330 ? -7.144 0.797 28.545 1.00 63.28 330 LYS A C 1
ATOM 2588 O O . LYS A 1 330 ? -6.388 0.068 27.891 1.00 63.28 330 LYS A O 1
ATOM 2593 N N . GLN A 1 331 ? -7.934 1.714 27.986 1.00 63.53 331 GLN A N 1
ATOM 2594 C CA . GLN A 1 331 ? -8.102 1.955 26.545 1.00 63.53 331 GLN A CA 1
ATOM 2595 C C . GLN A 1 331 ? -6.924 2.720 25.905 1.00 63.53 331 GLN A C 1
ATOM 2597 O O . GLN A 1 331 ? -6.793 2.732 24.683 1.00 63.53 331 GLN A O 1
ATOM 2602 N N . ASN A 1 332 ? -6.048 3.347 26.701 1.00 68.50 332 ASN A N 1
ATOM 2603 C CA . ASN A 1 332 ? -5.032 4.305 26.225 1.00 68.50 332 ASN A CA 1
ATOM 2604 C C . ASN A 1 332 ? -4.119 3.741 25.121 1.00 68.50 332 ASN A C 1
ATOM 2606 O O . ASN A 1 332 ? -3.722 4.459 24.204 1.00 68.50 332 ASN A O 1
ATOM 2610 N N . ASN A 1 333 ? -3.844 2.436 25.153 1.00 79.12 333 ASN A N 1
ATOM 2611 C CA . ASN A 1 333 ? -2.973 1.796 24.169 1.00 79.12 333 ASN A CA 1
ATOM 2612 C C . ASN A 1 333 ? -3.606 1.728 22.767 1.00 79.12 333 ASN A C 1
ATOM 2614 O O . ASN A 1 333 ? -2.876 1.692 21.784 1.00 79.12 333 ASN A O 1
ATOM 2618 N N . SER A 1 334 ? -4.939 1.742 22.644 1.00 83.69 334 SER A N 1
ATOM 2619 C CA . SER A 1 334 ? -5.637 1.699 21.349 1.00 83.69 334 SER A CA 1
ATOM 2620 C C . SER A 1 334 ? -5.312 2.924 20.487 1.00 83.69 334 SER A C 1
ATOM 2622 O O . SER A 1 334 ? -5.093 2.813 19.283 1.00 83.69 334 SER A O 1
ATOM 2624 N N . ILE A 1 335 ? -5.225 4.088 21.128 1.00 86.56 335 ILE A N 1
ATOM 2625 C CA . ILE A 1 335 ? -4.940 5.375 20.486 1.00 86.56 335 ILE A CA 1
ATOM 2626 C C . ILE A 1 335 ? -3.485 5.426 20.048 1.00 86.56 335 ILE A C 1
ATOM 2628 O O . ILE A 1 335 ? -3.195 5.799 18.916 1.00 86.56 335 ILE A O 1
ATOM 2632 N N . ILE A 1 336 ? -2.584 4.979 20.926 1.00 90.31 336 ILE A N 1
ATOM 2633 C CA . ILE A 1 336 ? -1.152 4.877 20.641 1.00 90.31 336 ILE A CA 1
ATOM 2634 C C . ILE A 1 336 ? -0.914 3.950 19.440 1.00 90.31 336 ILE A C 1
ATOM 2636 O O . ILE A 1 336 ? -0.137 4.298 18.557 1.00 90.31 336 ILE A O 1
ATOM 2640 N N . ILE A 1 337 ? -1.624 2.816 19.350 1.00 93.00 337 ILE A N 1
ATOM 2641 C CA . ILE A 1 337 ? -1.522 1.897 18.204 1.00 93.00 337 ILE A CA 1
ATOM 2642 C C . ILE A 1 337 ? -1.910 2.598 16.895 1.00 93.00 337 ILE A C 1
ATOM 2644 O O . ILE A 1 337 ? -1.148 2.520 15.929 1.00 93.00 337 ILE A O 1
ATOM 2648 N N . ILE A 1 338 ? -3.052 3.298 16.838 1.00 93.81 338 ILE A N 1
ATOM 2649 C CA . ILE A 1 338 ? -3.454 4.005 15.607 1.00 93.81 338 ILE A CA 1
ATOM 2650 C C . ILE A 1 338 ? -2.490 5.156 15.305 1.00 93.81 338 ILE A C 1
ATOM 2652 O O . ILE A 1 338 ? -2.082 5.309 14.158 1.00 93.81 338 ILE A O 1
ATOM 2656 N N . ALA A 1 339 ? -2.09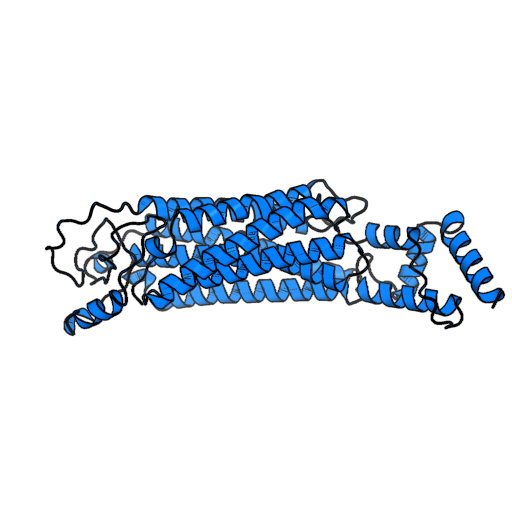5 5.946 16.304 1.00 94.19 339 ALA A N 1
ATOM 2657 C CA . ALA A 1 339 ? -1.216 7.095 16.107 1.00 94.19 339 ALA A CA 1
ATOM 2658 C C . ALA A 1 339 ? 0.165 6.677 15.581 1.00 94.19 339 ALA A C 1
ATOM 2660 O O . ALA A 1 339 ? 0.620 7.214 14.574 1.00 94.19 339 ALA A O 1
ATOM 2661 N N . ILE A 1 340 ? 0.800 5.675 16.205 1.00 95.94 340 ILE A N 1
ATOM 2662 C CA . ILE A 1 340 ? 2.101 5.162 15.757 1.00 95.94 340 ILE A CA 1
ATOM 2663 C C . ILE A 1 340 ? 1.966 4.507 14.385 1.00 95.94 340 ILE A C 1
ATOM 2665 O O . ILE A 1 340 ? 2.748 4.819 13.493 1.00 95.94 340 ILE A O 1
ATOM 2669 N N . SER 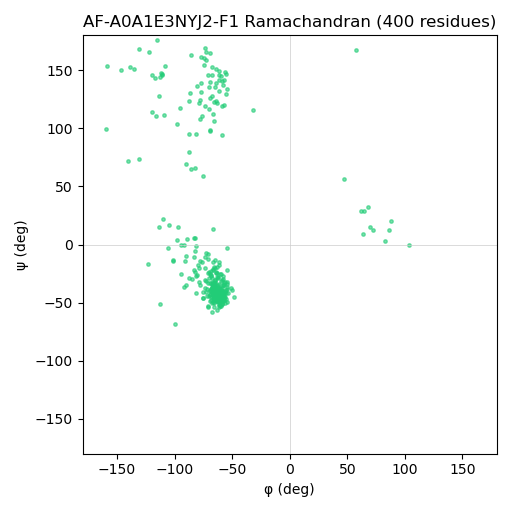A 1 341 ? 0.974 3.635 14.173 1.00 96.88 341 SER A N 1
ATOM 2670 C CA . SER A 1 341 ? 0.821 2.985 12.863 1.00 96.88 341 SER A CA 1
ATOM 2671 C C . SER A 1 341 ? 0.551 3.990 11.743 1.00 96.88 341 SER A C 1
ATOM 2673 O O . SER A 1 341 ? 1.115 3.859 10.662 1.00 96.88 341 SER A O 1
ATOM 2675 N N . THR A 1 342 ? -0.243 5.026 12.012 1.00 96.81 342 THR A N 1
ATOM 2676 C CA . THR A 1 342 ? -0.499 6.111 11.060 1.00 96.81 342 THR A CA 1
ATOM 2677 C C . THR A 1 342 ? 0.765 6.911 10.769 1.00 96.81 342 THR A C 1
ATOM 2679 O O . THR A 1 342 ? 1.049 7.173 9.607 1.00 96.81 342 THR A O 1
ATOM 2682 N N . LEU A 1 343 ? 1.561 7.243 11.790 1.00 97.00 343 LEU A N 1
ATOM 2683 C CA . LEU A 1 343 ? 2.836 7.939 11.608 1.00 97.00 343 LEU A CA 1
ATOM 2684 C C . LEU A 1 343 ? 3.808 7.128 10.741 1.00 97.00 343 LEU A C 1
ATOM 2686 O O . LEU A 1 343 ? 4.425 7.678 9.834 1.00 97.00 343 LEU A O 1
ATOM 2690 N N . LEU A 1 344 ? 3.933 5.823 10.996 1.00 97.62 344 LEU A N 1
ATOM 2691 C CA . LEU A 1 344 ? 4.825 4.948 10.232 1.00 97.62 344 LEU A CA 1
ATOM 2692 C C . LEU A 1 344 ? 4.405 4.844 8.761 1.00 97.62 344 LEU A C 1
ATOM 2694 O O . LEU A 1 344 ? 5.256 4.931 7.878 1.00 97.62 344 LEU A O 1
ATOM 2698 N N . VAL A 1 345 ? 3.105 4.699 8.495 1.00 96.88 345 VAL A N 1
ATOM 2699 C CA . VAL A 1 345 ? 2.579 4.669 7.123 1.00 96.88 345 VAL A CA 1
ATOM 2700 C C . VAL A 1 345 ? 2.755 6.027 6.437 1.00 96.88 345 VAL A C 1
ATOM 2702 O O . VAL A 1 345 ? 3.244 6.077 5.312 1.00 96.88 345 VAL A O 1
ATOM 2705 N N . PHE A 1 346 ? 2.476 7.126 7.143 1.00 97.50 346 PHE A N 1
ATOM 2706 C CA . PHE A 1 346 ? 2.654 8.487 6.633 1.00 97.50 346 PHE A CA 1
ATOM 2707 C C . PHE A 1 346 ? 4.102 8.773 6.215 1.00 97.50 346 PHE A C 1
ATOM 2709 O O . PHE A 1 346 ? 4.329 9.371 5.168 1.00 97.50 346 PHE A O 1
ATOM 2716 N N . ILE A 1 347 ? 5.097 8.304 6.980 1.00 97.56 347 ILE A N 1
ATOM 2717 C CA . ILE A 1 347 ? 6.513 8.426 6.596 1.00 97.56 347 ILE A CA 1
ATOM 2718 C C . ILE A 1 347 ? 6.770 7.725 5.253 1.00 97.56 347 ILE A C 1
ATOM 2720 O O . ILE A 1 347 ? 7.403 8.307 4.372 1.00 97.56 347 ILE A O 1
ATOM 2724 N N . GLY A 1 348 ? 6.249 6.509 5.063 1.00 96.75 348 GLY A N 1
ATOM 2725 C CA . GLY A 1 348 ? 6.354 5.795 3.787 1.00 96.75 348 GLY A CA 1
ATOM 2726 C C . GLY A 1 348 ? 5.678 6.543 2.633 1.00 96.75 348 GLY A C 1
ATOM 2727 O O . GLY A 1 348 ? 6.259 6.669 1.550 1.00 96.75 348 GLY A O 1
ATOM 2728 N N . ASP A 1 349 ? 4.495 7.106 2.881 1.00 96.62 349 ASP A N 1
ATOM 2729 C CA . ASP A 1 349 ? 3.747 7.887 1.895 1.00 96.62 349 ASP A CA 1
ATOM 2730 C C . ASP A 1 349 ? 4.447 9.202 1.526 1.00 96.62 349 ASP A C 1
ATOM 2732 O O . ASP A 1 349 ? 4.391 9.600 0.363 1.00 96.62 349 ASP A O 1
ATOM 2736 N N . ILE A 1 350 ? 5.175 9.850 2.448 1.00 97.69 350 ILE A N 1
ATOM 2737 C CA . ILE A 1 350 ? 6.011 11.023 2.132 1.00 97.69 350 ILE A CA 1
ATOM 2738 C C . ILE A 1 350 ? 7.076 10.641 1.108 1.00 97.69 350 ILE A C 1
ATOM 2740 O O . ILE A 1 350 ? 7.193 11.290 0.069 1.00 97.69 350 ILE A O 1
ATOM 2744 N N . PHE A 1 351 ? 7.847 9.585 1.380 1.00 97.44 351 PHE A N 1
ATOM 2745 C CA . PHE A 1 351 ? 8.918 9.145 0.483 1.00 97.44 351 PHE A CA 1
ATOM 2746 C C . PHE A 1 351 ? 8.365 8.762 -0.887 1.00 97.44 351 PHE A C 1
ATOM 2748 O O . PHE A 1 351 ? 8.910 9.164 -1.919 1.00 97.44 351 PHE A O 1
ATOM 2755 N N . ARG A 1 352 ? 7.238 8.042 -0.903 1.00 95.38 352 ARG A N 1
ATOM 2756 C CA . ARG A 1 352 ? 6.559 7.691 -2.145 1.00 95.38 352 ARG A CA 1
ATOM 2757 C C . ARG A 1 352 ? 6.079 8.934 -2.885 1.00 95.38 352 ARG A C 1
ATOM 2759 O O . ARG A 1 352 ? 6.342 9.039 -4.079 1.00 95.38 352 ARG A O 1
ATOM 2766 N N . CYS A 1 353 ? 5.431 9.876 -2.209 1.00 96.75 353 CYS A N 1
ATOM 2767 C CA . CYS A 1 353 ? 4.945 11.110 -2.815 1.00 96.75 353 CYS A CA 1
ATOM 2768 C C . CYS A 1 353 ? 6.102 11.913 -3.410 1.00 96.75 353 CYS A C 1
ATOM 2770 O O . CYS A 1 353 ? 6.084 12.184 -4.607 1.00 96.75 353 CYS A O 1
ATOM 2772 N N . VAL A 1 354 ? 7.155 12.194 -2.639 1.00 97.06 354 VAL A N 1
ATOM 2773 C CA . VAL A 1 354 ? 8.344 12.922 -3.114 1.00 97.06 354 VAL A CA 1
ATOM 2774 C C . VAL A 1 354 ? 8.965 12.245 -4.339 1.00 97.06 354 VAL A C 1
ATOM 2776 O O . VAL A 1 354 ? 9.279 12.929 -5.310 1.00 97.06 354 VAL A O 1
ATOM 2779 N N . SER A 1 355 ? 9.063 10.910 -4.350 1.00 96.00 355 SER A N 1
ATOM 2780 C CA . SER A 1 355 ? 9.612 10.175 -5.500 1.00 96.00 355 SER A CA 1
ATOM 2781 C C . SER A 1 355 ? 8.845 10.417 -6.808 1.00 96.00 355 SER A C 1
ATOM 2783 O O . SER A 1 355 ? 9.458 10.410 -7.867 1.00 96.00 355 SER A O 1
ATOM 2785 N N . THR A 1 356 ? 7.532 10.688 -6.763 1.00 95.56 356 THR A N 1
ATOM 2786 C CA . THR A 1 356 ? 6.733 10.959 -7.978 1.00 95.56 356 THR A CA 1
ATOM 2787 C C . THR A 1 356 ? 6.993 12.334 -8.596 1.00 95.56 356 THR A C 1
ATOM 2789 O O . THR A 1 356 ? 6.683 12.548 -9.769 1.00 95.56 356 THR A O 1
ATOM 2792 N N . PHE A 1 357 ? 7.540 13.276 -7.824 1.00 96.31 357 PHE A N 1
ATOM 2793 C CA . PHE A 1 357 ? 7.865 14.628 -8.289 1.00 96.31 357 PHE A CA 1
ATOM 2794 C C . PHE A 1 357 ? 9.290 14.741 -8.831 1.00 96.31 357 PHE A C 1
ATOM 2796 O O . PHE A 1 357 ? 9.611 15.718 -9.505 1.00 96.31 357 PHE A O 1
ATOM 2803 N N . ILE A 1 358 ? 10.137 13.746 -8.564 1.00 95.50 358 ILE A N 1
ATOM 2804 C CA . ILE A 1 358 ? 11.494 13.680 -9.096 1.00 95.50 358 ILE A CA 1
ATOM 2805 C C . ILE A 1 358 ? 11.427 12.985 -10.458 1.00 95.50 358 ILE A C 1
ATOM 2807 O O . ILE A 1 358 ? 11.411 11.760 -10.541 1.00 95.50 358 ILE A O 1
ATOM 2811 N N . ASP A 1 359 ? 11.357 13.778 -11.528 1.00 92.12 359 ASP A N 1
ATOM 2812 C CA . ASP A 1 359 ? 11.336 13.254 -12.895 1.00 92.12 359 ASP A CA 1
ATOM 2813 C C . ASP A 1 359 ? 12.760 12.922 -13.360 1.00 92.12 359 ASP A C 1
ATOM 2815 O O . ASP A 1 359 ? 13.508 13.803 -13.780 1.00 92.12 359 ASP A O 1
ATOM 2819 N N . GLN A 1 360 ? 13.145 11.655 -13.212 1.00 94.50 360 GLN A N 1
ATOM 2820 C CA . GLN A 1 360 ? 14.468 11.134 -13.553 1.00 94.50 360 GLN A CA 1
ATOM 2821 C C . GLN A 1 360 ? 14.343 9.811 -14.301 1.00 94.50 360 GLN A C 1
ATOM 2823 O O . GLN A 1 360 ? 13.418 9.027 -14.069 1.00 94.50 360 GLN A O 1
ATOM 2828 N N . TYR A 1 361 ? 15.318 9.531 -15.157 1.00 95.12 361 TYR A N 1
ATOM 2829 C CA . TYR A 1 361 ? 15.527 8.186 -15.688 1.00 95.12 361 TYR A CA 1
ATOM 2830 C C . TYR A 1 361 ? 16.390 7.342 -14.746 1.00 95.12 361 TYR A C 1
ATOM 2832 O O . TYR A 1 361 ? 17.113 7.860 -13.893 1.00 95.12 361 TYR A O 1
ATOM 2840 N N . LYS A 1 362 ? 16.372 6.018 -14.929 1.00 94.81 362 LYS A N 1
ATOM 2841 C CA . LYS A 1 362 ? 17.174 5.095 -14.115 1.00 94.81 362 LYS A CA 1
ATOM 2842 C C . LYS A 1 362 ? 18.672 5.434 -14.117 1.00 94.81 362 LYS A C 1
ATOM 2844 O O . LYS A 1 362 ? 19.318 5.316 -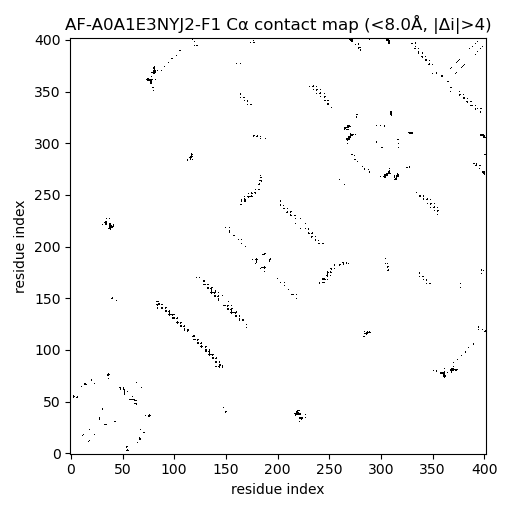13.078 1.00 94.81 362 LYS A O 1
ATOM 2849 N N . TYR A 1 363 ? 19.247 5.849 -15.250 1.00 92.88 363 TYR A N 1
ATOM 2850 C CA . TYR A 1 363 ? 20.695 6.112 -15.340 1.00 92.88 363 TYR A CA 1
ATOM 2851 C C . TYR A 1 363 ? 21.179 7.272 -14.451 1.00 92.88 363 TYR A C 1
ATOM 2853 O O . TYR A 1 363 ? 22.350 7.308 -14.083 1.00 92.88 363 TYR A O 1
ATOM 2861 N N . GLU A 1 364 ? 20.289 8.202 -14.103 1.00 94.44 364 GLU A N 1
ATOM 2862 C CA . GLU A 1 364 ? 20.560 9.393 -13.285 1.00 94.44 364 GLU A CA 1
ATOM 2863 C C . GLU A 1 364 ? 19.833 9.344 -11.934 1.00 94.44 364 GLU A C 1
ATOM 2865 O O . GLU A 1 364 ? 19.699 10.362 -11.254 1.00 94.44 364 GLU A O 1
ATOM 2870 N N . GLN A 1 365 ? 19.344 8.163 -11.542 1.00 93.12 365 GLN A N 1
ATOM 2871 C CA . GLN A 1 365 ? 18.463 8.033 -10.390 1.00 93.12 365 GLN A CA 1
ATOM 2872 C C . GLN A 1 365 ? 19.126 8.490 -9.084 1.00 93.12 365 GLN A C 1
ATOM 2874 O O . GLN A 1 365 ? 20.233 8.085 -8.712 1.00 93.12 365 GLN A O 1
ATOM 2879 N N . SER A 1 366 ? 18.387 9.303 -8.338 1.00 95.38 366 SER A N 1
ATOM 2880 C CA . SER A 1 366 ? 18.764 9.755 -7.001 1.00 95.38 366 SER A CA 1
ATOM 2881 C C . SER A 1 366 ? 18.720 8.624 -5.967 1.00 95.38 366 SER A C 1
ATOM 2883 O O . SER A 1 366 ? 18.101 7.576 -6.155 1.00 95.38 366 SER A O 1
ATOM 2885 N N . TRP A 1 367 ? 19.332 8.852 -4.803 1.00 96.00 367 TRP A N 1
ATOM 2886 C CA . TRP A 1 367 ? 19.408 7.860 -3.723 1.00 96.00 367 TRP A CA 1
ATOM 2887 C C . TRP A 1 367 ? 18.043 7.359 -3.220 1.00 96.00 367 TRP A C 1
ATOM 2889 O O . TRP A 1 367 ? 17.964 6.226 -2.749 1.00 96.00 367 TRP A O 1
ATOM 2899 N N . ILE A 1 368 ? 16.987 8.174 -3.334 1.00 96.38 368 ILE A N 1
ATOM 2900 C CA . ILE A 1 368 ? 15.622 7.849 -2.894 1.00 96.38 368 ILE A CA 1
ATOM 2901 C C . ILE A 1 368 ? 15.020 6.653 -3.644 1.00 96.38 368 ILE A C 1
ATOM 2903 O O . ILE A 1 368 ? 14.206 5.927 -3.082 1.00 96.38 368 ILE A O 1
ATOM 2907 N N . PHE A 1 369 ? 15.452 6.412 -4.885 1.00 96.75 369 PHE A N 1
ATOM 2908 C CA . PHE A 1 369 ? 14.969 5.304 -5.708 1.00 96.75 369 PHE A CA 1
ATOM 2909 C C . PHE A 1 369 ? 15.675 3.980 -5.404 1.00 96.75 369 PHE A C 1
ATOM 2911 O O . PHE A 1 369 ? 15.216 2.931 -5.847 1.00 96.75 369 PHE A O 1
ATOM 2918 N N . LYS A 1 370 ? 16.763 3.990 -4.616 1.00 96.06 370 LYS A N 1
ATOM 2919 C CA . LYS A 1 370 ? 17.520 2.771 -4.303 1.00 96.06 370 LYS A CA 1
ATOM 2920 C C . LYS A 1 370 ? 16.615 1.711 -3.649 1.00 96.06 370 LYS A C 1
ATOM 2922 O O . LYS A 1 370 ? 15.852 2.053 -2.741 1.00 96.06 370 LYS A O 1
ATOM 2927 N N . PRO A 1 371 ? 16.782 0.412 -3.979 1.00 96.31 371 PRO A N 1
ATOM 2928 C CA . PRO A 1 371 ? 15.958 -0.671 -3.432 1.00 96.31 371 PRO A CA 1
ATOM 2929 C C . PRO A 1 371 ? 15.848 -0.678 -1.904 1.00 96.31 371 PRO A C 1
ATOM 2931 O O . PRO A 1 371 ? 14.780 -0.934 -1.353 1.00 96.31 371 PRO A O 1
ATOM 2934 N N . VAL A 1 372 ? 16.942 -0.346 -1.207 1.00 96.62 372 VAL A N 1
ATOM 2935 C CA . VAL A 1 372 ? 16.993 -0.290 0.263 1.00 96.62 372 VAL A CA 1
ATOM 2936 C C . VAL A 1 372 ? 15.925 0.646 0.832 1.00 96.62 372 VAL A C 1
ATOM 2938 O O . VAL A 1 372 ? 15.285 0.291 1.816 1.00 96.62 372 VAL A O 1
ATOM 2941 N N . VAL A 1 373 ? 15.681 1.799 0.202 1.00 97.31 373 VAL A N 1
ATOM 2942 C CA . VAL A 1 373 ? 14.686 2.772 0.679 1.00 97.31 373 VAL A CA 1
ATOM 2943 C C . VAL A 1 373 ? 13.285 2.163 0.632 1.00 97.31 373 VAL A C 1
ATOM 2945 O O . VAL A 1 373 ? 12.560 2.225 1.623 1.00 97.31 373 VAL A O 1
ATOM 2948 N N . MET A 1 374 ? 12.934 1.479 -0.460 1.00 97.31 374 MET A N 1
ATOM 2949 C CA . MET A 1 374 ? 11.658 0.768 -0.586 1.00 97.31 374 MET A CA 1
ATOM 2950 C C . MET A 1 374 ? 11.519 -0.348 0.458 1.00 97.31 374 MET A C 1
ATOM 2952 O O . MET A 1 374 ? 10.469 -0.462 1.087 1.00 97.31 374 MET A O 1
ATOM 2956 N N . TYR A 1 375 ? 12.562 -1.148 0.696 1.00 98.12 375 TYR A N 1
ATOM 2957 C CA . TYR A 1 375 ? 12.516 -2.200 1.720 1.00 98.12 375 TYR A CA 1
ATOM 2958 C C . TYR A 1 375 ? 12.339 -1.646 3.138 1.00 98.12 375 TYR A C 1
ATOM 2960 O O . TYR A 1 375 ? 11.642 -2.257 3.945 1.00 98.12 375 TYR A O 1
ATOM 2968 N N . VAL A 1 376 ? 12.923 -0.490 3.458 1.00 97.94 376 VAL A N 1
ATOM 2969 C CA . VAL A 1 376 ? 12.692 0.147 4.761 1.00 97.94 376 VAL A CA 1
ATOM 2970 C C . VAL A 1 376 ? 11.266 0.694 4.831 1.00 97.94 376 VAL A C 1
ATOM 2972 O O . VAL A 1 376 ? 10.530 0.327 5.745 1.00 97.94 376 VAL A O 1
ATOM 2975 N N . MET A 1 377 ? 10.853 1.512 3.857 1.00 97.06 377 MET A N 1
ATOM 2976 C CA . MET A 1 377 ? 9.558 2.205 3.882 1.00 97.06 377 MET A CA 1
ATOM 2977 C C . MET A 1 377 ? 8.364 1.246 3.783 1.00 97.06 377 MET A C 1
ATOM 2979 O O . MET A 1 377 ? 7.429 1.358 4.566 1.00 97.06 377 MET A O 1
ATOM 2983 N N . PHE A 1 378 ? 8.397 0.284 2.858 1.00 95.62 378 PHE A N 1
ATOM 2984 C CA . PHE A 1 378 ? 7.276 -0.631 2.593 1.00 95.62 378 PHE A CA 1
ATOM 2985 C C . PHE A 1 378 ? 7.448 -2.020 3.213 1.00 95.62 378 PHE A C 1
ATOM 2987 O O . PHE A 1 378 ? 6.498 -2.797 3.272 1.00 95.62 378 PHE A O 1
ATOM 2994 N N . GLY A 1 379 ? 8.660 -2.363 3.650 1.00 96.38 379 GLY A N 1
ATOM 2995 C CA . GLY A 1 379 ? 8.943 -3.622 4.333 1.00 96.38 379 GLY A CA 1
ATOM 2996 C C . GLY A 1 379 ? 9.013 -3.440 5.846 1.00 96.38 379 GLY A C 1
ATOM 2997 O O . GLY A 1 379 ? 8.159 -3.939 6.581 1.00 96.38 379 GLY A O 1
ATOM 2998 N N . ALA A 1 380 ? 10.035 -2.733 6.327 1.00 98.06 380 ALA A N 1
ATOM 2999 C CA . ALA A 1 380 ? 10.345 -2.640 7.754 1.00 98.06 380 ALA A CA 1
ATOM 3000 C C . ALA A 1 380 ? 9.291 -1.854 8.550 1.00 98.06 380 ALA A C 1
ATOM 3002 O O . ALA A 1 380 ? 8.817 -2.351 9.573 1.00 98.06 380 ALA A O 1
ATOM 3003 N N . LEU A 1 381 ? 8.876 -0.669 8.082 1.00 98.06 381 LEU A N 1
ATOM 3004 C CA . LEU A 1 381 ? 7.871 0.133 8.795 1.00 98.06 381 LEU A CA 1
ATOM 3005 C C . LEU A 1 381 ? 6.536 -0.615 8.905 1.00 98.06 381 LEU A C 1
ATOM 3007 O O . LEU A 1 381 ? 5.961 -0.717 9.987 1.00 98.06 381 LEU A O 1
ATOM 3011 N N . GLU A 1 382 ? 6.082 -1.230 7.816 1.00 97.56 382 GLU A N 1
ATOM 3012 C CA . GLU A 1 382 ? 4.852 -2.027 7.813 1.00 97.56 382 GLU A CA 1
ATOM 3013 C C . GLU A 1 382 ? 4.966 -3.325 8.623 1.00 97.56 382 GLU A C 1
ATOM 3015 O O . GLU A 1 382 ? 3.973 -3.806 9.172 1.00 97.56 382 GLU A O 1
ATOM 3020 N N . THR A 1 383 ? 6.171 -3.880 8.769 1.00 98.44 383 THR A N 1
ATOM 3021 C CA . THR A 1 383 ? 6.416 -4.989 9.702 1.00 98.44 383 THR A CA 1
ATOM 3022 C C . THR A 1 383 ? 6.134 -4.551 11.139 1.00 98.44 383 THR A C 1
ATOM 3024 O O . THR A 1 383 ? 5.433 -5.252 11.867 1.00 98.44 383 THR A O 1
ATOM 3027 N N . ILE A 1 384 ? 6.596 -3.360 11.534 1.00 98.31 384 ILE A N 1
ATOM 3028 C CA . ILE A 1 384 ? 6.310 -2.792 12.860 1.00 98.31 384 ILE A CA 1
ATOM 3029 C C . ILE A 1 384 ? 4.802 -2.557 13.026 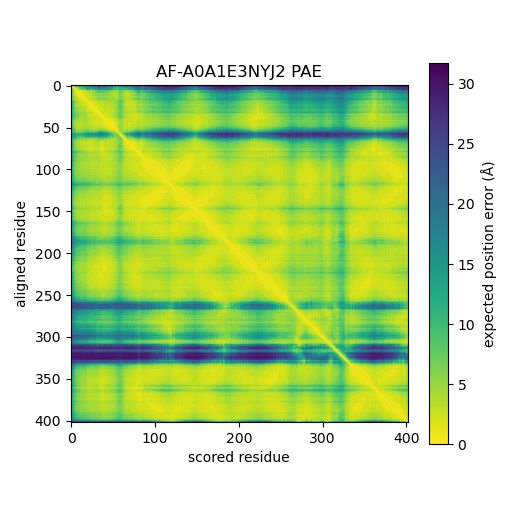1.00 98.31 384 ILE A C 1
ATOM 3031 O O . ILE A 1 384 ? 4.236 -2.931 14.052 1.00 98.31 384 ILE A O 1
ATOM 3035 N N . VAL A 1 385 ? 4.127 -2.017 12.006 1.00 98.06 385 VAL A N 1
ATOM 3036 C CA . VAL A 1 385 ? 2.665 -1.817 12.012 1.00 98.06 385 VAL A CA 1
ATOM 3037 C C . VAL A 1 385 ? 1.912 -3.134 12.246 1.00 98.06 385 VAL A C 1
ATOM 3039 O O . VAL A 1 385 ? 1.023 -3.195 13.096 1.00 98.06 385 VAL A O 1
ATOM 3042 N N . ASN A 1 386 ? 2.295 -4.217 11.563 1.00 98.38 386 ASN A N 1
ATOM 3043 C CA . ASN A 1 386 ? 1.699 -5.539 11.779 1.00 98.38 386 ASN A CA 1
ATOM 3044 C C . ASN A 1 386 ? 1.875 -6.044 13.203 1.00 98.38 386 ASN A C 1
ATOM 3046 O O . ASN A 1 386 ? 0.922 -6.548 13.800 1.00 98.38 386 ASN A O 1
ATOM 3050 N N . LEU A 1 387 ? 3.086 -5.908 13.746 1.00 97.94 387 LEU A N 1
ATOM 3051 C CA . LEU A 1 387 ? 3.371 -6.301 15.118 1.00 97.94 387 LEU A CA 1
ATOM 3052 C C . LEU A 1 387 ? 2.500 -5.505 16.093 1.00 97.94 387 LEU A C 1
ATOM 3054 O O . LEU A 1 387 ? 1.903 -6.104 16.982 1.00 97.94 387 LEU A O 1
ATOM 3058 N N . LEU A 1 388 ? 2.329 -4.195 15.885 1.00 96.75 388 LEU A N 1
ATOM 3059 C CA . LEU A 1 388 ? 1.428 -3.372 16.698 1.00 96.75 388 LEU A CA 1
ATOM 3060 C C . LEU A 1 388 ? -0.025 -3.858 16.631 1.00 96.75 388 LEU A C 1
ATOM 3062 O O . LEU A 1 388 ? -0.692 -3.909 17.662 1.00 96.75 388 LEU A O 1
ATOM 3066 N N . TYR A 1 389 ? -0.523 -4.251 15.457 1.00 97.06 389 TYR A N 1
ATOM 3067 C CA . TYR A 1 389 ? -1.895 -4.747 15.321 1.00 97.06 389 TYR A CA 1
ATOM 3068 C C . TYR A 1 389 ? -2.111 -6.117 15.970 1.00 97.06 389 TYR A C 1
ATOM 3070 O O . TYR A 1 389 ? -3.107 -6.313 16.672 1.00 97.06 389 TYR A O 1
ATOM 3078 N N . ILE A 1 390 ? -1.181 -7.052 15.761 1.00 96.81 390 ILE A N 1
ATOM 3079 C CA . ILE A 1 390 ? -1.267 -8.420 16.286 1.00 96.81 390 ILE A CA 1
ATOM 3080 C C . ILE A 1 390 ? -1.050 -8.416 17.801 1.00 96.81 390 ILE A C 1
ATOM 3082 O O . ILE A 1 390 ? -1.908 -8.892 18.546 1.00 96.81 390 ILE A O 1
ATOM 3086 N N . LEU A 1 391 ? 0.061 -7.833 18.267 1.00 95.06 391 LEU A N 1
ATOM 3087 C CA . LEU A 1 391 ? 0.401 -7.758 19.692 1.00 95.06 391 LEU A CA 1
ATOM 3088 C C . LEU A 1 391 ? -0.579 -6.865 20.452 1.00 95.06 391 LEU A C 1
ATOM 3090 O O . LEU A 1 391 ? -0.955 -7.161 21.584 1.00 95.06 391 LEU A O 1
ATOM 3094 N N . GLY A 1 392 ? -1.033 -5.791 19.808 1.00 92.56 392 GLY A N 1
ATOM 3095 C CA . GLY A 1 392 ? -2.039 -4.895 20.349 1.00 92.56 392 GLY A CA 1
ATOM 3096 C C . GLY A 1 392 ? -3.441 -5.494 20.400 1.00 92.56 392 GLY A C 1
ATOM 3097 O O . GLY A 1 392 ? -4.286 -4.901 21.065 1.00 92.56 392 GLY A O 1
ATOM 3098 N N . ARG A 1 393 ? -3.706 -6.637 19.746 1.00 94.12 393 ARG A N 1
ATOM 3099 C CA . ARG A 1 393 ? -5.036 -7.267 19.661 1.00 94.12 393 ARG A CA 1
ATOM 3100 C C . ARG A 1 393 ? -6.126 -6.261 19.304 1.00 94.12 393 ARG A C 1
ATOM 3102 O O . ARG A 1 393 ? -7.103 -6.065 20.034 1.00 94.12 393 ARG A O 1
ATOM 3109 N N . ILE A 1 394 ? -5.935 -5.585 18.169 1.00 94.69 394 ILE A N 1
ATOM 3110 C CA . ILE A 1 394 ? -6.871 -4.557 17.690 1.00 94.69 394 ILE A CA 1
ATOM 3111 C C . ILE A 1 394 ? -8.285 -5.101 17.463 1.00 94.69 394 ILE A C 1
ATOM 3113 O O . ILE A 1 394 ? -9.248 -4.352 17.586 1.00 94.69 394 ILE A O 1
ATOM 3117 N N . ASP A 1 395 ? -8.419 -6.402 17.200 1.00 93.88 395 ASP A N 1
ATOM 3118 C CA . ASP A 1 395 ? -9.703 -7.087 17.103 1.00 93.88 395 ASP A CA 1
ATOM 3119 C C . ASP A 1 395 ? -10.506 -6.958 18.399 1.00 93.88 395 ASP A C 1
ATOM 3121 O O . ASP A 1 395 ? -11.700 -6.682 18.367 1.00 93.88 395 ASP A O 1
ATOM 3125 N N . LEU A 1 396 ? -9.846 -7.082 19.548 1.00 91.50 396 LEU A N 1
ATOM 3126 C CA . LEU A 1 396 ? -10.487 -6.936 20.850 1.00 91.50 396 LEU A CA 1
ATOM 3127 C C . LEU A 1 396 ? -10.634 -5.465 21.252 1.00 91.50 396 LEU A C 1
ATOM 3129 O O . LEU A 1 396 ? -11.673 -5.069 21.770 1.00 91.50 396 LEU A O 1
ATOM 3133 N N . ARG A 1 397 ? -9.609 -4.640 21.003 1.00 90.75 397 ARG A N 1
ATOM 3134 C CA . ARG A 1 397 ? -9.610 -3.216 21.390 1.00 90.75 397 ARG A CA 1
ATOM 3135 C C . ARG A 1 397 ? -10.645 -2.383 20.644 1.00 90.75 397 ARG A C 1
ATOM 3137 O O . ARG A 1 397 ? -11.180 -1.431 21.201 1.00 90.75 397 ARG A O 1
ATOM 3144 N N . PHE A 1 398 ? -10.921 -2.739 19.393 1.00 91.31 398 PHE A N 1
ATOM 3145 C CA . PHE A 1 398 ? -11.902 -2.065 18.543 1.00 91.31 398 PHE A CA 1
ATOM 3146 C C . PHE A 1 398 ? -13.132 -2.938 18.282 1.00 91.31 398 PHE A C 1
ATOM 3148 O O . PHE A 1 398 ? -13.857 -2.723 17.301 1.00 91.31 398 PHE A O 1
ATOM 3155 N N . TYR A 1 399 ? -13.373 -3.915 19.161 1.00 88.62 399 TYR A N 1
ATOM 3156 C CA . TYR A 1 399 ? -14.562 -4.750 19.135 1.00 88.62 399 TYR A CA 1
ATOM 3157 C C . TYR A 1 399 ? -15.798 -3.860 19.219 1.00 88.62 399 TYR A C 1
ATOM 3159 O O . TYR A 1 399 ? -15.989 -3.152 20.205 1.00 88.62 399 TYR A O 1
ATOM 3167 N N . LYS A 1 400 ? -16.658 -3.935 18.206 1.00 85.69 400 LYS A N 1
ATOM 3168 C CA . LYS A 1 400 ? -18.002 -3.363 18.229 1.00 85.69 400 LYS A CA 1
ATOM 3169 C C . LYS A 1 400 ? -18.980 -4.537 18.192 1.00 85.69 400 LYS A C 1
ATOM 3171 O O . LYS A 1 400 ? -18.802 -5.404 17.337 1.00 85.69 400 LYS A O 1
ATOM 3176 N N . PRO A 1 401 ? -19.956 -4.618 19.108 1.00 76.00 401 PRO A N 1
ATOM 3177 C CA . PRO A 1 401 ? -20.955 -5.673 19.045 1.00 76.00 401 PRO A CA 1
ATOM 3178 C C . PRO A 1 401 ? -21.827 -5.493 17.798 1.00 76.00 401 PRO A C 1
ATOM 3180 O O . PRO A 1 401 ? -22.573 -4.517 17.703 1.00 76.00 401 PRO A O 1
ATOM 3183 N N . ASP A 1 402 ? -21.712 -6.413 16.844 1.00 64.38 402 ASP A N 1
ATOM 3184 C CA . ASP A 1 402 ? -22.401 -6.395 15.543 1.00 64.38 402 ASP A CA 1
ATOM 3185 C C . ASP A 1 402 ? -23.581 -7.378 15.484 1.00 64.38 402 ASP A C 1
ATOM 3187 O O . ASP A 1 402 ? -23.549 -8.416 16.180 1.00 64.38 402 ASP A O 1
#

Solvent-accessible surface area (backbone atoms only — not comparable to full-atom values): 21225 Å² total; per-residue (Å²): 125,68,66,36,60,50,52,41,50,51,50,52,48,38,60,75,75,65,60,49,72,69,56,56,52,47,52,52,29,61,78,48,76,59,30,33,81,50,34,8,54,53,49,50,51,51,53,52,50,53,53,50,34,55,45,47,72,68,70,78,64,86,62,77,79,57,64,72,58,52,53,51,57,52,34,42,21,65,49,39,85,23,47,86,53,40,70,80,40,38,63,64,26,50,52,45,21,51,53,27,42,50,46,17,53,51,28,40,51,52,29,53,53,35,44,76,24,66,42,82,53,61,64,32,49,52,49,17,53,44,26,40,39,40,14,50,10,26,50,31,40,40,58,21,19,78,40,74,83,41,47,69,49,39,52,52,13,52,48,30,59,50,50,44,71,58,48,53,33,50,54,42,30,55,54,24,49,50,52,30,22,46,68,27,48,55,64,51,63,32,68,66,50,48,50,50,53,54,49,55,56,50,50,52,54,52,40,52,52,52,36,53,50,33,54,51,46,40,38,58,36,68,28,44,62,67,60,46,50,51,36,48,49,50,42,38,53,37,30,50,52,45,40,57,49,27,47,46,22,54,51,43,48,51,46,50,67,72,52,70,67,48,76,70,42,43,73,40,44,32,37,60,50,79,81,65,86,66,62,50,89,86,59,75,68,63,72,40,46,65,62,56,50,64,66,70,50,52,80,92,56,68,84,38,48,64,20,36,55,66,65,74,78,64,82,35,45,80,64,72,90,79,77,80,82,65,82,76,64,73,58,69,60,60,57,51,46,49,46,52,41,37,51,44,51,36,56,32,34,48,56,54,34,55,50,55,71,55,90,41,35,42,76,71,51,58,78,73,30,37,46,68,50,36,46,44,41,69,38,50,41,48,50,52,38,49,50,45,43,57,69,55,26,46,67,63,60,62,33,54,71,127

Secondary structure (DSSP, 8-state):
-HHHHHHHHHHHHHHHHT--HHHHHHHHHHHTTSPPTTS-HHHHHHHHHHHHHHHTTT----PPPPHHHHHHHHHTSBP-TT-S--GGGHHHHHHHHHHHHHHHHHHHHHHHHHHHTT---HHHHHHHHHHHHHHHHHHHHHHHTT-TT-HHHHHHHHHHHHHHHHHHHHHHHHHHHHHHHHH-HHHHHSHHHHHHHHHHHHHHHHHHHHHHHHHHHHHHS---HHHHHHHHHHHHHHHHHHHHHHHHHHHHHHHHHHSPPPHHHHSS-EE--TT-----TT--PPTTHHHHHHHHS-GGGTTPEE----SSPPS-BSS-TT--------THHHHHHHHHHHHHHHHHHHHHHHHHH---BGGG--GGGSHHHHIIIIIIHHHHHHHHHHHTTHHHHT----

Nearest PDB structures (foldseek):
  8oyy-assembly2_B  TM=5.873E-01  e=9.193E-01  synthetic construct
  8dwg-assembly1_R  TM=5.115E-01  e=6.810E-01  Homo sapiens
  8yrg-assembly1_R  TM=4.234E-01  e=9.193E-01  Homo sapiens
  4ntj-assembly1_A  TM=4.034E-01  e=2.684E+00  Homo sapiens

Foldseek 3Di:
DPQLVVQLVVVLCCLVPPDDLVRLVVVVCVVQVNFQQQFQLLVVLVVQQVVSCVSNVVPPDRDDRRVSSVVSSQQRHWQAAQHQAALVLLVLLVVLLVLLVVLLVLLVVVQVVCVQQVFHPCLSVLSNVLSNLCSQLSVLSNVCNVPVSVLVSPLSSSLSLVVVLLSLLLSLQVLLLLVLCQLAVPVSPDPVNVVVNVVLVVVLVVLSVQLSVLSVRRHRGRHHPVSVVVSLVSNLVSLVSSLVSLCNSVVSNVVSVVDHHDPVSLVAEAEEDPQQQDLALPDHGGRCPLVVVLVVQDPVRNVHRWHYHALDDSNHYSDDPPPPDRPRPHLVLSSVLSVLLSVLSSVLSVLNSVSSVPGDGNNPDDPSSHNVVSCVSSRVSVSVNSCSCSRSVSSRSSRTSD

Mean predicted aligned error: 6.7 Å

pLDDT: mean 88.86, std 11.88, range [42.34, 98.88]

InterPro domains:
  IPR021460 Protein of unknown function DUF3112 [PF11309] (185-399)

Radius of gyration: 27.21 Å; Cα contacts (8 Å, |Δi|>4): 526; chains: 1; bounding box: 68×42×84 Å